Protein AF-A0AAN6E855-F1 (afdb_monomer)

Foldseek 3Di:
DVLVVLVPDDLPPDLVVVLVCCLPPPPVPDDPVCVVSQLVSLQVSLLCCCVPVVCLVSSLSSLVSVVDDDPDDPDDDPVVVVPDPPDDPDDDDRPPVSVVSNVLSVLQVCCCPQQVDRDGSVRSVVDDLLRVLLVLQVPDPDLVCSLVSCVRPNVVSCVVVVHLSLVSLLVSLVVLLVPDDDCPSPSNLLSSLVNLLVVLVPDADDPSSLVSLLSSLNSLLVSLVSADAVHDVSSVVSLVSSLVSLVNHVVDPSSVVSNVSSVVSVLVSVLLVLCVVVVNNVDDLPPLVCLVVVLLVLLLDDDDCSLVSSVSSQVSHVVRDNLVSLLSNLVNCVVVVPVVVNVVSLVVLCVPQDDPDPVSVVSSVSSVVSNVVVVVVVVVVVVVDPPPVVVVVVVPD

Solvent-accessible surface area (backbone atoms only — not comparable to full-atom values): 22776 Å² total; per-residue (Å²): 116,71,63,67,62,63,68,70,63,63,86,85,55,62,52,68,63,51,40,52,47,40,61,68,65,44,64,79,69,58,51,82,88,50,46,65,58,47,49,54,47,42,52,53,48,25,52,47,34,28,76,74,67,70,35,32,59,51,19,30,55,45,48,57,65,68,74,60,80,76,74,86,73,79,85,78,54,83,73,67,68,72,75,58,65,99,80,64,95,72,93,85,77,78,62,67,62,56,55,50,53,39,51,51,28,51,49,42,32,42,34,37,73,72,58,67,44,8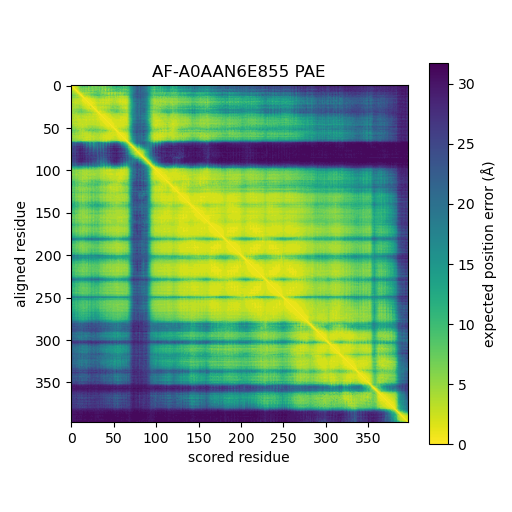6,63,52,71,69,57,52,73,72,46,51,76,65,56,54,44,49,50,58,57,67,68,52,82,54,40,85,51,41,52,56,44,37,66,68,39,33,50,53,50,28,57,74,69,73,46,64,61,43,58,52,50,32,56,47,44,53,51,44,52,70,75,39,67,94,66,70,31,48,62,49,44,52,33,52,49,51,50,54,48,59,74,51,64,90,62,70,91,41,75,71,50,48,52,37,42,42,27,44,36,52,47,36,44,50,53,58,72,73,41,62,87,74,60,56,72,68,58,50,54,48,41,52,57,32,42,63,48,22,66,76,47,43,89,38,70,68,32,38,50,46,41,52,52,44,51,48,53,52,52,53,44,52,49,51,47,53,35,36,76,74,70,42,63,84,62,60,84,84,46,68,81,52,49,62,59,52,46,59,53,47,36,56,49,89,66,87,63,38,63,60,56,44,48,54,50,31,75,72,34,90,89,48,51,67,54,58,51,54,33,48,29,49,52,39,33,59,75,72,65,42,63,66,62,45,53,51,48,52,54,48,47,50,66,75,41,59,54,98,49,77,74,38,59,48,50,62,55,50,30,52,52,55,45,50,52,50,53,49,56,52,50,54,62,58,72,77,33,84,76,65,45,64,61,52,56,69,72,74,114

Structure (mmCIF, N/CA/C/O backbone):
data_AF-A0AAN6E855-F1
#
_entry.id   AF-A0AAN6E855-F1
#
loop_
_atom_site.group_PDB
_atom_site.id
_atom_site.type_symbol
_atom_site.label_atom_id
_atom_site.label_alt_id
_atom_site.label_comp_id
_atom_site.label_asym_id
_atom_site.label_entity_id
_atom_site.label_seq_id
_atom_site.pdbx_PDB_ins_code
_atom_site.Cartn_x
_atom_site.Cartn_y
_atom_site.Cartn_z
_atom_site.occupancy
_atom_site.B_iso_or_equiv
_atom_site.auth_seq_id
_atom_site.auth_comp_id
_atom_site.auth_asym_id
_atom_site.auth_atom_id
_atom_site.pdbx_PDB_model_num
ATOM 1 N N . ASP A 1 1 ? 36.523 5.929 -49.891 1.00 66.19 1 ASP A N 1
ATOM 2 C CA . ASP A 1 1 ? 35.949 6.738 -48.806 1.00 66.19 1 ASP A CA 1
ATOM 3 C C . ASP A 1 1 ? 34.901 5.895 -48.088 1.00 66.19 1 ASP A C 1
ATOM 5 O O . ASP A 1 1 ? 33.840 5.640 -48.643 1.00 66.19 1 ASP A O 1
ATOM 9 N N . VAL A 1 2 ? 35.259 5.348 -46.925 1.00 67.69 2 VAL A N 1
ATOM 10 C CA . VAL A 1 2 ? 34.425 4.387 -46.180 1.00 67.69 2 VAL A CA 1
ATOM 11 C C . VAL A 1 2 ? 33.219 5.086 -45.543 1.00 67.69 2 VAL A C 1
ATOM 13 O O . VAL A 1 2 ? 32.134 4.517 -45.505 1.00 67.69 2 VAL A O 1
ATOM 16 N N . ALA A 1 3 ? 33.373 6.347 -45.126 1.00 64.06 3 ALA A N 1
ATOM 17 C CA . ALA A 1 3 ? 32.294 7.123 -44.522 1.00 64.06 3 ALA A CA 1
ATOM 18 C C . ALA A 1 3 ? 31.154 7.386 -45.523 1.00 64.06 3 ALA A C 1
ATOM 20 O O . ALA A 1 3 ? 29.986 7.214 -45.183 1.00 64.06 3 ALA A O 1
ATOM 21 N N . GLY A 1 4 ? 31.485 7.717 -46.777 1.00 69.44 4 GLY A N 1
ATOM 22 C CA . GLY A 1 4 ? 30.492 7.895 -47.844 1.00 69.44 4 GLY A CA 1
ATOM 23 C C . GLY A 1 4 ? 29.769 6.601 -48.241 1.00 69.44 4 GLY A C 1
ATOM 24 O O . GLY A 1 4 ? 28.567 6.620 -48.491 1.00 69.44 4 GLY A O 1
ATOM 25 N N . ALA A 1 5 ? 30.467 5.459 -48.240 1.00 72.69 5 ALA A N 1
ATOM 26 C CA . ALA A 1 5 ? 29.865 4.159 -48.562 1.00 72.69 5 ALA A CA 1
ATOM 27 C C . ALA A 1 5 ? 28.826 3.718 -47.516 1.00 72.69 5 ALA A C 1
ATOM 29 O O . ALA A 1 5 ? 27.801 3.129 -47.850 1.00 72.69 5 ALA A O 1
ATOM 30 N N . VAL A 1 6 ? 29.076 4.042 -46.248 1.00 76.94 6 VAL A N 1
ATOM 31 C CA . VAL A 1 6 ? 28.229 3.653 -45.120 1.00 76.94 6 VAL A CA 1
ATOM 32 C C . VAL A 1 6 ? 26.942 4.509 -45.039 1.00 76.94 6 VAL A C 1
ATOM 34 O O . VAL A 1 6 ? 25.899 4.027 -44.600 1.00 76.94 6 VAL A O 1
ATOM 37 N N . GLN A 1 7 ? 26.941 5.738 -45.569 1.00 74.38 7 GLN A N 1
ATOM 38 C CA . GLN A 1 7 ? 25.738 6.589 -45.641 1.00 74.38 7 GLN A CA 1
ATOM 39 C C . GLN A 1 7 ? 24.654 6.078 -46.609 1.00 74.38 7 GLN A C 1
ATOM 41 O O . GLN A 1 7 ? 23.493 6.452 -46.465 1.00 74.38 7 GLN A O 1
ATOM 46 N N . GLY A 1 8 ? 25.005 5.217 -47.570 1.00 74.88 8 GLY A N 1
ATOM 47 C CA . GLY A 1 8 ? 24.087 4.734 -48.608 1.00 74.88 8 GLY A CA 1
ATOM 48 C C . GLY A 1 8 ? 23.126 3.618 -48.182 1.00 74.88 8 GLY A C 1
ATOM 49 O O . GLY A 1 8 ? 22.253 3.254 -48.966 1.00 74.88 8 GLY A O 1
ATOM 50 N N . PHE A 1 9 ? 23.264 3.057 -46.975 1.00 81.12 9 PHE A N 1
ATOM 51 C CA . PHE A 1 9 ? 22.443 1.922 -46.539 1.00 81.12 9 PHE A CA 1
ATOM 52 C C . PHE A 1 9 ? 21.013 2.343 -46.146 1.00 81.12 9 PHE A C 1
ATOM 54 O O . PHE A 1 9 ? 20.855 3.110 -45.188 1.00 81.12 9 PHE A O 1
ATOM 61 N N . PRO A 1 10 ? 19.963 1.777 -46.776 1.00 82.94 10 PRO A N 1
ATOM 62 C CA . PRO A 1 10 ? 18.569 1.978 -46.372 1.00 82.94 10 PRO A CA 1
ATOM 63 C C . PRO A 1 10 ? 18.315 1.578 -44.912 1.00 82.94 10 PRO A C 1
ATOM 65 O O . PRO A 1 10 ? 18.963 0.665 -44.398 1.00 82.94 10 PRO A O 1
ATOM 68 N N . LEU A 1 11 ? 17.389 2.250 -44.224 1.00 79.88 11 LEU A N 1
ATOM 69 C CA . LEU A 1 11 ? 17.088 2.009 -42.799 1.00 79.88 11 LEU A CA 1
ATOM 70 C C . LEU A 1 11 ? 16.460 0.633 -42.520 1.00 79.88 11 LEU A C 1
ATOM 72 O O . LEU A 1 11 ? 16.587 0.131 -41.413 1.00 79.88 11 LEU A O 1
ATOM 76 N N . ASP A 1 12 ? 15.817 0.027 -43.512 1.00 79.06 12 ASP A N 1
ATOM 77 C CA . ASP A 1 12 ? 15.179 -1.296 -43.487 1.00 79.06 12 ASP A CA 1
ATOM 78 C C . ASP A 1 12 ? 16.154 -2.465 -43.707 1.00 79.06 12 ASP A C 1
ATOM 80 O O . ASP A 1 12 ? 15.758 -3.627 -43.620 1.00 79.06 12 ASP A O 1
ATOM 84 N N . THR A 1 13 ? 17.432 -2.170 -43.964 1.00 84.06 13 THR A N 1
ATOM 85 C CA . THR A 1 13 ? 18.485 -3.191 -44.067 1.00 84.06 13 THR A CA 1
ATOM 86 C C . THR A 1 13 ? 18.561 -4.007 -42.775 1.00 84.06 13 THR A C 1
ATOM 88 O O . THR A 1 13 ? 18.538 -3.428 -41.690 1.00 84.06 13 THR A O 1
ATOM 91 N N . ASP A 1 14 ? 18.719 -5.330 -42.887 1.00 85.44 14 ASP A N 1
ATOM 92 C CA . ASP A 1 14 ? 18.877 -6.217 -41.730 1.00 85.44 14 ASP A CA 1
ATOM 93 C C . ASP A 1 14 ? 20.054 -5.781 -40.840 1.00 85.44 14 ASP A C 1
ATOM 95 O O . ASP A 1 14 ? 21.228 -5.878 -41.218 1.00 85.44 14 ASP A O 1
ATOM 99 N N . SER A 1 15 ? 19.722 -5.298 -39.641 1.00 84.38 15 SER A N 1
ATOM 100 C CA . SER A 1 15 ? 20.677 -4.773 -38.668 1.00 84.38 15 SER A CA 1
ATOM 101 C C . SER A 1 15 ? 21.682 -5.831 -38.219 1.00 84.38 15 SER A C 1
ATOM 103 O O . SER A 1 15 ? 22.828 -5.484 -37.939 1.00 84.38 15 SER A O 1
ATOM 105 N N . ALA A 1 16 ? 21.301 -7.114 -38.199 1.00 84.50 16 ALA A N 1
ATOM 106 C CA . ALA A 1 16 ? 22.189 -8.194 -37.781 1.00 84.50 16 ALA A CA 1
ATOM 107 C C . ALA A 1 16 ? 23.270 -8.483 -38.831 1.00 84.50 16 ALA A C 1
ATOM 109 O O . ALA A 1 16 ? 24.459 -8.531 -38.495 1.00 84.50 16 ALA A O 1
ATOM 110 N N . ALA A 1 17 ? 22.877 -8.613 -40.102 1.00 85.94 17 ALA A N 1
ATOM 111 C CA . ALA A 1 17 ? 23.811 -8.761 -41.215 1.00 85.94 17 ALA A CA 1
ATOM 112 C C . ALA A 1 17 ? 24.726 -7.534 -41.357 1.00 85.94 17 ALA A C 1
ATOM 114 O O . ALA A 1 17 ? 25.942 -7.675 -41.516 1.00 85.94 17 ALA A O 1
ATOM 115 N N . LEU A 1 18 ? 24.162 -6.328 -41.222 1.00 86.12 18 LEU A N 1
ATOM 116 C CA . LEU A 1 18 ? 24.920 -5.079 -41.267 1.00 86.12 18 LEU A CA 1
ATOM 117 C C . LEU A 1 18 ? 25.935 -4.989 -40.119 1.00 86.12 18 LEU A C 1
ATOM 119 O O . LEU A 1 18 ? 27.093 -4.645 -40.351 1.00 86.12 18 LEU A O 1
ATOM 123 N N . ALA A 1 19 ? 25.536 -5.342 -38.893 1.00 85.50 19 ALA A N 1
ATOM 124 C CA . ALA A 1 19 ? 26.429 -5.343 -37.741 1.00 85.50 19 ALA A CA 1
ATOM 125 C C . ALA A 1 19 ? 27.569 -6.363 -37.886 1.00 85.50 19 ALA A C 1
ATOM 127 O O . ALA A 1 19 ? 28.708 -6.072 -37.519 1.00 85.50 19 ALA A O 1
ATOM 128 N N . ALA A 1 20 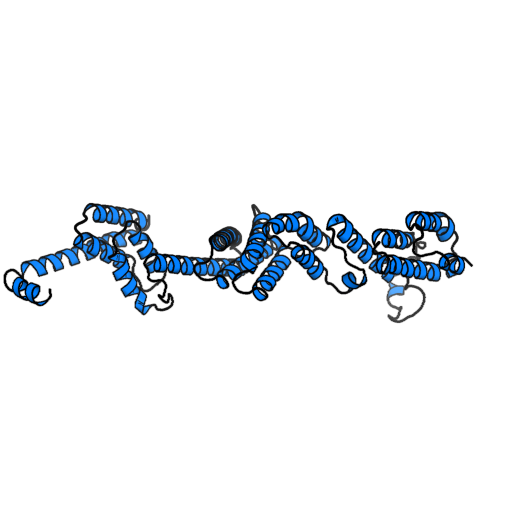? 27.285 -7.547 -38.439 1.00 84.88 20 ALA A N 1
ATOM 129 C CA . ALA A 1 20 ? 28.297 -8.567 -38.704 1.00 84.88 20 ALA A CA 1
ATOM 130 C C . ALA A 1 20 ? 29.325 -8.097 -39.746 1.00 84.88 20 ALA A C 1
ATOM 132 O O . ALA A 1 20 ? 30.528 -8.217 -39.512 1.00 84.88 20 ALA A O 1
ATOM 133 N N . TRP A 1 21 ? 28.861 -7.504 -40.851 1.00 87.94 21 TRP A N 1
ATOM 134 C CA . TRP A 1 21 ? 29.732 -6.946 -41.887 1.00 87.94 21 TRP A CA 1
ATOM 135 C C . TRP A 1 21 ? 30.582 -5.784 -41.363 1.00 87.94 21 TRP A C 1
ATOM 137 O O . TRP A 1 21 ? 31.797 -5.777 -41.558 1.00 87.94 21 TRP A O 1
ATOM 147 N N . LEU A 1 22 ? 29.979 -4.841 -40.627 1.00 84.69 22 LEU A N 1
ATOM 148 C CA . LEU A 1 22 ? 30.709 -3.727 -40.017 1.00 84.69 22 LEU A CA 1
ATOM 149 C C . LEU A 1 22 ? 31.817 -4.232 -39.085 1.00 84.69 22 LEU A C 1
ATOM 151 O O . LEU A 1 22 ? 32.941 -3.740 -39.153 1.00 84.69 22 LEU A O 1
ATOM 155 N N . ARG A 1 23 ? 31.522 -5.240 -38.255 1.00 83.62 23 ARG A N 1
ATOM 156 C CA . ARG A 1 23 ? 32.494 -5.836 -37.329 1.00 83.62 23 ARG A CA 1
ATOM 157 C C . ARG A 1 23 ? 33.656 -6.529 -38.041 1.00 83.62 23 ARG A C 1
ATOM 159 O O . ARG A 1 23 ? 34.783 -6.425 -37.567 1.00 83.62 23 ARG A O 1
ATOM 166 N N . ALA A 1 24 ? 33.383 -7.254 -39.123 1.00 82.19 24 ALA A N 1
ATOM 167 C CA . ALA A 1 24 ? 34.381 -8.076 -39.804 1.00 82.19 24 ALA A CA 1
ATOM 168 C C . ALA A 1 24 ? 35.237 -7.284 -40.804 1.00 82.19 24 ALA A C 1
ATOM 170 O O . ALA A 1 24 ? 36.450 -7.457 -40.839 1.00 82.19 24 ALA A O 1
ATOM 171 N N . GLU A 1 25 ? 34.616 -6.407 -41.593 1.00 81.56 25 GLU A N 1
ATOM 172 C CA . GLU A 1 25 ? 35.247 -5.814 -42.781 1.00 81.56 25 GLU A CA 1
ATOM 173 C C . GLU A 1 25 ? 35.599 -4.332 -42.593 1.00 81.56 25 GLU A C 1
ATOM 175 O O . GLU A 1 25 ? 36.617 -3.848 -43.094 1.00 81.56 25 GLU A O 1
ATOM 180 N N . VAL A 1 26 ? 34.767 -3.588 -41.859 1.00 80.69 26 VAL A N 1
ATOM 181 C CA . VAL A 1 26 ? 34.893 -2.126 -41.758 1.00 80.69 26 VAL A CA 1
ATOM 182 C C . VAL A 1 26 ? 35.706 -1.720 -40.540 1.00 80.69 26 VAL A C 1
ATOM 184 O O . VAL A 1 26 ? 36.764 -1.120 -40.692 1.00 80.69 26 VAL A O 1
ATOM 187 N N . LEU A 1 27 ? 35.259 -2.063 -39.331 1.00 81.19 27 LEU A N 1
ATOM 188 C CA . LEU A 1 27 ? 35.894 -1.609 -38.088 1.00 81.19 27 LEU A CA 1
ATOM 189 C C . LEU A 1 27 ? 37.396 -1.945 -37.989 1.00 81.19 27 LEU A C 1
ATOM 191 O O . LEU A 1 27 ? 38.143 -1.069 -37.548 1.00 81.19 27 LEU A O 1
ATOM 195 N N . PRO A 1 28 ? 37.883 -3.125 -38.432 1.00 81.31 28 PRO A N 1
ATOM 196 C CA . PRO A 1 28 ? 39.312 -3.448 -38.380 1.00 81.31 28 PRO A CA 1
ATOM 197 C C . PRO A 1 28 ? 40.179 -2.652 -39.366 1.00 81.31 28 PRO A C 1
ATOM 199 O O . PRO A 1 28 ? 41.389 -2.555 -39.169 1.00 81.31 28 PRO A O 1
ATOM 202 N N . THR A 1 29 ? 39.590 -2.105 -40.434 1.00 80.06 29 THR A N 1
ATOM 203 C CA . THR A 1 29 ? 40.312 -1.437 -41.531 1.00 80.06 29 THR A CA 1
ATOM 204 C C . THR A 1 29 ? 40.261 0.092 -41.446 1.00 80.06 29 THR A C 1
ATOM 206 O O . THR A 1 29 ? 40.913 0.779 -42.237 1.00 80.06 29 THR A O 1
ATOM 209 N N . LEU A 1 30 ? 39.523 0.644 -40.473 1.00 78.12 30 LEU A N 1
ATOM 210 C CA . LEU A 1 30 ? 39.363 2.086 -40.295 1.00 78.12 30 LEU A CA 1
ATOM 211 C C . LEU A 1 30 ? 40.648 2.767 -39.828 1.00 78.12 30 LEU A C 1
ATOM 213 O O . LEU A 1 30 ? 41.268 2.388 -38.833 1.00 78.12 30 LEU A O 1
ATOM 217 N N . GLN A 1 31 ? 40.986 3.872 -40.491 1.00 76.69 31 GLN A N 1
ATOM 218 C CA . GLN A 1 31 ? 42.019 4.775 -39.998 1.00 76.69 31 GLN A CA 1
ATOM 219 C C . GLN A 1 31 ? 41.486 5.628 -38.831 1.00 76.69 31 GLN A C 1
ATOM 221 O O . GLN A 1 31 ? 40.300 5.973 -38.817 1.00 76.69 31 GLN A O 1
ATOM 226 N N . PRO A 1 32 ? 42.343 6.074 -37.890 1.00 74.81 32 PRO A N 1
ATOM 227 C CA . PRO A 1 32 ? 41.919 6.901 -36.754 1.00 74.81 32 PRO A CA 1
ATOM 228 C C . PRO A 1 32 ? 41.157 8.179 -37.145 1.00 74.81 32 PRO A C 1
ATOM 230 O O . PRO A 1 32 ? 40.257 8.607 -36.431 1.00 74.81 32 PRO A O 1
ATOM 233 N N . ALA A 1 33 ? 41.468 8.769 -38.304 1.00 75.62 33 ALA A N 1
ATOM 234 C CA . ALA A 1 33 ? 40.779 9.956 -38.818 1.00 75.62 33 ALA A CA 1
ATOM 235 C C . ALA A 1 33 ? 39.337 9.684 -39.297 1.00 75.62 33 ALA A C 1
ATOM 237 O O . ALA A 1 33 ? 38.534 10.608 -39.377 1.00 75.62 33 ALA A O 1
ATOM 238 N N . GLN A 1 34 ? 39.005 8.431 -39.619 1.00 78.06 34 GLN A N 1
ATOM 239 C CA . GLN A 1 34 ? 37.691 8.023 -40.135 1.00 78.06 34 GLN A CA 1
ATOM 240 C C . GLN A 1 34 ? 36.741 7.566 -39.022 1.00 78.06 34 GLN A C 1
ATOM 242 O O . GLN A 1 34 ? 35.525 7.597 -39.203 1.00 78.06 34 GLN A O 1
ATOM 247 N N . TRP A 1 35 ? 37.288 7.185 -37.864 1.00 78.88 35 TRP A N 1
ATOM 248 C CA . TRP A 1 35 ? 36.536 6.727 -36.695 1.00 78.88 35 TRP A CA 1
ATOM 249 C C . TRP A 1 35 ? 35.417 7.696 -36.269 1.00 78.88 35 TRP A C 1
ATOM 251 O O . TRP A 1 35 ? 34.275 7.253 -36.185 1.00 78.88 35 TRP A O 1
ATOM 261 N N . PRO A 1 36 ? 35.666 9.012 -36.094 1.00 79.69 36 PRO A N 1
ATOM 262 C CA . PRO A 1 36 ? 34.630 9.964 -35.677 1.00 79.69 36 PRO A CA 1
ATOM 263 C C . PRO A 1 36 ? 33.394 9.991 -36.587 1.00 79.69 36 PRO A C 1
ATOM 265 O O . PRO A 1 36 ? 32.265 10.055 -36.106 1.00 79.69 36 PRO A O 1
ATOM 268 N N . ALA A 1 37 ? 33.599 9.909 -37.905 1.00 80.00 37 ALA A N 1
ATOM 269 C CA . ALA A 1 37 ? 32.510 9.925 -38.879 1.00 80.00 37 ALA A CA 1
ATOM 270 C C . ALA A 1 37 ? 31.685 8.629 -38.841 1.00 80.00 37 ALA A C 1
ATOM 272 O O . ALA A 1 37 ? 30.463 8.671 -38.971 1.00 80.00 37 ALA A O 1
ATOM 273 N N . VAL A 1 38 ? 32.343 7.484 -38.634 1.00 80.69 38 VAL A N 1
ATOM 274 C CA . VAL A 1 38 ? 31.667 6.184 -38.518 1.00 80.69 38 VAL A CA 1
ATOM 275 C C . VAL A 1 38 ? 30.892 6.080 -37.206 1.00 80.69 38 VAL A C 1
ATOM 277 O O . VAL A 1 38 ? 29.761 5.604 -37.225 1.00 80.69 38 VAL A O 1
ATOM 280 N N . VAL A 1 39 ? 31.436 6.579 -36.089 1.00 81.06 39 VAL A N 1
ATOM 281 C CA . VAL A 1 39 ? 30.717 6.625 -34.802 1.00 81.06 39 VAL A CA 1
ATOM 282 C C . VAL A 1 39 ? 29.461 7.473 -34.906 1.00 81.06 39 VAL A C 1
ATOM 284 O O . VAL A 1 39 ? 28.378 6.979 -34.607 1.00 81.06 39 VAL A O 1
ATOM 287 N N . ALA A 1 40 ? 29.588 8.707 -35.404 1.00 82.56 40 ALA A N 1
ATOM 288 C CA . ALA A 1 40 ? 28.447 9.605 -35.568 1.00 82.56 40 ALA A CA 1
ATOM 289 C C . ALA A 1 40 ? 27.360 8.982 -36.460 1.00 82.56 40 ALA A C 1
ATOM 291 O O . ALA A 1 40 ? 26.167 9.114 -36.186 1.00 82.56 40 ALA A O 1
ATOM 292 N N . TRP A 1 41 ? 27.761 8.250 -37.505 1.00 87.12 41 TRP A N 1
ATOM 293 C CA . TRP A 1 41 ? 26.815 7.516 -38.338 1.00 87.12 41 TRP A CA 1
ATOM 294 C C . TRP A 1 41 ? 26.149 6.345 -37.597 1.00 87.12 41 TRP A C 1
ATOM 296 O O . TRP A 1 41 ? 24.932 6.196 -37.705 1.00 87.12 41 TRP A O 1
ATOM 306 N N . ILE A 1 42 ? 26.897 5.534 -36.834 1.00 85.88 42 ILE A N 1
ATOM 307 C CA . ILE A 1 42 ? 26.340 4.418 -36.044 1.00 85.88 42 ILE A CA 1
ATOM 308 C C . ILE A 1 42 ? 25.313 4.952 -35.039 1.00 85.88 42 ILE A C 1
ATOM 310 O O . ILE A 1 42 ? 24.210 4.413 -34.945 1.00 85.88 42 ILE A O 1
ATOM 314 N N . GLU A 1 43 ? 25.636 6.040 -34.341 1.00 85.19 43 GLU A N 1
ATOM 315 C CA . GLU A 1 43 ? 24.728 6.692 -33.396 1.00 85.19 43 GLU A CA 1
ATOM 316 C C . GLU A 1 43 ? 23.473 7.236 -34.084 1.00 85.19 43 GLU A C 1
ATOM 318 O O . GLU A 1 43 ? 22.352 6.947 -33.655 1.00 85.19 43 GLU A O 1
ATOM 323 N N . GLN A 1 44 ? 23.635 7.998 -35.171 1.00 86.31 44 GLN A N 1
ATOM 324 C CA . GLN A 1 44 ? 22.511 8.564 -35.917 1.00 86.31 44 GLN A CA 1
ATOM 325 C C . GLN A 1 44 ? 21.603 7.462 -36.469 1.00 86.31 44 GLN A C 1
ATOM 327 O O . GLN A 1 44 ? 20.376 7.580 -36.420 1.00 86.31 44 GLN A O 1
ATOM 332 N N . ARG A 1 45 ? 22.192 6.368 -36.961 1.00 86.69 45 ARG A N 1
ATOM 333 C CA . ARG A 1 45 ? 21.450 5.215 -37.463 1.00 86.69 45 ARG A CA 1
ATOM 334 C C . ARG A 1 45 ? 20.710 4.490 -36.347 1.00 86.69 45 ARG A C 1
ATOM 336 O O . ARG A 1 45 ? 19.539 4.181 -36.534 1.00 86.69 45 ARG A O 1
ATOM 343 N N . ALA A 1 46 ? 21.338 4.258 -35.197 1.00 86.62 46 ALA A N 1
ATOM 344 C CA . ALA A 1 46 ? 20.685 3.635 -34.048 1.00 86.62 46 ALA A CA 1
ATOM 345 C C . ALA A 1 46 ? 19.481 4.461 -33.563 1.00 86.62 46 ALA A C 1
ATOM 347 O O . ALA A 1 46 ? 18.393 3.915 -33.382 1.00 86.62 46 ALA A O 1
ATOM 348 N N . ARG A 1 47 ? 19.635 5.789 -33.458 1.00 86.25 47 ARG A N 1
ATOM 349 C CA . ARG A 1 47 ? 18.523 6.701 -33.138 1.00 86.25 47 ARG A CA 1
ATOM 350 C C . ARG A 1 47 ? 17.418 6.655 -34.195 1.00 86.25 47 ARG A C 1
ATOM 352 O O . ARG A 1 47 ? 16.245 6.651 -33.847 1.00 86.25 47 ARG A O 1
ATOM 359 N N . ALA A 1 48 ? 17.768 6.591 -35.480 1.00 85.88 48 ALA A N 1
ATOM 360 C CA . ALA A 1 48 ? 16.786 6.517 -36.561 1.00 85.88 48 ALA A CA 1
ATOM 361 C C . ALA A 1 48 ? 16.036 5.173 -36.606 1.00 85.88 48 ALA A C 1
ATOM 363 O O . ALA A 1 48 ? 14.842 5.162 -36.906 1.00 85.88 48 ALA A O 1
ATOM 364 N N . LEU A 1 49 ? 16.708 4.056 -36.302 1.00 86.31 49 LEU A N 1
ATOM 365 C CA . LEU A 1 49 ? 16.087 2.731 -36.197 1.00 86.31 49 LEU A CA 1
ATOM 366 C C . LEU A 1 49 ? 15.068 2.681 -35.062 1.00 86.31 49 LEU A C 1
ATOM 368 O O . LEU A 1 49 ? 13.962 2.176 -35.244 1.00 86.31 49 LEU A O 1
ATOM 372 N N . GLU A 1 50 ? 15.419 3.231 -33.906 1.00 88.31 50 GLU A N 1
ATOM 373 C CA . GLU A 1 50 ? 14.502 3.315 -32.778 1.00 88.31 50 GLU A CA 1
ATOM 374 C C . GLU A 1 50 ? 13.331 4.259 -33.105 1.00 88.31 50 GLU A C 1
ATOM 376 O O . GLU A 1 50 ? 12.181 3.823 -33.097 1.00 88.31 50 GLU A O 1
ATOM 381 N N . ALA A 1 51 ? 13.608 5.494 -33.532 1.00 86.12 51 ALA A N 1
ATOM 382 C CA . ALA A 1 51 ? 12.575 6.509 -33.732 1.00 86.12 51 ALA A CA 1
ATOM 383 C C . ALA A 1 51 ? 11.578 6.171 -34.854 1.00 86.12 51 ALA A C 1
ATOM 385 O O . ALA A 1 51 ? 10.417 6.572 -34.789 1.00 86.12 51 ALA A O 1
ATOM 386 N N . ARG A 1 52 ? 12.017 5.473 -35.913 1.00 84.25 52 ARG A N 1
ATOM 387 C CA . ARG A 1 52 ? 11.173 5.187 -37.089 1.00 84.25 52 ARG A CA 1
ATOM 388 C C . ARG A 1 52 ? 10.624 3.771 -37.127 1.00 84.25 52 ARG A C 1
ATOM 390 O O . ARG A 1 52 ? 9.563 3.576 -37.711 1.00 84.25 52 ARG A O 1
ATOM 397 N N . LEU A 1 53 ? 11.348 2.797 -36.576 1.00 83.38 53 LEU A N 1
ATOM 398 C CA . LEU A 1 53 ? 10.976 1.382 -36.654 1.00 83.38 53 LEU A CA 1
ATOM 399 C C . LEU A 1 53 ? 10.667 0.766 -35.284 1.00 83.38 53 LEU A C 1
ATOM 401 O O . LEU A 1 53 ? 10.230 -0.378 -35.252 1.00 83.38 53 LEU A O 1
ATOM 405 N N . GLN A 1 54 ? 10.879 1.485 -34.171 1.00 83.75 54 GLN A N 1
ATOM 406 C CA . GLN A 1 54 ? 10.681 0.989 -32.800 1.00 83.75 54 GLN A CA 1
ATOM 407 C C . GLN A 1 54 ? 11.418 -0.334 -32.533 1.00 83.75 54 GLN A C 1
ATOM 409 O O . GLN A 1 54 ? 10.922 -1.214 -31.832 1.00 83.75 54 GLN A O 1
ATOM 414 N N . ARG A 1 55 ? 12.624 -0.484 -33.101 1.00 85.81 55 ARG A N 1
ATOM 415 C CA . ARG A 1 55 ? 13.491 -1.664 -32.933 1.00 85.81 55 ARG A CA 1
ATOM 416 C C . ARG A 1 55 ? 14.698 -1.332 -32.043 1.00 85.81 55 ARG A C 1
ATOM 418 O O . ARG A 1 55 ? 15.812 -1.193 -32.552 1.00 85.81 55 ARG A O 1
ATOM 425 N N . PRO A 1 56 ? 14.522 -1.203 -30.715 1.00 86.81 56 PRO A N 1
ATOM 426 C CA . PRO A 1 56 ? 15.613 -0.843 -29.808 1.00 86.81 56 PRO A CA 1
ATOM 427 C C . PRO A 1 56 ? 16.694 -1.931 -29.717 1.00 86.81 56 PRO A C 1
ATOM 429 O O . PRO A 1 56 ? 17.860 -1.606 -29.523 1.00 86.81 56 PRO A O 1
ATOM 432 N N . ALA A 1 57 ? 16.344 -3.211 -29.907 1.00 86.69 57 ALA A N 1
ATOM 433 C CA . ALA A 1 57 ? 17.306 -4.318 -29.908 1.00 86.69 57 ALA A CA 1
ATOM 434 C C . ALA A 1 57 ? 18.285 -4.242 -31.095 1.00 86.69 57 ALA A C 1
ATOM 436 O O . ALA A 1 57 ? 19.494 -4.388 -30.921 1.00 86.69 57 ALA A O 1
ATOM 437 N N . ASP A 1 58 ? 17.771 -3.939 -32.287 1.00 86.50 58 ASP A N 1
ATOM 438 C CA . ASP A 1 58 ? 18.570 -3.679 -33.486 1.00 86.50 58 ASP A CA 1
ATOM 439 C C . ASP A 1 58 ? 19.476 -2.452 -33.316 1.00 86.50 58 ASP A C 1
ATOM 441 O O . ASP A 1 58 ? 20.664 -2.491 -33.640 1.00 86.50 58 ASP A O 1
ATOM 445 N N . ALA A 1 59 ? 18.919 -1.361 -32.779 1.00 87.31 59 ALA A N 1
ATOM 446 C CA . ALA A 1 59 ? 19.668 -0.145 -32.489 1.00 87.31 59 ALA A CA 1
ATOM 447 C C . ALA A 1 59 ? 20.799 -0.412 -31.478 1.00 87.31 59 ALA A C 1
ATOM 449 O O . ALA A 1 59 ? 21.930 0.032 -31.682 1.00 87.31 59 ALA A O 1
ATOM 450 N N . LEU A 1 60 ? 20.527 -1.198 -30.430 1.00 87.88 60 LEU A N 1
ATOM 451 C CA . LEU A 1 60 ? 21.517 -1.612 -29.437 1.00 87.88 60 LEU A CA 1
ATOM 452 C C . LEU A 1 60 ? 22.633 -2.460 -30.059 1.00 87.88 60 LEU A C 1
ATOM 454 O O . LEU A 1 60 ? 23.799 -2.258 -29.727 1.00 87.88 60 LEU A O 1
ATOM 458 N N . GLN A 1 61 ? 22.301 -3.375 -30.975 1.00 87.31 61 GLN A N 1
ATOM 459 C CA . GLN A 1 61 ? 23.287 -4.214 -31.658 1.00 87.31 61 GLN A CA 1
ATOM 460 C C . GLN A 1 61 ? 24.293 -3.381 -32.463 1.00 87.31 61 GLN A C 1
ATOM 462 O O . GLN A 1 61 ? 25.476 -3.724 -32.484 1.00 87.31 61 GLN A O 1
ATOM 467 N N . LEU A 1 62 ? 23.844 -2.289 -33.092 1.00 85.50 62 LEU A N 1
ATOM 468 C CA . LEU A 1 62 ? 24.723 -1.363 -33.807 1.00 85.50 62 LEU A CA 1
ATOM 469 C C . LEU A 1 62 ? 25.608 -0.556 -32.856 1.00 85.50 62 LEU A C 1
ATOM 471 O O . LEU A 1 62 ? 26.809 -0.455 -33.093 1.00 85.50 62 LEU A O 1
ATOM 475 N N . VAL A 1 63 ? 25.054 -0.018 -31.767 1.00 85.88 63 VAL A N 1
ATOM 476 C CA . VAL A 1 63 ? 25.843 0.758 -30.792 1.00 85.88 63 VAL A CA 1
ATOM 477 C C . VAL A 1 63 ? 26.855 -0.131 -30.058 1.00 85.88 63 VAL A C 1
ATOM 479 O O . VAL A 1 63 ? 27.972 0.305 -29.803 1.00 85.88 63 VAL A O 1
ATOM 482 N N . ALA A 1 64 ? 26.533 -1.403 -29.805 1.00 85.06 64 ALA A N 1
ATOM 483 C CA . ALA A 1 64 ? 27.450 -2.371 -29.194 1.00 85.06 64 ALA A CA 1
ATOM 484 C C . ALA A 1 64 ? 28.697 -2.674 -30.051 1.00 85.06 64 ALA A C 1
ATOM 486 O O . ALA A 1 64 ? 29.681 -3.211 -29.550 1.00 85.06 64 ALA A O 1
ATOM 487 N N . LEU A 1 65 ? 28.700 -2.323 -31.343 1.00 81.75 65 LEU A N 1
ATOM 488 C CA . LEU A 1 65 ? 29.898 -2.419 -32.186 1.00 81.75 65 LEU A CA 1
ATOM 489 C C . LEU A 1 65 ? 31.013 -1.465 -31.743 1.00 81.75 65 LEU A C 1
ATOM 491 O O . LEU A 1 65 ? 32.183 -1.706 -32.037 1.00 81.75 65 LEU A O 1
ATOM 495 N N . LEU A 1 66 ? 30.643 -0.402 -31.030 1.00 75.81 66 LEU A N 1
ATOM 496 C CA . LEU A 1 66 ? 31.549 0.615 -30.512 1.00 75.81 66 LEU A CA 1
ATOM 497 C C . LEU A 1 66 ? 32.256 0.175 -29.217 1.00 75.81 66 LEU A C 1
ATOM 499 O O . LEU A 1 66 ? 33.185 0.850 -28.787 1.00 75.81 66 LEU A O 1
ATOM 503 N N . ASP A 1 67 ? 31.868 -0.965 -28.625 1.00 69.00 67 ASP A N 1
ATOM 504 C CA . ASP A 1 67 ? 32.460 -1.512 -27.391 1.00 69.00 67 ASP A CA 1
ATOM 505 C C . ASP A 1 67 ? 33.827 -2.204 -27.620 1.00 69.00 67 ASP A C 1
ATOM 507 O O . ASP A 1 67 ? 34.443 -2.709 -26.677 1.00 69.00 67 ASP A O 1
ATOM 511 N N . HIS A 1 68 ? 34.343 -2.229 -28.856 1.00 52.97 68 HIS A N 1
ATOM 512 C CA . HIS A 1 68 ? 35.695 -2.717 -29.134 1.00 52.97 68 HIS A CA 1
ATOM 513 C C . HIS A 1 68 ? 36.761 -1.651 -28.821 1.00 52.97 68 HIS A C 1
ATOM 515 O O . HIS A 1 68 ? 36.596 -0.483 -29.173 1.00 52.97 68 HIS A O 1
ATOM 521 N N . PRO A 1 69 ? 37.875 -2.036 -28.167 1.00 44.56 69 PRO A N 1
ATOM 522 C CA . PRO A 1 69 ? 38.790 -1.092 -27.547 1.00 44.56 69 PRO A CA 1
ATOM 523 C C . PRO A 1 69 ? 39.509 -0.249 -28.600 1.00 44.56 69 PRO A C 1
ATOM 525 O O . PRO A 1 69 ? 40.279 -0.764 -29.414 1.00 44.56 69 PRO A O 1
ATOM 528 N N . ALA A 1 70 ? 39.359 1.071 -28.498 1.00 41.03 70 ALA A N 1
ATOM 529 C CA . ALA A 1 70 ? 40.483 1.942 -28.794 1.00 41.03 70 ALA A CA 1
ATOM 530 C C . ALA A 1 70 ? 41.685 1.438 -27.971 1.00 41.03 70 ALA A C 1
ATOM 532 O O . ALA A 1 70 ? 41.541 1.103 -26.794 1.00 41.03 70 ALA A O 1
ATOM 533 N N . GLN A 1 71 ? 42.840 1.321 -28.622 1.00 35.91 71 GLN A N 1
ATOM 534 C CA . GLN A 1 71 ? 44.129 0.935 -28.038 1.00 35.91 71 GLN A CA 1
ATOM 535 C C . GLN A 1 71 ? 44.344 1.509 -26.621 1.00 35.91 71 GLN A C 1
ATOM 537 O O . GLN A 1 71 ? 43.880 2.618 -26.345 1.00 35.91 71 GLN A O 1
ATOM 542 N N . PRO A 1 72 ? 45.077 0.810 -25.729 1.00 33.81 72 PRO A N 1
ATOM 543 C CA . PRO A 1 72 ? 45.328 1.304 -24.379 1.00 33.81 72 PRO A CA 1
ATOM 544 C C . PRO A 1 72 ? 45.969 2.695 -24.445 1.00 33.81 72 PRO A C 1
ATOM 546 O O . PRO A 1 72 ? 47.055 2.863 -25.001 1.00 33.81 72 PRO A O 1
ATOM 549 N N . ALA A 1 73 ? 45.283 3.698 -23.892 1.00 42.62 73 ALA A N 1
ATOM 550 C CA . ALA A 1 73 ? 45.854 5.024 -23.710 1.00 42.62 73 ALA A CA 1
ATOM 551 C C . ALA A 1 73 ? 47.087 4.916 -22.789 1.00 42.62 73 ALA A C 1
ATOM 553 O O . ALA A 1 73 ? 47.048 4.151 -21.818 1.00 42.62 73 ALA A O 1
ATOM 554 N N . PRO A 1 74 ? 48.186 5.646 -23.056 1.00 39.88 74 PRO A N 1
ATOM 555 C CA . PRO A 1 74 ? 49.327 5.648 -22.152 1.00 39.88 74 PRO A CA 1
ATOM 556 C C . PRO A 1 74 ? 48.887 6.195 -20.788 1.00 39.88 74 PRO A C 1
ATOM 558 O O . PRO A 1 74 ? 48.150 7.178 -20.711 1.00 39.88 74 PRO A O 1
ATOM 561 N N . ALA A 1 75 ? 49.319 5.540 -19.710 1.00 43.47 75 ALA A N 1
ATOM 562 C CA . ALA A 1 75 ? 48.997 5.945 -18.348 1.00 43.47 75 ALA A CA 1
ATOM 563 C C . ALA A 1 75 ? 49.496 7.377 -18.085 1.00 43.47 75 ALA A C 1
ATOM 565 O O . ALA A 1 75 ? 50.701 7.631 -18.074 1.00 43.47 75 ALA A O 1
ATOM 566 N N . LEU A 1 76 ? 48.564 8.310 -17.879 1.00 50.00 76 LEU A N 1
ATOM 567 C CA . LEU A 1 76 ? 48.874 9.676 -17.464 1.00 50.00 76 LEU A CA 1
ATOM 568 C C . LEU A 1 76 ? 49.262 9.670 -15.983 1.00 50.00 76 LEU A C 1
ATOM 570 O O . LEU A 1 76 ? 48.586 9.065 -15.149 1.00 50.00 76 LEU A O 1
ATOM 574 N N . THR A 1 77 ? 50.363 10.337 -15.647 1.00 51.19 77 THR A N 1
ATOM 575 C CA . THR A 1 77 ? 50.812 10.472 -14.259 1.00 51.19 77 THR A CA 1
ATOM 576 C C . THR A 1 77 ? 49.955 11.501 -13.507 1.00 51.19 77 THR A C 1
ATOM 578 O O . THR A 1 77 ? 49.420 12.424 -14.126 1.00 51.19 77 THR A O 1
ATOM 581 N N . PRO A 1 78 ? 49.847 11.411 -12.165 1.00 46.91 78 PRO A N 1
ATOM 582 C CA . PRO A 1 78 ? 48.997 12.298 -11.359 1.00 46.91 78 PRO A CA 1
ATOM 583 C C . PRO A 1 78 ? 49.256 13.800 -11.557 1.00 46.91 78 PRO A C 1
ATOM 585 O O . PRO A 1 78 ? 48.354 14.609 -11.372 1.00 46.91 78 PRO A O 1
ATOM 588 N N . GLN A 1 79 ? 50.471 14.180 -11.965 1.00 45.41 79 GLN A N 1
ATOM 589 C CA . GLN A 1 79 ? 50.840 15.573 -12.237 1.00 45.41 79 GLN A CA 1
ATOM 590 C C . GLN A 1 79 ? 50.240 16.111 -13.545 1.00 45.41 79 GLN A C 1
ATOM 592 O O . GLN A 1 79 ? 49.938 17.294 -13.628 1.00 45.41 79 GLN A O 1
ATOM 597 N N . GLN A 1 80 ? 49.978 15.256 -14.538 1.00 48.16 80 GLN A N 1
ATOM 598 C CA . GLN A 1 80 ? 49.380 15.673 -15.814 1.00 48.16 80 GLN A CA 1
ATOM 599 C C . GLN A 1 80 ? 47.863 15.907 -15.734 1.00 48.16 80 GLN A C 1
ATOM 601 O O . GLN A 1 80 ? 47.287 16.468 -16.660 1.00 48.16 80 GLN A O 1
ATOM 606 N N . LEU A 1 81 ? 47.226 15.515 -14.624 1.00 50.41 81 LEU A N 1
ATOM 607 C CA . LEU A 1 81 ? 45.797 15.723 -14.362 1.00 50.41 81 LEU A CA 1
ATOM 608 C C . LEU A 1 81 ? 45.489 17.109 -13.764 1.00 50.41 81 LEU A C 1
ATOM 610 O O . LEU A 1 81 ? 44.344 17.556 -13.793 1.00 50.41 81 LEU A O 1
ATOM 614 N N . VAL A 1 82 ? 46.500 17.770 -13.187 1.00 49.72 82 VAL A N 1
ATOM 615 C CA . VAL A 1 82 ? 46.352 19.046 -12.464 1.00 49.72 82 VAL A CA 1
ATOM 616 C C . VAL A 1 82 ? 46.425 20.246 -13.415 1.00 49.72 82 VAL A C 1
ATOM 618 O O . VAL A 1 82 ? 45.729 21.234 -13.197 1.00 49.72 82 VAL A O 1
ATOM 621 N N . ASP A 1 83 ? 47.187 20.132 -14.507 1.00 35.88 83 ASP A N 1
ATOM 622 C CA . ASP A 1 83 ? 47.450 21.242 -15.436 1.00 35.88 83 ASP A CA 1
ATOM 623 C C . ASP A 1 83 ? 46.506 21.286 -16.653 1.00 35.88 83 ASP A C 1
ATOM 625 O O . ASP A 1 83 ? 46.630 22.157 -17.515 1.00 35.88 83 ASP A O 1
ATOM 629 N N . THR A 1 84 ? 45.535 20.374 -16.750 1.00 42.22 84 THR A N 1
ATOM 630 C CA . THR A 1 84 ? 44.534 20.403 -17.825 1.00 42.22 84 THR A CA 1
ATOM 631 C C . THR A 1 84 ? 43.385 21.358 -17.479 1.00 42.22 84 THR A C 1
ATOM 633 O O . THR A 1 84 ? 42.615 21.071 -16.557 1.00 42.22 84 THR A O 1
ATOM 636 N N . PRO A 1 85 ? 43.202 22.480 -18.203 1.00 37.12 85 PRO A N 1
ATOM 637 C CA . PRO A 1 85 ? 42.048 23.347 -17.995 1.00 37.12 85 PRO A CA 1
ATOM 638 C C . PRO A 1 85 ? 40.754 22.598 -18.345 1.00 37.12 85 PRO A C 1
ATOM 640 O O . PRO A 1 85 ? 40.681 21.924 -19.370 1.00 37.12 85 PRO A O 1
ATOM 643 N N . ARG A 1 86 ? 39.699 22.775 -17.531 1.00 49.03 86 ARG A N 1
ATOM 644 C CA . ARG A 1 86 ? 38.358 22.165 -17.721 1.00 49.03 86 ARG A CA 1
ATOM 645 C C . ARG A 1 86 ? 37.691 22.493 -19.069 1.00 49.03 86 ARG A C 1
ATOM 647 O O . ARG A 1 86 ? 36.668 21.906 -19.397 1.00 49.03 86 ARG A O 1
ATOM 654 N N . SER A 1 87 ? 38.265 23.408 -19.845 1.00 45.34 87 SER A N 1
ATOM 655 C CA . SER A 1 87 ? 37.859 23.728 -21.210 1.00 45.34 87 SER A CA 1
ATOM 656 C C . SER A 1 87 ? 39.079 23.761 -22.137 1.00 45.34 87 SER A C 1
ATOM 658 O O . SER A 1 87 ? 39.534 24.825 -22.559 1.00 45.34 87 SER A O 1
ATOM 660 N N . SER A 1 88 ? 39.629 22.600 -22.476 1.00 33.81 88 SER A N 1
ATOM 661 C CA . SER A 1 88 ? 40.422 22.458 -23.696 1.00 33.81 88 SER A CA 1
ATOM 662 C C . SER A 1 88 ? 39.744 21.457 -24.621 1.00 33.81 88 SER A C 1
ATOM 664 O O . SER A 1 88 ? 39.848 20.241 -24.499 1.00 33.81 88 SER A O 1
ATOM 666 N N . ALA A 1 89 ? 39.040 22.018 -25.601 1.00 42.44 89 ALA A N 1
ATOM 667 C CA . ALA A 1 89 ? 38.690 21.339 -26.830 1.00 42.44 89 ALA A CA 1
ATOM 668 C C . ALA A 1 89 ? 39.982 20.856 -27.503 1.00 42.44 89 ALA A C 1
ATOM 670 O O . ALA A 1 89 ? 40.665 21.641 -28.159 1.00 42.44 89 ALA A O 1
ATOM 671 N N . ARG A 1 90 ? 40.345 19.589 -27.281 1.00 34.91 90 ARG A N 1
ATOM 672 C CA . ARG A 1 90 ? 41.282 18.793 -28.087 1.00 34.91 90 ARG A CA 1
ATOM 673 C C . ARG A 1 90 ? 41.180 17.322 -27.657 1.00 34.91 90 ARG A C 1
ATOM 675 O O . ARG A 1 90 ? 41.747 16.913 -26.657 1.00 34.91 90 ARG A O 1
ATOM 682 N N . LEU A 1 91 ? 40.475 16.545 -28.484 1.00 38.75 91 LEU A N 1
ATOM 683 C CA . LEU A 1 91 ? 40.639 15.093 -28.654 1.00 38.75 91 LEU A CA 1
ATOM 684 C C . LEU A 1 91 ? 40.381 14.214 -27.412 1.00 38.75 91 LEU A C 1
ATOM 686 O O . LEU A 1 91 ? 41.274 13.514 -26.952 1.00 38.75 91 LEU A O 1
ATOM 690 N N . SER A 1 92 ? 39.147 14.210 -26.896 1.00 36.25 92 SER A N 1
ATOM 691 C CA . SER A 1 92 ? 38.578 13.102 -26.091 1.00 36.25 92 SER A CA 1
ATOM 692 C C . SER A 1 92 ? 37.111 13.383 -25.714 1.00 36.25 92 SER A C 1
ATOM 694 O O . SER A 1 92 ? 36.783 13.622 -24.561 1.00 36.25 92 SER A O 1
ATOM 696 N N . HIS A 1 93 ? 36.202 13.369 -26.697 1.00 39.62 93 HIS A N 1
ATOM 697 C CA . HIS A 1 93 ? 34.755 13.550 -26.455 1.00 39.62 93 HIS A CA 1
ATOM 698 C C . HIS A 1 93 ? 33.852 12.459 -27.057 1.00 39.62 93 HIS A C 1
ATOM 700 O O . HIS A 1 93 ? 32.640 12.567 -26.962 1.00 39.62 93 HIS A O 1
ATOM 706 N N . PHE A 1 94 ? 34.396 11.377 -27.620 1.00 46.44 94 PHE A N 1
ATOM 707 C CA . PHE A 1 94 ? 33.582 10.401 -28.368 1.00 46.44 94 PHE A CA 1
ATOM 708 C C . PHE A 1 94 ? 33.025 9.221 -27.556 1.00 46.44 94 PHE A C 1
ATOM 710 O O . PHE A 1 94 ? 32.230 8.452 -28.074 1.00 46.44 94 PHE A O 1
ATOM 717 N N . VAL A 1 95 ? 33.423 9.051 -26.295 1.00 49.72 95 VAL A N 1
ATOM 718 C CA . VAL A 1 95 ? 33.051 7.869 -25.491 1.00 49.72 95 VAL A CA 1
ATOM 719 C C . VAL A 1 95 ? 31.830 8.089 -24.570 1.00 49.72 95 VAL A C 1
ATOM 721 O O . VAL A 1 95 ? 31.054 7.149 -24.415 1.00 49.72 95 VAL A O 1
ATOM 724 N N . PRO A 1 96 ? 31.576 9.279 -23.978 1.00 54.25 96 PRO A N 1
ATOM 725 C CA . PRO A 1 96 ? 30.471 9.439 -23.020 1.00 54.25 96 PRO A CA 1
ATOM 726 C C . PRO A 1 96 ? 29.063 9.312 -23.629 1.00 54.25 96 PRO A C 1
ATOM 728 O O . PRO A 1 96 ? 28.189 8.697 -23.020 1.00 54.25 96 PRO A O 1
ATOM 731 N N . GLU A 1 97 ? 28.835 9.861 -24.827 1.00 59.22 97 GLU A N 1
ATOM 732 C CA . GLU A 1 97 ? 27.500 9.901 -25.450 1.00 59.22 97 GLU A CA 1
ATOM 733 C C . GLU A 1 97 ? 27.062 8.528 -25.988 1.00 59.22 97 GLU A C 1
ATOM 735 O O . GLU A 1 97 ? 25.918 8.122 -25.764 1.00 59.22 97 GLU A O 1
ATOM 740 N N . CYS A 1 98 ? 27.987 7.751 -26.567 1.00 67.44 98 CYS A N 1
ATOM 741 C CA . CYS A 1 98 ? 27.743 6.366 -26.985 1.00 67.44 98 CYS A CA 1
ATOM 742 C C . CYS A 1 98 ? 27.362 5.467 -25.801 1.00 67.44 98 CYS A C 1
ATOM 744 O O . CYS A 1 98 ? 26.451 4.646 -25.903 1.00 67.44 98 CYS A O 1
ATOM 746 N N . VAL A 1 99 ? 28.054 5.620 -24.664 1.00 71.62 99 VAL A N 1
ATOM 747 C CA . VAL A 1 99 ? 27.812 4.814 -23.457 1.00 71.62 99 VAL A CA 1
ATOM 748 C C . VAL A 1 99 ? 26.427 5.102 -22.882 1.00 71.62 99 VAL A C 1
ATOM 750 O O . VAL A 1 99 ? 25.721 4.160 -22.515 1.00 71.62 99 VAL A O 1
ATOM 753 N N . PHE A 1 100 ? 26.018 6.374 -22.860 1.00 79.56 100 PHE A N 1
ATOM 754 C CA . PHE A 1 100 ? 24.691 6.780 -22.404 1.00 79.56 100 PHE A CA 1
ATOM 755 C C . PHE A 1 100 ? 23.584 6.274 -23.340 1.00 79.56 100 PHE A C 1
ATOM 757 O O . PHE A 1 100 ? 22.662 5.601 -22.879 1.00 79.56 100 PHE A O 1
ATOM 764 N N . LEU A 1 101 ? 23.716 6.492 -24.655 1.00 83.50 101 LEU A N 1
ATOM 765 C CA . LEU A 1 101 ? 22.755 6.002 -25.652 1.00 83.50 101 LEU A CA 1
ATOM 766 C C . LEU A 1 101 ? 22.606 4.477 -25.592 1.00 83.50 101 LEU A C 1
ATOM 768 O O . LEU A 1 101 ? 21.495 3.952 -25.642 1.00 83.50 101 LEU A O 1
ATOM 772 N N . ARG A 1 102 ? 23.717 3.752 -25.440 1.00 84.31 102 ARG A N 1
ATOM 773 C CA . ARG A 1 102 ? 23.712 2.295 -25.271 1.00 84.31 102 ARG A CA 1
ATOM 774 C C . ARG A 1 102 ? 22.925 1.878 -24.035 1.00 84.31 102 ARG A C 1
ATOM 776 O O . ARG A 1 102 ? 22.142 0.936 -24.110 1.00 84.31 102 ARG A O 1
ATOM 783 N N . GLN A 1 103 ? 23.127 2.556 -22.906 1.00 85.50 103 GLN A N 1
ATOM 784 C CA . GLN A 1 103 ? 22.426 2.239 -21.664 1.00 85.50 103 GLN A CA 1
ATOM 785 C C . GLN A 1 103 ? 20.919 2.492 -21.794 1.00 85.50 103 GLN A C 1
ATOM 787 O O . GLN A 1 103 ? 20.136 1.637 -21.386 1.00 85.50 103 GLN A O 1
ATOM 792 N N . GLN A 1 104 ? 20.520 3.593 -22.438 1.00 86.56 104 GLN A N 1
ATOM 793 C CA . GLN A 1 104 ? 19.116 3.877 -22.742 1.00 86.56 104 GLN A CA 1
ATOM 794 C C . GLN A 1 104 ? 18.508 2.812 -23.663 1.00 86.56 104 GLN A C 1
ATOM 796 O O . GLN A 1 104 ? 17.477 2.235 -23.337 1.00 86.56 104 GLN A O 1
ATOM 801 N N . LEU A 1 105 ? 19.167 2.474 -24.776 1.00 88.62 105 LEU A N 1
ATOM 802 C CA . LEU A 1 105 ? 18.678 1.450 -25.709 1.00 88.62 105 LEU A CA 1
ATOM 803 C C . LEU A 1 105 ? 18.612 0.056 -25.072 1.00 88.62 105 LEU A C 1
ATOM 805 O O . LEU A 1 105 ? 17.677 -0.694 -25.345 1.00 88.62 105 LEU A O 1
ATOM 809 N N . ALA A 1 106 ? 19.568 -0.288 -24.206 1.00 87.75 106 ALA A N 1
ATOM 810 C CA . ALA A 1 106 ? 19.560 -1.545 -23.463 1.00 87.75 106 ALA A CA 1
ATOM 811 C C . ALA A 1 106 ? 18.395 -1.619 -22.472 1.00 87.75 106 ALA A C 1
ATOM 813 O O . ALA A 1 106 ? 17.784 -2.678 -22.323 1.00 87.75 106 ALA A O 1
ATOM 814 N N . ASP A 1 107 ? 18.082 -0.509 -21.807 1.00 88.75 107 ASP A N 1
ATOM 815 C CA . ASP A 1 107 ? 16.949 -0.424 -20.892 1.00 88.75 107 ASP A CA 1
ATOM 816 C C . ASP A 1 107 ? 15.612 -0.477 -21.644 1.00 88.75 107 ASP A C 1
ATOM 818 O O . ASP A 1 107 ? 14.750 -1.280 -21.303 1.00 88.75 107 ASP A O 1
ATOM 822 N N . ILE A 1 108 ? 15.473 0.263 -22.748 1.00 89.25 108 ILE A N 1
ATOM 823 C CA . ILE A 1 108 ? 14.276 0.234 -23.602 1.00 89.25 108 ILE A CA 1
ATOM 824 C C . ILE A 1 108 ? 14.059 -1.162 -24.198 1.00 89.25 108 ILE A C 1
ATOM 826 O O . ILE A 1 108 ? 12.953 -1.695 -24.135 1.00 89.25 108 ILE A O 1
ATOM 830 N N . ALA A 1 109 ? 15.105 -1.803 -24.728 1.00 88.69 109 ALA A N 1
ATOM 831 C CA . ALA A 1 109 ? 15.007 -3.166 -25.249 1.00 88.69 109 ALA A CA 1
ATOM 832 C C . ALA A 1 109 ? 14.592 -4.167 -24.157 1.00 88.69 109 ALA A C 1
ATOM 834 O O . ALA A 1 109 ? 13.820 -5.095 -24.418 1.00 88.69 109 ALA A O 1
ATOM 835 N N . HIS A 1 110 ? 15.064 -3.972 -22.924 1.00 89.25 110 HIS A N 1
ATOM 836 C CA . HIS A 1 110 ? 14.643 -4.776 -21.783 1.00 89.25 110 HIS A CA 1
ATOM 837 C C . HIS A 1 110 ? 13.176 -4.523 -21.409 1.00 89.25 110 HIS A C 1
ATOM 839 O O . HIS A 1 110 ? 12.426 -5.479 -21.246 1.00 89.25 110 HIS A O 1
ATOM 845 N N . LEU A 1 111 ? 12.737 -3.265 -21.350 1.00 90.62 111 LEU A N 1
ATOM 846 C CA . LEU A 1 111 ? 11.344 -2.884 -21.095 1.00 90.62 111 LEU A CA 1
ATOM 847 C C . LEU A 1 111 ? 10.384 -3.472 -22.138 1.00 90.62 111 LEU A C 1
ATOM 849 O O . LEU A 1 111 ? 9.332 -4.004 -21.777 1.00 90.62 111 LEU A O 1
ATOM 853 N N . HIS A 1 112 ? 10.770 -3.456 -23.415 1.00 90.19 112 HIS A N 1
ATOM 854 C CA . HIS A 1 112 ? 9.989 -4.049 -24.504 1.00 90.19 112 HIS A CA 1
ATOM 855 C C . HIS A 1 112 ? 9.894 -5.572 -24.369 1.00 90.19 112 HIS A C 1
ATOM 857 O O . HIS A 1 112 ? 8.807 -6.130 -24.478 1.00 90.19 112 HIS A O 1
ATOM 863 N N . SER A 1 113 ? 11.019 -6.247 -24.122 1.00 88.00 113 SER A N 1
ATOM 864 C CA . SER A 1 113 ? 11.085 -7.716 -24.128 1.00 88.00 113 SER A CA 1
ATOM 865 C C . SER A 1 113 ? 10.589 -8.373 -22.839 1.00 88.00 113 SER A C 1
ATOM 867 O O . SER A 1 113 ? 9.906 -9.390 -22.904 1.00 88.00 113 SER A O 1
ATOM 869 N N . ALA A 1 114 ? 10.919 -7.812 -21.674 1.00 86.81 114 ALA A N 1
ATOM 870 C CA . ALA A 1 114 ? 10.618 -8.407 -20.372 1.00 86.81 114 ALA A CA 1
ATOM 871 C C . ALA A 1 114 ? 9.294 -7.916 -19.771 1.00 86.81 114 ALA A C 1
ATOM 873 O O . ALA A 1 114 ? 8.658 -8.644 -19.014 1.00 86.81 114 ALA A O 1
ATOM 874 N N . HIS A 1 115 ? 8.874 -6.692 -20.104 1.00 88.06 115 HIS A N 1
ATOM 875 C CA . HIS A 1 115 ? 7.696 -6.050 -19.508 1.00 88.06 115 HIS A CA 1
ATOM 876 C C . HIS A 1 115 ? 6.630 -5.666 -20.544 1.00 88.06 115 HIS A C 1
ATOM 878 O O . HIS A 1 115 ? 5.587 -5.106 -20.197 1.00 88.06 115 HIS A O 1
ATOM 884 N N . GLY A 1 116 ? 6.889 -5.905 -21.835 1.00 84.94 116 GLY A N 1
ATOM 885 C CA . GLY A 1 116 ? 6.001 -5.505 -22.926 1.00 84.94 116 GLY A CA 1
ATOM 886 C C . GLY A 1 116 ? 5.735 -3.997 -22.976 1.00 84.94 116 GLY A C 1
ATOM 887 O O . GLY A 1 116 ? 4.696 -3.596 -23.499 1.00 84.94 116 GLY A O 1
ATOM 888 N N . LEU A 1 117 ? 6.578 -3.169 -22.344 1.00 88.44 117 LEU A N 1
ATOM 889 C CA . LEU A 1 117 ? 6.396 -1.720 -22.243 1.00 88.44 117 LEU A CA 1
ATOM 890 C C . LEU A 1 117 ? 7.080 -1.050 -23.430 1.00 88.44 117 LEU A C 1
ATOM 892 O O . LEU A 1 117 ? 8.298 -0.893 -23.436 1.00 88.44 117 LEU A O 1
ATOM 896 N N . VAL A 1 118 ? 6.287 -0.656 -24.426 1.00 87.94 118 VAL A N 1
ATOM 897 C CA . VAL A 1 118 ? 6.789 0.000 -25.638 1.00 87.94 118 VAL A CA 1
ATOM 898 C C . VAL A 1 118 ? 7.004 1.490 -25.364 1.00 87.94 118 VAL A C 1
ATOM 900 O O . VAL A 1 118 ? 6.076 2.289 -25.460 1.00 87.94 118 VAL A O 1
ATOM 903 N N . LEU A 1 119 ? 8.233 1.856 -25.002 1.00 86.94 119 LEU A N 1
ATOM 904 C CA . LEU A 1 119 ? 8.690 3.247 -24.904 1.00 86.94 119 LEU A CA 1
ATOM 905 C C . LEU A 1 119 ? 9.603 3.607 -26.070 1.00 86.94 119 LEU A C 1
ATOM 907 O O . LEU A 1 119 ? 10.390 2.767 -26.510 1.00 86.94 119 LEU A O 1
ATOM 911 N N . THR A 1 120 ? 9.511 4.856 -26.528 1.00 88.44 120 THR A N 1
ATOM 912 C CA . THR A 1 120 ? 10.476 5.416 -27.477 1.00 88.44 120 THR A CA 1
ATOM 913 C C . THR A 1 120 ? 11.706 5.968 -26.756 1.00 88.44 120 THR A C 1
ATOM 915 O O . THR A 1 120 ? 11.643 6.249 -25.557 1.00 88.44 120 THR A O 1
ATOM 918 N N . LEU A 1 121 ? 12.818 6.177 -27.466 1.00 86.12 121 LEU A N 1
ATOM 919 C CA . LEU A 1 121 ? 14.033 6.772 -26.893 1.00 86.12 121 LEU A CA 1
ATOM 920 C C . LEU A 1 121 ? 13.784 8.187 -26.364 1.00 86.12 121 LEU A C 1
ATOM 922 O O . LEU A 1 121 ? 14.294 8.540 -25.306 1.00 86.12 121 LEU A O 1
ATOM 926 N N . ASP A 1 122 ? 12.973 8.976 -27.071 1.00 83.50 122 ASP A N 1
ATOM 927 C CA . ASP A 1 122 ? 12.604 10.328 -26.637 1.00 83.50 122 ASP A CA 1
ATOM 928 C C . ASP A 1 122 ? 11.742 10.299 -25.364 1.00 83.50 122 ASP A C 1
ATOM 930 O O . ASP A 1 122 ? 12.033 11.004 -24.400 1.00 83.50 122 ASP A O 1
ATOM 934 N N . ALA A 1 123 ? 10.745 9.408 -25.303 1.00 85.38 123 ALA A N 1
ATOM 935 C CA . ALA A 1 123 ? 9.932 9.233 -24.101 1.00 85.38 123 ALA A CA 1
ATOM 936 C C . ALA A 1 123 ? 10.771 8.731 -22.914 1.00 85.38 123 ALA A C 1
ATOM 938 O O . ALA A 1 123 ? 10.630 9.232 -21.802 1.00 85.38 123 ALA A O 1
ATOM 939 N N . HIS A 1 124 ? 11.683 7.780 -23.142 1.00 88.50 124 HIS A N 1
ATOM 940 C CA . HIS A 1 124 ? 12.603 7.282 -22.114 1.00 88.50 124 HIS A CA 1
ATOM 941 C C . HIS A 1 124 ? 13.532 8.382 -21.591 1.00 88.50 124 HIS A C 1
ATOM 943 O O . HIS A 1 124 ? 13.746 8.470 -20.389 1.00 88.50 124 HIS A O 1
ATOM 949 N N . ALA A 1 125 ? 14.032 9.260 -22.465 1.00 83.62 125 ALA A N 1
ATOM 950 C CA . ALA A 1 125 ? 14.896 10.371 -22.072 1.00 83.62 125 ALA A CA 1
ATOM 951 C C . ALA A 1 125 ? 14.173 11.446 -21.238 1.00 83.62 125 ALA A C 1
ATOM 953 O O . ALA A 1 125 ? 14.816 12.138 -20.448 1.00 83.62 125 ALA A O 1
ATOM 954 N N . GLN A 1 126 ? 12.859 11.602 -21.417 1.00 87.69 126 GLN A N 1
ATOM 955 C CA . GLN A 1 126 ? 12.046 12.587 -20.694 1.00 87.69 126 GLN A CA 1
ATOM 956 C C . GLN A 1 126 ? 11.513 12.062 -19.354 1.00 87.69 126 GLN A C 1
ATOM 958 O O . GLN A 1 126 ? 11.227 12.852 -18.453 1.00 87.69 126 GLN A O 1
ATOM 963 N N . LEU A 1 127 ? 11.363 10.744 -19.213 1.00 87.69 127 LEU A N 1
ATOM 964 C CA . LEU A 1 127 ? 10.817 10.118 -18.014 1.00 87.69 127 LEU A CA 1
ATOM 965 C C . LEU A 1 127 ? 11.921 9.766 -17.013 1.00 87.69 127 LEU A C 1
ATOM 967 O O . LEU A 1 127 ? 12.992 9.278 -17.365 1.00 87.69 127 LEU A O 1
ATOM 971 N N . SER A 1 128 ? 11.639 9.956 -15.726 1.00 91.00 128 SER A N 1
ATOM 972 C CA . SER A 1 128 ? 12.484 9.401 -14.670 1.00 91.00 128 SER A CA 1
ATOM 973 C C . SER A 1 128 ? 12.286 7.885 -14.558 1.00 91.00 128 SER A C 1
ATOM 975 O O . SER A 1 128 ? 11.219 7.355 -14.876 1.00 91.00 128 SER A O 1
ATOM 977 N N . TYR A 1 129 ? 13.272 7.173 -14.000 1.00 91.06 129 TYR A N 1
ATOM 978 C CA . TYR A 1 129 ? 13.118 5.744 -13.702 1.00 91.06 129 TYR A CA 1
ATOM 979 C C . TYR A 1 129 ? 11.915 5.464 -12.786 1.00 91.06 129 TYR A C 1
ATOM 981 O O . TYR A 1 129 ? 11.232 4.461 -12.972 1.00 91.06 129 TYR A O 1
ATOM 989 N N . SER A 1 130 ? 11.607 6.370 -11.850 1.00 91.81 130 SER A N 1
ATOM 990 C CA . SER A 1 130 ? 10.402 6.286 -11.018 1.00 91.81 130 SER A CA 1
ATOM 991 C C . SER A 1 130 ? 9.113 6.394 -11.836 1.00 91.81 130 SER A C 1
ATOM 993 O O . SER A 1 130 ? 8.218 5.581 -11.636 1.00 91.81 130 SER A O 1
ATOM 995 N N . ALA A 1 131 ? 9.036 7.321 -12.797 1.00 91.75 131 ALA A N 1
ATOM 996 C CA . ALA A 1 131 ? 7.868 7.489 -13.663 1.00 91.75 131 ALA A CA 1
ATOM 997 C C . ALA A 1 131 ? 7.661 6.290 -14.606 1.00 91.75 131 ALA A C 1
ATOM 999 O O . ALA A 1 131 ? 6.533 5.894 -14.890 1.00 91.75 131 ALA A O 1
ATOM 1000 N N . ILE A 1 132 ? 8.748 5.665 -15.066 1.00 92.06 132 ILE A N 1
ATOM 1001 C CA . ILE A 1 132 ? 8.666 4.418 -15.841 1.00 92.06 132 ILE A CA 1
ATOM 1002 C C . ILE A 1 132 ? 8.158 3.272 -14.953 1.00 92.06 132 ILE A C 1
ATOM 1004 O O . ILE A 1 132 ? 7.314 2.489 -15.387 1.00 92.06 132 ILE A O 1
ATOM 1008 N N . ALA A 1 133 ? 8.621 3.186 -13.701 1.00 93.25 133 ALA A N 1
ATOM 1009 C CA . ALA A 1 133 ? 8.141 2.181 -12.756 1.00 93.25 133 ALA A CA 1
ATOM 1010 C C . ALA A 1 133 ? 6.641 2.351 -12.455 1.00 93.25 133 ALA A C 1
ATOM 1012 O O . ALA A 1 133 ? 5.906 1.366 -12.468 1.00 93.25 133 ALA A O 1
ATOM 1013 N N . THR A 1 134 ? 6.155 3.580 -12.253 1.00 92.94 134 THR A N 1
ATOM 1014 C CA . THR A 1 134 ? 4.715 3.832 -12.062 1.00 92.94 134 THR A CA 1
ATOM 1015 C C . THR A 1 134 ? 3.911 3.502 -13.317 1.00 92.94 134 THR A C 1
ATOM 1017 O O . THR A 1 134 ? 2.865 2.868 -13.211 1.00 92.94 134 THR A O 1
ATOM 1020 N N . ALA A 1 135 ? 4.440 3.792 -14.512 1.00 92.75 135 ALA A N 1
ATOM 1021 C CA . ALA A 1 135 ? 3.793 3.422 -15.771 1.00 92.75 135 ALA A CA 1
ATOM 1022 C C . ALA A 1 135 ? 3.614 1.898 -15.933 1.00 92.75 135 ALA A C 1
ATOM 1024 O O . ALA A 1 135 ? 2.672 1.454 -16.590 1.00 92.75 135 ALA A O 1
ATOM 1025 N N . LEU A 1 136 ? 4.480 1.073 -15.326 1.00 94.06 136 LEU A N 1
ATOM 1026 C CA . LEU A 1 136 ? 4.288 -0.384 -15.291 1.00 94.06 136 LEU A CA 1
ATOM 1027 C C . LEU A 1 136 ? 3.054 -0.784 -14.466 1.00 94.06 136 LEU A C 1
ATOM 1029 O O . LEU A 1 136 ? 2.357 -1.719 -14.857 1.00 94.06 136 LEU A O 1
ATOM 1033 N N . LEU A 1 137 ? 2.764 -0.076 -13.370 1.00 94.44 137 LEU A N 1
ATOM 1034 C CA . LEU A 1 137 ? 1.561 -0.297 -12.559 1.00 94.44 137 LEU A CA 1
ATOM 1035 C C . LEU A 1 137 ? 0.305 0.260 -13.245 1.00 94.44 137 LEU A C 1
ATOM 1037 O O . LEU A 1 137 ? -0.735 -0.397 -13.248 1.00 94.44 137 LEU A O 1
ATOM 1041 N N . ASP A 1 138 ? 0.404 1.421 -13.897 1.00 93.25 138 ASP A N 1
ATOM 1042 C CA . ASP A 1 138 ? -0.729 2.073 -14.573 1.00 93.25 138 ASP A CA 1
ATOM 1043 C C . ASP A 1 138 ? -1.313 1.250 -15.724 1.00 93.25 138 ASP A C 1
ATOM 1045 O O . ASP A 1 138 ? -2.504 1.338 -16.018 1.00 93.25 138 ASP A O 1
ATOM 1049 N N . ARG A 1 139 ? -0.503 0.390 -16.349 1.00 92.81 139 ARG A N 1
ATOM 1050 C CA . ARG A 1 139 ? -0.962 -0.522 -17.409 1.00 92.81 139 ARG A CA 1
ATOM 1051 C C . ARG A 1 139 ? -1.935 -1.587 -16.929 1.00 92.81 139 ARG A C 1
ATOM 1053 O O . ARG A 1 139 ? -2.642 -2.181 -17.743 1.00 92.81 139 ARG A O 1
ATOM 1060 N N . VAL A 1 140 ? -1.953 -1.862 -15.633 1.00 93.69 140 VAL A N 1
ATOM 1061 C CA . VAL A 1 140 ? -2.841 -2.859 -15.058 1.00 93.69 140 VAL A CA 1
ATOM 1062 C C . VAL A 1 140 ? -4.213 -2.228 -14.883 1.00 93.69 140 VAL A C 1
ATOM 1064 O O . VAL A 1 140 ? -4.414 -1.404 -14.001 1.00 93.69 140 VAL A O 1
ATOM 1067 N N . VAL A 1 141 ? -5.173 -2.600 -15.730 1.00 89.19 141 VAL A N 1
ATOM 1068 C CA . VAL A 1 141 ? -6.552 -2.085 -15.632 1.00 89.19 141 VAL A CA 1
ATOM 1069 C C . VAL A 1 141 ? -7.310 -2.759 -14.484 1.00 89.19 141 VAL A C 1
ATOM 1071 O O . VAL A 1 141 ? -8.030 -2.092 -13.747 1.00 89.19 141 VAL A O 1
ATOM 1074 N N . ALA A 1 142 ? -7.123 -4.071 -14.321 1.00 92.25 142 ALA A N 1
ATOM 1075 C CA . ALA A 1 142 ? -7.822 -4.899 -13.343 1.00 92.25 142 ALA A CA 1
ATOM 1076 C C . ALA A 1 142 ? -7.012 -5.013 -12.030 1.00 92.25 142 ALA A C 1
ATOM 1078 O O . ALA A 1 142 ? -5.919 -5.587 -12.057 1.00 92.25 142 ALA A O 1
ATOM 1079 N N . PRO A 1 143 ? -7.501 -4.485 -10.891 1.00 91.69 143 PRO A N 1
ATOM 1080 C CA . PRO A 1 143 ? -6.757 -4.443 -9.627 1.00 91.69 143 PRO A CA 1
ATOM 1081 C C . PRO A 1 143 ? -6.252 -5.804 -9.126 1.00 91.69 143 PRO A C 1
ATOM 1083 O O . PRO A 1 143 ? -5.178 -5.895 -8.542 1.00 91.69 143 PRO A O 1
ATOM 1086 N N . GLU A 1 144 ? -6.981 -6.883 -9.394 1.00 90.56 144 GLU A N 1
ATOM 1087 C CA . GLU A 1 144 ? -6.612 -8.253 -9.032 1.00 90.56 144 GLU A CA 1
ATOM 1088 C C . GLU A 1 144 ? -5.313 -8.734 -9.704 1.00 90.56 144 GLU A C 1
ATOM 1090 O O . GLU A 1 144 ? -4.603 -9.577 -9.151 1.00 90.56 144 GLU A O 1
ATOM 1095 N N . LEU A 1 145 ? -4.952 -8.156 -10.855 1.00 94.31 145 LEU A N 1
ATOM 1096 C CA . LEU A 1 145 ? -3.716 -8.464 -11.579 1.00 94.31 145 LEU A CA 1
ATOM 1097 C C . LEU A 1 145 ? -2.513 -7.644 -11.087 1.00 94.31 145 LEU A C 1
ATOM 1099 O O . LEU A 1 145 ? -1.386 -7.912 -11.509 1.00 94.31 145 LEU A O 1
ATOM 1103 N N . LEU A 1 146 ? -2.712 -6.672 -10.186 1.00 95.00 146 LEU A N 1
ATOM 1104 C CA . LEU A 1 146 ? -1.620 -5.833 -9.678 1.00 95.00 146 LEU A CA 1
ATOM 1105 C C . LEU A 1 146 ? -0.579 -6.642 -8.918 1.00 95.00 146 LEU A C 1
ATOM 1107 O O . LEU A 1 146 ? 0.596 -6.323 -9.012 1.00 95.00 146 LEU A O 1
ATOM 1111 N N . SER A 1 147 ? -0.982 -7.696 -8.209 1.00 94.19 147 SER A N 1
ATOM 1112 C CA . SER A 1 147 ? -0.043 -8.565 -7.489 1.00 94.19 147 SER A CA 1
ATOM 1113 C C . SER A 1 147 ? 0.957 -9.248 -8.429 1.00 94.19 147 SER A C 1
ATOM 1115 O O . SER A 1 147 ? 2.159 -9.270 -8.162 1.00 94.19 147 SER A O 1
ATOM 1117 N N . VAL A 1 148 ? 0.472 -9.734 -9.575 1.00 94.62 148 VAL A N 1
ATOM 1118 C CA . VAL A 1 148 ? 1.297 -10.359 -10.615 1.00 94.62 148 VAL A CA 1
ATOM 1119 C C . VAL A 1 148 ? 2.193 -9.315 -11.274 1.00 94.62 148 VAL A C 1
ATOM 1121 O O . VAL A 1 148 ? 3.407 -9.491 -11.327 1.00 94.62 148 VAL A O 1
ATOM 1124 N N . ALA A 1 149 ? 1.628 -8.182 -11.697 1.00 94.62 149 ALA A N 1
ATOM 1125 C CA . ALA A 1 149 ? 2.404 -7.103 -12.307 1.00 94.62 149 ALA A CA 1
ATOM 1126 C C . ALA A 1 149 ? 3.452 -6.511 -11.348 1.00 94.62 149 ALA A C 1
ATOM 1128 O O . ALA A 1 149 ? 4.549 -6.139 -11.772 1.00 94.62 149 ALA A O 1
ATOM 1129 N N . TYR A 1 150 ? 3.145 -6.462 -10.051 1.00 96.25 150 TYR A N 1
ATOM 1130 C CA . TYR A 1 150 ? 4.075 -6.039 -9.016 1.00 96.25 150 TYR A CA 1
ATOM 1131 C C . TYR A 1 150 ? 5.295 -6.965 -8.967 1.00 96.25 150 TYR A C 1
ATOM 1133 O O . TYR A 1 150 ? 6.433 -6.504 -9.077 1.00 96.25 150 TYR A O 1
ATOM 1141 N N . ALA A 1 151 ? 5.056 -8.274 -8.860 1.00 94.62 151 ALA A N 1
ATOM 1142 C CA . ALA A 1 151 ? 6.103 -9.279 -8.716 1.00 94.62 151 ALA A CA 1
ATOM 1143 C C . ALA A 1 151 ? 6.920 -9.497 -10.001 1.00 94.62 151 ALA A C 1
ATOM 1145 O O . ALA A 1 151 ? 8.143 -9.650 -9.936 1.00 94.62 151 ALA A O 1
ATOM 1146 N N . GLU A 1 152 ? 6.266 -9.505 -11.164 1.00 94.12 152 GLU A N 1
ATOM 1147 C CA . GLU A 1 152 ? 6.891 -9.840 -12.450 1.00 94.12 152 GLU A CA 1
ATOM 1148 C C . GLU A 1 152 ? 7.450 -8.627 -13.197 1.00 94.12 152 GLU A C 1
ATOM 1150 O O . GLU A 1 152 ? 8.349 -8.779 -14.029 1.00 94.12 152 GLU A O 1
ATOM 1155 N N . HIS A 1 153 ? 6.941 -7.419 -12.934 1.00 93.81 153 HIS A N 1
ATOM 1156 C CA . HIS A 1 153 ? 7.324 -6.236 -13.704 1.00 93.81 153 HIS A CA 1
ATOM 1157 C C . HIS A 1 153 ? 7.876 -5.101 -12.852 1.00 93.81 153 HIS A C 1
ATOM 1159 O O . HIS A 1 153 ? 9.029 -4.709 -13.036 1.00 93.81 153 HIS A O 1
ATOM 1165 N N . PHE A 1 154 ? 7.101 -4.608 -11.891 1.00 95.38 154 PHE A N 1
ATOM 1166 C CA . PHE A 1 154 ? 7.489 -3.449 -11.089 1.00 95.38 154 PHE A CA 1
ATOM 1167 C C . PHE A 1 154 ? 8.719 -3.723 -10.210 1.00 95.38 154 PHE A C 1
ATOM 1169 O O . PHE A 1 154 ? 9.730 -3.029 -10.322 1.00 95.38 154 PHE A O 1
ATOM 1176 N N . ALA A 1 155 ? 8.673 -4.754 -9.360 1.00 94.00 155 ALA A N 1
ATOM 1177 C CA . ALA A 1 155 ? 9.739 -5.043 -8.403 1.00 94.00 155 ALA A CA 1
ATOM 1178 C C . ALA A 1 155 ? 11.066 -5.464 -9.071 1.00 94.00 155 ALA A C 1
ATOM 1180 O O . ALA A 1 155 ? 12.131 -5.060 -8.593 1.00 94.00 155 ALA A O 1
ATOM 1181 N N . PRO A 1 156 ? 11.083 -6.260 -10.163 1.00 93.62 156 PRO A N 1
ATOM 1182 C CA . PRO A 1 156 ? 12.310 -6.526 -10.914 1.00 93.62 156 PRO A CA 1
ATOM 1183 C C . PRO A 1 156 ? 12.919 -5.260 -11.528 1.00 93.62 156 PRO A C 1
ATOM 1185 O O . PRO A 1 156 ? 14.129 -5.057 -11.410 1.00 93.62 156 PRO A O 1
ATOM 1188 N N . TYR A 1 157 ? 12.095 -4.391 -12.121 1.00 93.19 157 TYR A N 1
ATOM 1189 C CA . TYR A 1 157 ? 12.556 -3.139 -12.719 1.00 93.19 157 TYR A CA 1
ATOM 1190 C C . TYR A 1 157 ? 13.118 -2.172 -11.667 1.00 93.19 157 TYR A C 1
ATOM 1192 O O . TYR A 1 157 ? 14.225 -1.654 -11.822 1.00 93.19 157 TYR A O 1
ATOM 1200 N N . ALA A 1 158 ? 12.411 -1.990 -10.550 1.00 93.00 158 ALA A N 1
ATOM 1201 C CA . ALA A 1 158 ? 12.865 -1.144 -9.451 1.00 93.00 158 ALA A CA 1
ATOM 1202 C C . ALA A 1 158 ? 14.203 -1.631 -8.865 1.00 93.00 158 ALA A C 1
ATOM 1204 O O . ALA A 1 158 ? 15.117 -0.831 -8.674 1.00 93.00 158 ALA A O 1
ATOM 1205 N N . ARG A 1 159 ? 14.379 -2.948 -8.678 1.00 91.81 159 ARG A N 1
ATOM 1206 C CA . ARG A 1 159 ? 15.656 -3.528 -8.223 1.00 91.81 159 ARG A CA 1
ATOM 1207 C C . ARG A 1 159 ? 16.796 -3.308 -9.214 1.00 91.81 159 ARG A C 1
ATOM 1209 O O . ARG A 1 159 ? 17.905 -2.996 -8.788 1.00 91.81 159 ARG A O 1
ATOM 1216 N N . ARG A 1 160 ? 16.538 -3.452 -10.518 1.00 91.44 160 ARG A N 1
ATOM 1217 C CA . ARG A 1 160 ? 17.540 -3.222 -11.574 1.00 91.44 160 ARG A CA 1
ATOM 1218 C C . ARG A 1 160 ? 18.103 -1.799 -11.529 1.00 91.44 160 ARG A C 1
ATOM 1220 O O . ARG A 1 160 ? 19.294 -1.617 -11.760 1.00 91.44 160 ARG A O 1
ATOM 1227 N N . HIS A 1 161 ? 17.259 -0.826 -11.196 1.00 89.25 161 HIS A N 1
ATOM 1228 C CA . HIS A 1 161 ? 17.610 0.595 -11.124 1.00 89.25 161 HIS A CA 1
ATOM 1229 C C . HIS A 1 161 ? 17.876 1.101 -9.699 1.00 89.25 161 HIS A C 1
ATOM 1231 O O . HIS A 1 161 ? 17.945 2.307 -9.483 1.00 89.25 161 HIS A O 1
ATOM 1237 N N . ALA A 1 162 ? 18.044 0.189 -8.731 1.00 91.50 162 ALA A N 1
ATOM 1238 C CA . ALA A 1 162 ? 18.300 0.496 -7.321 1.00 91.50 162 ALA A CA 1
ATOM 1239 C C . ALA A 1 162 ? 17.288 1.482 -6.696 1.00 91.50 162 ALA A C 1
ATOM 1241 O O . ALA A 1 162 ? 17.648 2.319 -5.869 1.00 91.50 162 ALA A O 1
ATOM 1242 N N . LEU A 1 163 ? 16.019 1.382 -7.099 1.00 92.88 163 LEU A N 1
ATOM 1243 C CA . LEU A 1 163 ? 14.926 2.192 -6.570 1.00 92.88 163 LEU A CA 1
ATOM 1244 C C . LEU A 1 163 ? 14.340 1.558 -5.303 1.00 92.88 163 LEU A C 1
ATOM 1246 O O . LEU A 1 163 ? 14.232 0.332 -5.198 1.00 92.88 163 LEU A O 1
ATOM 1250 N N . ASP A 1 164 ? 13.897 2.400 -4.370 1.00 93.75 164 ASP A N 1
ATOM 1251 C CA . ASP A 1 164 ? 13.146 1.948 -3.201 1.00 93.75 164 ASP A CA 1
ATOM 1252 C C . ASP A 1 164 ? 11.719 1.566 -3.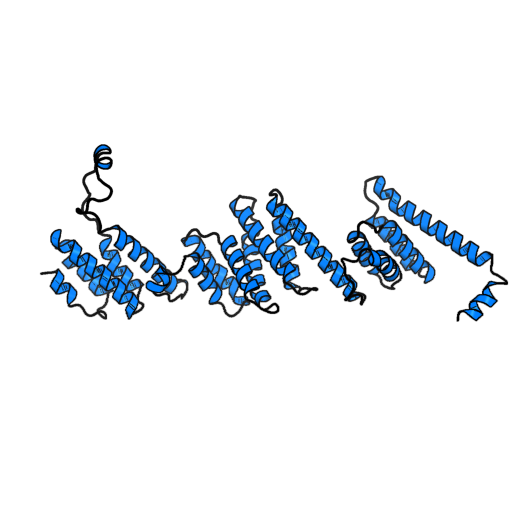620 1.00 93.75 164 ASP A C 1
ATOM 1254 O O . ASP A 1 164 ? 10.879 2.416 -3.922 1.00 93.75 164 ASP A O 1
ATOM 1258 N N . CYS A 1 165 ? 11.460 0.258 -3.670 1.00 93.94 165 CYS A N 1
ATOM 1259 C CA . CYS A 1 165 ? 10.165 -0.284 -4.067 1.00 93.94 165 CYS A CA 1
ATOM 1260 C C . CYS A 1 165 ? 9.047 0.161 -3.119 1.00 93.94 165 CYS A C 1
ATOM 1262 O O . CYS A 1 165 ? 7.941 0.435 -3.579 1.00 93.94 165 CYS A O 1
ATOM 1264 N N . ALA A 1 166 ? 9.321 0.224 -1.814 1.00 95.25 166 ALA A N 1
ATOM 1265 C CA . ALA A 1 166 ? 8.309 0.543 -0.819 1.00 95.25 166 ALA A CA 1
ATOM 1266 C C . ALA A 1 166 ? 7.925 2.021 -0.892 1.00 95.25 166 ALA A C 1
ATOM 1268 O O . ALA A 1 166 ? 6.738 2.345 -0.900 1.00 95.25 166 ALA A O 1
ATOM 1269 N N . GLU A 1 167 ? 8.918 2.900 -1.037 1.00 95.25 167 GLU A N 1
ATOM 1270 C CA . GLU A 1 167 ? 8.682 4.339 -1.174 1.00 95.25 167 GLU A CA 1
ATOM 1271 C C . GLU A 1 167 ? 7.965 4.682 -2.486 1.00 95.25 167 GLU A C 1
ATOM 1273 O O . GLU A 1 167 ? 7.052 5.506 -2.502 1.00 95.25 167 GLU A O 1
ATOM 1278 N N . LEU A 1 168 ? 8.310 4.011 -3.591 1.00 96.12 168 LEU A N 1
ATOM 1279 C CA . LEU A 1 168 ? 7.612 4.202 -4.865 1.00 96.12 168 LEU A CA 1
ATOM 1280 C C . LEU A 1 168 ? 6.146 3.772 -4.799 1.00 96.12 168 LEU A C 1
ATOM 1282 O O . LEU A 1 168 ? 5.286 4.483 -5.316 1.00 96.12 168 LEU A O 1
ATOM 1286 N N . VAL A 1 169 ? 5.847 2.633 -4.166 1.00 97.38 169 VAL A N 1
ATOM 1287 C CA . VAL A 1 169 ? 4.456 2.198 -3.967 1.00 97.38 169 VAL A CA 1
ATOM 1288 C C . VAL A 1 169 ? 3.721 3.158 -3.043 1.00 97.38 169 VAL A C 1
ATOM 1290 O O . VAL A 1 169 ? 2.570 3.480 -3.315 1.00 97.38 169 VAL A O 1
ATOM 1293 N N . HIS A 1 170 ? 4.372 3.642 -1.981 1.00 97.25 170 HIS A N 1
ATOM 1294 C CA . HIS A 1 170 ? 3.795 4.656 -1.107 1.00 97.25 170 HIS A CA 1
ATOM 1295 C C . HIS A 1 170 ? 3.401 5.903 -1.903 1.00 97.25 170 HIS A C 1
ATOM 1297 O O . HIS A 1 170 ? 2.219 6.239 -1.942 1.00 97.25 170 HIS A O 1
ATOM 1303 N N . ALA A 1 171 ? 4.345 6.516 -2.622 1.00 96.75 171 ALA A N 1
ATOM 1304 C CA . ALA A 1 171 ? 4.082 7.693 -3.446 1.00 96.75 171 ALA A CA 1
ATOM 1305 C C . ALA A 1 171 ? 2.981 7.446 -4.495 1.00 96.75 171 ALA A C 1
ATOM 1307 O O . ALA A 1 171 ? 2.107 8.292 -4.682 1.00 96.75 171 ALA A O 1
ATOM 1308 N N . TYR A 1 172 ? 2.990 6.273 -5.138 1.00 96.88 172 TYR A N 1
ATOM 1309 C CA . TYR A 1 172 ? 1.970 5.879 -6.108 1.00 96.88 172 TYR A CA 1
ATOM 1310 C C . TYR A 1 172 ? 0.574 5.791 -5.482 1.00 96.88 172 TYR A C 1
ATOM 1312 O O . TYR A 1 172 ? -0.369 6.379 -6.002 1.00 96.88 172 TYR A O 1
ATOM 1320 N N . CYS A 1 173 ? 0.435 5.103 -4.346 1.00 97.25 173 CYS A N 1
ATOM 1321 C CA . CYS A 1 173 ? -0.844 4.963 -3.655 1.00 97.25 173 CYS A CA 1
ATOM 1322 C C . CYS A 1 173 ? -1.396 6.316 -3.193 1.00 97.25 173 CYS A C 1
ATOM 1324 O O . CYS A 1 173 ? -2.594 6.546 -3.322 1.00 97.25 173 CYS A O 1
ATOM 1326 N N . ILE A 1 174 ? -0.551 7.220 -2.679 1.00 96.56 174 ILE A N 1
ATOM 1327 C CA . ILE A 1 174 ? -0.994 8.572 -2.301 1.00 96.56 174 ILE A CA 1
ATOM 1328 C C . ILE A 1 174 ? -1.532 9.322 -3.526 1.00 96.56 174 ILE A C 1
ATOM 1330 O O . ILE A 1 174 ? -2.641 9.851 -3.474 1.00 96.56 174 ILE A O 1
ATOM 1334 N N . ALA A 1 175 ? -0.796 9.306 -4.642 1.00 95.62 175 ALA A N 1
ATOM 1335 C CA . ALA A 1 175 ? -1.223 9.951 -5.882 1.00 95.62 175 ALA A CA 1
ATOM 1336 C C . ALA A 1 175 ? -2.533 9.360 -6.441 1.00 95.62 175 ALA A C 1
ATOM 1338 O O . ALA A 1 175 ? -3.417 10.112 -6.852 1.00 95.62 175 ALA A O 1
ATOM 1339 N N . ASP A 1 176 ? -2.692 8.033 -6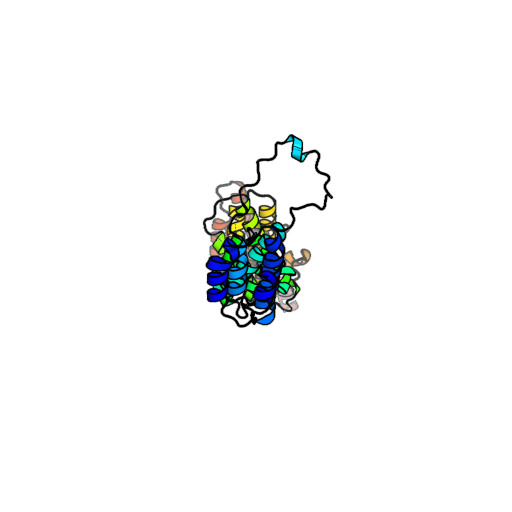.416 1.00 94.56 176 ASP A N 1
ATOM 1340 C CA . ASP A 1 176 ? -3.917 7.351 -6.859 1.00 94.56 176 ASP A CA 1
ATOM 1341 C C . ASP A 1 176 ? -5.121 7.714 -5.972 1.00 94.56 176 ASP A C 1
ATOM 1343 O O . ASP A 1 176 ? -6.215 7.994 -6.471 1.00 94.56 176 ASP A O 1
ATOM 1347 N N . MET A 1 177 ? -4.910 7.804 -4.654 1.00 95.19 177 MET A N 1
ATOM 1348 C CA . MET A 1 177 ? -5.929 8.266 -3.709 1.00 95.19 177 MET A CA 1
ATOM 1349 C C . MET A 1 177 ? -6.271 9.753 -3.874 1.00 95.19 177 MET A C 1
ATOM 1351 O O . MET A 1 177 ? -7.411 10.124 -3.598 1.00 95.19 177 MET A O 1
ATOM 1355 N N . ASP A 1 178 ? -5.317 10.610 -4.256 1.00 94.12 178 ASP A N 1
ATOM 1356 C CA . ASP A 1 178 ? -5.536 12.048 -4.497 1.00 94.12 178 ASP A CA 1
ATOM 1357 C C . ASP A 1 178 ? -6.310 12.296 -5.797 1.00 94.12 178 ASP A C 1
ATOM 1359 O O . ASP A 1 178 ? -7.176 13.171 -5.854 1.00 94.12 178 ASP A O 1
ATOM 1363 N N . ALA A 1 179 ? -6.010 11.526 -6.845 1.00 92.19 179 ALA A N 1
ATOM 1364 C CA . ALA A 1 179 ? -6.659 11.649 -8.147 1.00 92.19 179 ALA A CA 1
ATOM 1365 C C . ALA A 1 179 ? -8.068 11.027 -8.179 1.00 92.19 179 ALA A C 1
ATOM 1367 O O . ALA A 1 179 ? -8.910 11.424 -8.989 1.00 92.19 179 ALA A O 1
ATOM 1368 N N . SER A 1 180 ? -8.333 10.047 -7.312 1.00 89.56 180 SER A N 1
ATOM 1369 C CA . SER A 1 180 ? -9.584 9.289 -7.297 1.00 89.56 180 SER A CA 1
ATOM 1370 C C . SER A 1 180 ? -10.710 9.982 -6.529 1.00 89.56 180 SER A C 1
ATOM 1372 O O . SER A 1 180 ? -10.530 10.497 -5.429 1.00 89.56 180 SER A O 1
ATOM 1374 N N . VAL A 1 181 ? -11.934 9.888 -7.056 1.00 84.19 181 VAL A N 1
ATOM 1375 C CA . VAL A 1 181 ? -13.156 10.354 -6.379 1.00 84.19 181 VAL A CA 1
ATOM 1376 C C . VAL A 1 181 ? -13.931 9.161 -5.817 1.00 84.19 181 VAL A C 1
ATOM 1378 O O . VAL A 1 181 ? -14.072 8.135 -6.478 1.00 84.19 181 VAL A O 1
ATOM 1381 N N . GLY A 1 182 ? -14.473 9.295 -4.603 1.00 76.44 182 GLY A N 1
ATOM 1382 C CA . GLY A 1 182 ? -15.498 8.379 -4.086 1.00 76.44 182 GLY A CA 1
ATOM 1383 C C . GLY A 1 182 ? -15.046 6.933 -3.847 1.00 76.44 182 GLY A C 1
ATOM 1384 O O . GLY A 1 182 ? -15.858 6.026 -3.997 1.00 76.44 182 GLY A O 1
ATOM 1385 N N . GLY A 1 183 ? -13.777 6.709 -3.486 1.00 84.12 183 GLY A N 1
ATOM 1386 C CA . GLY A 1 183 ? -13.262 5.379 -3.124 1.00 84.12 183 GLY A CA 1
ATOM 1387 C C . GLY A 1 183 ? -12.817 4.500 -4.298 1.00 84.12 183 GLY A C 1
ATOM 1388 O O . GLY A 1 183 ? -12.464 3.347 -4.081 1.00 84.12 183 GLY A O 1
ATOM 1389 N N . ALA A 1 184 ? -12.778 5.021 -5.533 1.00 90.81 184 ALA A N 1
ATOM 1390 C CA . ALA A 1 184 ? -12.319 4.265 -6.709 1.00 90.81 184 ALA A CA 1
ATOM 1391 C C . ALA A 1 184 ? -10.873 3.728 -6.587 1.00 90.81 184 ALA A C 1
ATOM 1393 O O . ALA A 1 184 ? -10.539 2.719 -7.204 1.00 90.81 184 ALA A O 1
ATOM 1394 N N . TRP A 1 185 ? -10.052 4.371 -5.752 1.00 94.00 185 TRP A N 1
ATOM 1395 C CA . TRP A 1 185 ? -8.686 3.959 -5.415 1.00 94.00 185 TRP A CA 1
ATOM 1396 C C . TRP A 1 185 ? -8.625 2.642 -4.621 1.00 94.00 185 TRP A C 1
ATOM 1398 O O . TRP A 1 185 ? -7.611 1.944 -4.644 1.00 94.00 185 TRP A O 1
ATOM 1408 N N . GLU A 1 186 ? -9.695 2.283 -3.901 1.00 95.44 186 GLU A N 1
ATOM 1409 C CA . GLU A 1 186 ? -9.660 1.253 -2.856 1.00 95.44 186 GLU A CA 1
ATOM 1410 C C . GLU A 1 186 ? -9.143 -0.109 -3.352 1.00 95.44 186 GLU A C 1
ATOM 1412 O O . GLU A 1 186 ? -8.163 -0.601 -2.789 1.00 95.44 186 GLU A O 1
ATOM 1417 N N . PRO A 1 187 ? -9.677 -0.716 -4.429 1.00 95.31 187 PRO A N 1
ATOM 1418 C CA . PRO A 1 187 ? -9.220 -2.038 -4.862 1.00 95.31 187 PRO A CA 1
ATOM 1419 C C . PRO A 1 187 ? -7.734 -2.059 -5.255 1.00 95.31 187 PRO A C 1
ATOM 1421 O O . PRO A 1 187 ? -7.027 -3.031 -4.985 1.00 95.31 187 PRO A O 1
ATOM 1424 N N . ARG A 1 188 ? -7.255 -0.975 -5.880 1.00 95.81 188 ARG A N 1
ATOM 1425 C CA . ARG A 1 188 ? -5.878 -0.827 -6.369 1.00 95.81 188 ARG A CA 1
ATOM 1426 C C . ARG A 1 188 ? -4.899 -0.671 -5.212 1.00 95.81 188 ARG A C 1
ATOM 1428 O O . ARG A 1 188 ? -3.924 -1.418 -5.124 1.00 95.81 188 ARG A O 1
ATOM 1435 N N . VAL A 1 189 ? -5.190 0.239 -4.288 1.00 97.06 189 VAL A N 1
ATOM 1436 C CA . VAL A 1 189 ? -4.345 0.475 -3.110 1.00 97.06 189 VAL A CA 1
ATOM 1437 C C . VAL A 1 189 ? -4.330 -0.740 -2.188 1.00 97.06 189 VAL A C 1
ATOM 1439 O O . VAL A 1 189 ? -3.265 -1.106 -1.697 1.00 97.06 189 VAL A O 1
ATOM 1442 N N . LEU A 1 190 ? -5.464 -1.421 -1.986 1.00 97.06 190 LEU A N 1
ATOM 1443 C CA . LEU A 1 190 ? -5.509 -2.639 -1.171 1.00 97.06 190 LEU A CA 1
ATOM 1444 C C . LEU A 1 190 ? -4.667 -3.773 -1.774 1.00 97.06 190 LEU A C 1
ATOM 1446 O O . LEU A 1 190 ? -3.957 -4.466 -1.039 1.00 97.06 190 LEU A O 1
ATOM 1450 N N . ALA A 1 191 ? -4.682 -3.938 -3.101 1.00 97.12 191 ALA A N 1
ATOM 1451 C CA . ALA A 1 191 ? -3.821 -4.905 -3.775 1.00 97.12 191 ALA A CA 1
ATOM 1452 C C . ALA A 1 191 ? -2.332 -4.582 -3.554 1.00 97.12 191 ALA A C 1
ATOM 1454 O O . ALA A 1 191 ? -1.552 -5.467 -3.196 1.00 97.12 191 ALA A O 1
ATOM 1455 N N . LEU A 1 192 ? -1.934 -3.314 -3.674 1.00 97.44 192 LEU A N 1
ATOM 1456 C CA . LEU A 1 192 ? -0.548 -2.891 -3.448 1.00 97.44 192 LEU A CA 1
ATOM 1457 C C . LEU A 1 192 ? -0.123 -2.980 -1.974 1.00 97.44 192 LEU A C 1
ATOM 1459 O O . LEU A 1 192 ? 0.989 -3.420 -1.685 1.00 97.44 192 LEU A O 1
ATOM 1463 N N . LEU A 1 193 ? -1.011 -2.661 -1.029 1.00 97.12 193 LEU A N 1
ATOM 1464 C CA . LEU A 1 193 ? -0.794 -2.881 0.406 1.00 97.12 193 LEU A CA 1
ATOM 1465 C C . LEU A 1 193 ? -0.543 -4.359 0.717 1.00 97.12 193 LEU A C 1
ATOM 1467 O O . LEU A 1 193 ? 0.328 -4.682 1.526 1.00 97.12 193 LEU A O 1
ATOM 1471 N N . SER A 1 194 ? -1.267 -5.265 0.054 1.00 96.31 194 SER A N 1
ATOM 1472 C CA . SER A 1 194 ? -1.037 -6.702 0.210 1.00 96.31 194 SER A CA 1
ATOM 1473 C C . SER A 1 194 ? 0.353 -7.125 -0.285 1.00 96.31 194 SER A C 1
ATOM 1475 O O . SER A 1 194 ? 1.011 -7.918 0.389 1.00 96.31 194 SER A O 1
ATOM 1477 N N . CYS A 1 195 ? 0.838 -6.524 -1.379 1.00 96.25 195 CYS A N 1
ATOM 1478 C CA . CYS A 1 195 ? 2.185 -6.751 -1.911 1.00 96.25 195 CYS A CA 1
ATOM 1479 C C . CYS A 1 195 ? 3.265 -6.227 -0.949 1.00 96.25 195 CYS A C 1
ATOM 1481 O O . CYS A 1 195 ? 4.212 -6.938 -0.608 1.00 96.25 195 CYS A O 1
ATOM 1483 N N . LEU A 1 196 ? 3.086 -5.010 -0.423 1.00 95.94 196 LEU A N 1
ATOM 1484 C CA . LEU A 1 196 ? 3.990 -4.449 0.583 1.00 95.94 196 LEU A CA 1
ATOM 1485 C C . LEU A 1 196 ? 4.037 -5.314 1.848 1.00 95.94 196 LEU A C 1
ATOM 1487 O O . LEU A 1 196 ? 5.103 -5.508 2.429 1.00 95.94 196 LEU A O 1
ATOM 1491 N N . HIS A 1 197 ? 2.902 -5.854 2.284 1.00 96.00 197 HIS A N 1
ATOM 1492 C CA . HIS A 1 197 ? 2.870 -6.749 3.433 1.00 96.00 197 HIS A CA 1
ATOM 1493 C C . HIS A 1 197 ? 3.557 -8.095 3.143 1.00 96.00 197 HIS A C 1
ATOM 1495 O O . HIS A 1 197 ? 4.309 -8.588 3.992 1.00 96.00 197 HIS A O 1
ATOM 1501 N N . SER A 1 198 ? 3.353 -8.687 1.957 1.00 94.44 198 SER A N 1
ATOM 1502 C CA . SER A 1 198 ? 4.005 -9.952 1.594 1.00 94.44 198 SER A CA 1
ATOM 1503 C C . SER A 1 198 ? 5.526 -9.836 1.607 1.00 94.44 198 SER A C 1
ATOM 1505 O O . SER A 1 198 ? 6.196 -10.721 2.136 1.00 94.44 198 SER A O 1
ATOM 1507 N N . ASP A 1 199 ? 6.070 -8.703 1.161 1.00 91.94 199 ASP A N 1
ATOM 1508 C CA . ASP A 1 199 ? 7.514 -8.456 1.180 1.00 91.94 199 ASP A CA 1
ATOM 1509 C C . ASP A 1 199 ? 8.097 -8.412 2.600 1.00 91.94 199 ASP A C 1
ATOM 1511 O O . ASP A 1 199 ? 9.281 -8.692 2.797 1.00 91.94 199 ASP A O 1
ATOM 1515 N N . MET A 1 200 ? 7.273 -8.096 3.604 1.00 92.00 200 MET A N 1
ATOM 1516 C CA . MET A 1 200 ? 7.653 -7.972 5.018 1.00 92.00 200 MET A CA 1
ATOM 1517 C C . MET A 1 200 ? 7.368 -9.221 5.857 1.00 92.00 200 MET A C 1
ATOM 1519 O O . MET A 1 200 ? 7.693 -9.274 7.054 1.00 92.00 200 MET A O 1
ATOM 1523 N N . SER A 1 201 ? 6.767 -10.244 5.254 1.00 85.00 201 SER A N 1
ATOM 1524 C CA . SER A 1 201 ? 6.452 -11.496 5.934 1.00 85.00 201 SER A CA 1
ATOM 1525 C C . SER A 1 201 ? 7.744 -12.207 6.354 1.00 85.00 201 SER A C 1
ATOM 1527 O O . SER A 1 201 ? 8.575 -12.564 5.527 1.00 85.00 201 SER A O 1
ATOM 1529 N N . GLY A 1 202 ? 7.952 -12.363 7.667 1.00 81.56 202 GLY A N 1
ATOM 1530 C CA . GLY A 1 202 ? 9.158 -12.988 8.232 1.00 81.56 202 GLY A CA 1
ATOM 1531 C C . GLY A 1 202 ? 10.440 -12.138 8.213 1.00 81.56 202 GLY A C 1
ATOM 1532 O O . GLY A 1 202 ? 11.494 -12.633 8.611 1.00 81.56 202 GLY A O 1
ATOM 1533 N N . ALA A 1 203 ? 10.382 -10.871 7.789 1.00 84.81 203 ALA A N 1
ATOM 1534 C CA . ALA A 1 203 ? 11.551 -9.992 7.767 1.00 84.81 203 ALA A CA 1
ATOM 1535 C C . ALA A 1 203 ? 12.014 -9.593 9.182 1.00 84.81 203 ALA A C 1
ATOM 1537 O O . ALA A 1 203 ? 11.196 -9.332 10.066 1.00 84.81 203 ALA A O 1
ATOM 1538 N N . GLN A 1 204 ? 13.335 -9.512 9.371 1.00 83.88 204 GLN A N 1
ATOM 1539 C CA . GLN A 1 204 ? 13.964 -9.014 10.598 1.00 83.88 204 GLN A CA 1
ATOM 1540 C C . GLN A 1 204 ? 14.181 -7.488 10.539 1.00 83.88 204 GLN A C 1
ATOM 1542 O O . GLN A 1 204 ? 14.362 -6.944 9.440 1.00 83.88 204 GLN A O 1
ATOM 1547 N N . PRO A 1 205 ? 14.215 -6.792 11.693 1.00 84.62 205 PRO A N 1
ATOM 1548 C CA . PRO A 1 205 ? 14.472 -5.356 11.752 1.00 84.62 205 PRO A CA 1
ATOM 1549 C C . PRO A 1 205 ? 15.849 -4.989 11.185 1.00 84.62 205 PRO A C 1
ATOM 1551 O O . PRO A 1 205 ? 16.888 -5.388 11.703 1.00 84.62 205 PRO A O 1
ATOM 1554 N N . THR A 1 206 ? 15.856 -4.214 10.103 1.00 88.69 206 THR A N 1
ATOM 1555 C CA . THR A 1 206 ? 17.042 -3.586 9.494 1.00 88.69 206 THR A CA 1
ATOM 1556 C C . THR A 1 206 ? 16.624 -2.216 8.968 1.00 88.69 206 THR A C 1
ATOM 1558 O O . THR A 1 206 ? 15.443 -2.024 8.696 1.00 88.69 206 THR A O 1
ATOM 1561 N N . ALA A 1 207 ? 17.554 -1.275 8.771 1.00 86.31 207 ALA A N 1
ATOM 1562 C CA . ALA A 1 207 ? 17.210 0.093 8.356 1.00 86.31 207 ALA A CA 1
ATOM 1563 C C . ALA A 1 207 ? 16.312 0.148 7.099 1.00 86.31 207 ALA A C 1
ATOM 1565 O O . ALA A 1 207 ? 15.297 0.840 7.097 1.00 86.31 207 ALA A O 1
ATOM 1566 N N . ALA A 1 208 ? 16.623 -0.651 6.070 1.00 87.25 208 ALA A N 1
ATOM 1567 C CA . ALA A 1 208 ? 15.807 -0.744 4.856 1.00 87.25 208 ALA A CA 1
ATOM 1568 C C . ALA A 1 208 ? 14.411 -1.341 5.123 1.00 87.25 208 ALA A C 1
ATOM 1570 O O . ALA A 1 208 ? 13.410 -0.869 4.594 1.00 87.25 208 ALA A O 1
ATOM 1571 N N . ARG A 1 209 ? 14.321 -2.358 5.989 1.00 93.06 209 ARG A N 1
ATOM 1572 C CA . ARG A 1 209 ? 13.044 -2.987 6.360 1.00 93.06 209 AR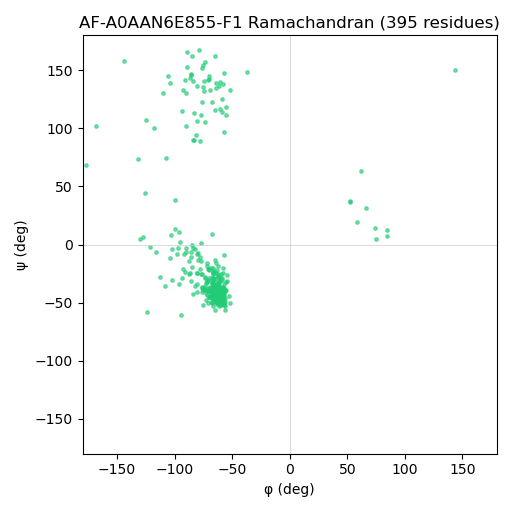G A CA 1
ATOM 1573 C C . ARG A 1 209 ? 12.190 -2.083 7.249 1.00 93.06 209 ARG A C 1
ATOM 1575 O O . ARG A 1 209 ? 10.972 -2.114 7.135 1.00 93.06 209 ARG A O 1
ATOM 1582 N N . THR A 1 210 ? 12.807 -1.251 8.084 1.00 92.25 210 THR A N 1
ATOM 1583 C CA . THR A 1 210 ? 12.104 -0.210 8.841 1.00 92.25 210 THR A CA 1
ATOM 1584 C C . THR A 1 210 ? 11.504 0.828 7.894 1.00 92.25 210 THR A C 1
ATOM 1586 O O . THR A 1 210 ? 10.334 1.161 8.049 1.00 92.25 210 THR A O 1
ATOM 1589 N N . GLY A 1 211 ? 12.242 1.267 6.864 1.00 92.88 211 GLY A N 1
ATOM 1590 C CA . GLY A 1 211 ? 11.699 2.131 5.805 1.00 92.88 211 GLY A CA 1
ATOM 1591 C C . GLY A 1 211 ? 10.472 1.520 5.120 1.00 92.88 211 GLY A C 1
ATOM 1592 O O . GLY A 1 211 ? 9.424 2.156 5.036 1.00 92.88 211 GLY A O 1
ATOM 1593 N N . HIS A 1 212 ? 10.546 0.236 4.758 1.00 95.06 212 HIS A N 1
ATOM 1594 C CA . HIS A 1 212 ? 9.409 -0.501 4.192 1.00 95.06 212 HIS A CA 1
ATOM 1595 C C . HIS A 1 212 ? 8.212 -0.576 5.151 1.00 95.06 212 HIS A C 1
ATOM 1597 O O . HIS A 1 212 ? 7.072 -0.358 4.741 1.00 95.06 212 HIS A O 1
ATOM 1603 N N . ALA A 1 213 ? 8.450 -0.862 6.436 1.00 95.50 213 ALA A N 1
ATOM 1604 C CA . ALA A 1 213 ? 7.398 -0.883 7.452 1.00 95.50 213 ALA A CA 1
ATOM 1605 C C . ALA A 1 213 ? 6.695 0.480 7.573 1.00 95.50 213 ALA A C 1
ATOM 1607 O O . ALA A 1 213 ? 5.467 0.520 7.672 1.00 95.50 213 ALA A O 1
ATOM 1608 N N . ARG A 1 214 ? 7.453 1.587 7.512 1.00 95.75 214 ARG A N 1
ATOM 1609 C CA . ARG A 1 214 ? 6.891 2.947 7.513 1.00 95.75 214 ARG A CA 1
ATOM 1610 C C . ARG A 1 214 ? 6.028 3.198 6.282 1.00 95.75 214 ARG A C 1
ATOM 1612 O O . ARG A 1 214 ? 4.899 3.642 6.452 1.00 95.75 214 ARG A O 1
ATOM 1619 N N . ALA A 1 215 ? 6.501 2.850 5.085 1.00 96.56 215 ALA A N 1
ATOM 1620 C CA . ALA A 1 215 ? 5.728 2.988 3.849 1.00 96.56 215 ALA A CA 1
ATOM 1621 C C . ALA A 1 215 ? 4.399 2.210 3.911 1.00 96.56 215 ALA A C 1
ATOM 1623 O O . ALA A 1 215 ? 3.336 2.775 3.660 1.00 96.56 215 ALA A O 1
ATOM 1624 N N . LEU A 1 216 ? 4.433 0.939 4.334 1.00 97.19 216 LEU A N 1
ATOM 1625 C CA . LEU A 1 216 ? 3.227 0.125 4.534 1.00 97.19 216 LEU A CA 1
ATOM 1626 C C . LEU A 1 216 ? 2.256 0.779 5.532 1.00 97.19 216 LEU A C 1
ATOM 1628 O O . LEU A 1 216 ? 1.060 0.880 5.258 1.00 97.19 216 LEU A O 1
ATOM 1632 N N . GLY A 1 217 ? 2.768 1.221 6.685 1.00 96.94 217 GLY A N 1
ATOM 1633 C CA . GLY A 1 217 ? 1.969 1.868 7.723 1.00 96.94 217 GLY A CA 1
ATOM 1634 C C . GLY A 1 217 ? 1.356 3.193 7.273 1.00 96.94 217 GLY A C 1
ATOM 1635 O O . GLY A 1 217 ? 0.183 3.437 7.545 1.00 96.94 217 GLY A O 1
ATOM 1636 N N . ALA A 1 218 ? 2.119 4.018 6.556 1.00 97.75 218 ALA A N 1
ATOM 1637 C CA . ALA A 1 218 ? 1.674 5.306 6.037 1.00 97.75 218 ALA A CA 1
ATOM 1638 C C . ALA A 1 218 ? 0.546 5.143 5.008 1.00 97.75 218 ALA A C 1
ATOM 1640 O O . ALA A 1 218 ? -0.497 5.782 5.150 1.00 97.75 218 ALA A O 1
ATOM 1641 N N . VAL A 1 219 ? 0.698 4.234 4.034 1.00 98.00 219 VAL A N 1
ATOM 1642 C CA . VAL A 1 219 ? -0.364 3.953 3.051 1.00 98.00 219 VAL A CA 1
ATOM 1643 C C . VAL A 1 219 ? -1.617 3.414 3.742 1.00 98.00 219 VAL A C 1
ATOM 1645 O O . VAL A 1 219 ? -2.718 3.872 3.445 1.00 98.00 219 VAL A O 1
ATOM 1648 N N . ALA A 1 220 ? -1.473 2.465 4.674 1.00 97.62 220 ALA A N 1
ATOM 1649 C CA . ALA A 1 220 ? -2.617 1.886 5.377 1.00 97.62 220 ALA A CA 1
ATOM 1650 C C . ALA A 1 220 ? -3.367 2.942 6.200 1.00 97.62 220 ALA A C 1
ATOM 1652 O O . ALA A 1 220 ? -4.593 3.016 6.152 1.00 97.62 220 ALA A O 1
ATOM 1653 N N . LEU A 1 221 ? -2.635 3.798 6.915 1.00 97.00 221 LEU A N 1
ATOM 1654 C CA . LEU A 1 221 ? -3.215 4.878 7.701 1.00 97.00 221 LEU A CA 1
ATOM 1655 C C . LEU A 1 221 ? -3.939 5.905 6.826 1.00 97.00 221 LEU A C 1
ATOM 1657 O O . LEU A 1 221 ? -5.024 6.364 7.187 1.00 97.00 221 LEU A O 1
ATOM 1661 N N . GLU A 1 222 ? -3.374 6.250 5.672 1.00 96.50 222 GLU A N 1
ATOM 1662 C CA . GLU A 1 222 ? -4.014 7.180 4.748 1.00 96.50 222 GLU A CA 1
ATOM 1663 C C . GLU A 1 222 ? -5.268 6.573 4.104 1.00 96.50 222 GLU A C 1
ATOM 1665 O O . GLU A 1 222 ? -6.309 7.232 4.043 1.00 96.50 222 GLU A O 1
ATOM 1670 N N . ALA A 1 223 ? -5.225 5.287 3.745 1.00 96.12 223 ALA A N 1
ATOM 1671 C CA . ALA A 1 223 ? -6.401 4.551 3.293 1.00 96.12 223 ALA A CA 1
ATOM 1672 C C . ALA A 1 223 ? -7.522 4.591 4.347 1.00 96.12 223 ALA A C 1
ATOM 1674 O O . ALA A 1 223 ? -8.675 4.870 4.018 1.00 96.12 223 ALA A O 1
ATOM 1675 N N . MET A 1 224 ? -7.196 4.401 5.629 1.00 95.25 224 MET A N 1
ATOM 1676 C CA . MET A 1 224 ? -8.170 4.503 6.723 1.00 95.25 224 MET A CA 1
ATOM 1677 C C . MET A 1 224 ? -8.768 5.911 6.848 1.00 95.25 224 MET A C 1
ATOM 1679 O O . MET A 1 224 ? -9.981 6.044 6.996 1.00 95.25 224 MET A O 1
ATOM 1683 N N . ARG A 1 225 ? -7.944 6.964 6.756 1.00 92.50 225 ARG A N 1
ATOM 1684 C CA . ARG A 1 225 ? -8.389 8.368 6.860 1.00 92.50 225 ARG A CA 1
ATOM 1685 C C . ARG A 1 225 ? -9.315 8.789 5.721 1.00 92.50 225 ARG A C 1
ATOM 1687 O O . ARG A 1 225 ? -10.231 9.577 5.943 1.00 92.50 225 ARG A O 1
ATOM 1694 N N . ARG A 1 226 ? -9.067 8.285 4.511 1.00 91.56 226 ARG A N 1
ATOM 1695 C CA . ARG A 1 226 ? -9.829 8.634 3.300 1.00 91.56 226 ARG A CA 1
ATOM 1696 C C . ARG A 1 226 ? -11.062 7.771 3.081 1.00 91.56 226 ARG A C 1
ATOM 1698 O O . ARG A 1 226 ? -11.911 8.113 2.259 1.00 91.56 226 ARG A O 1
ATOM 1705 N N . SER A 1 227 ? -11.167 6.657 3.793 1.00 90.94 227 SER A N 1
ATOM 1706 C CA . SER A 1 227 ? -12.309 5.763 3.673 1.00 90.94 227 SER A CA 1
ATOM 1707 C C . SER A 1 227 ? -13.544 6.339 4.362 1.00 90.94 227 SER A C 1
ATOM 1709 O O . SER A 1 227 ? -13.477 6.895 5.459 1.00 90.94 227 SER A O 1
ATOM 1711 N N . ALA A 1 228 ? -14.710 6.160 3.740 1.00 85.00 228 ALA A N 1
ATOM 1712 C CA . ALA A 1 228 ? -15.979 6.501 4.372 1.00 85.00 228 ALA A CA 1
ATOM 1713 C C . ALA A 1 228 ? -16.200 5.618 5.609 1.00 85.00 228 ALA A C 1
ATOM 1715 O O . ALA A 1 228 ? -16.004 4.409 5.542 1.00 85.00 228 ALA A O 1
ATOM 1716 N N . ILE A 1 229 ? -16.628 6.196 6.737 1.00 82.19 229 ILE A N 1
ATOM 1717 C CA . ILE A 1 229 ? -16.878 5.431 7.965 1.00 82.19 229 ILE A CA 1
ATOM 1718 C C . ILE A 1 229 ? -18.338 4.947 7.991 1.00 82.19 229 ILE A C 1
ATOM 1720 O O . ILE A 1 229 ? -19.255 5.762 7.856 1.00 82.19 229 ILE A O 1
ATOM 1724 N N . PRO A 1 230 ? -18.599 3.656 8.260 1.00 82.12 230 PRO A N 1
ATOM 1725 C CA . PRO A 1 230 ? -17.637 2.576 8.463 1.00 82.12 230 PRO A CA 1
ATOM 1726 C C . PRO A 1 230 ? -17.011 2.117 7.143 1.00 82.12 230 PRO A C 1
ATOM 1728 O O . PRO A 1 230 ? -17.730 1.908 6.168 1.00 82.12 230 PRO A O 1
ATOM 1731 N N . TRP A 1 231 ? -15.690 1.928 7.147 1.00 90.25 231 TRP A N 1
ATOM 1732 C CA . TRP A 1 231 ? -14.958 1.490 5.960 1.00 90.25 231 TRP A CA 1
ATOM 1733 C C . TRP A 1 231 ? -15.106 -0.014 5.725 1.00 90.25 231 TRP A C 1
ATOM 1735 O O . TRP A 1 231 ? -15.584 -0.748 6.604 1.00 90.25 231 TRP A O 1
ATOM 1745 N N . SER A 1 232 ? -14.693 -0.454 4.536 1.00 91.19 232 SER A N 1
ATOM 1746 C CA . SER A 1 232 ? -14.819 -1.832 4.063 1.00 91.19 232 SER A CA 1
ATOM 1747 C C . SER A 1 232 ? -13.996 -2.835 4.882 1.00 91.19 232 SER A C 1
ATOM 1749 O O . SER A 1 232 ? -13.042 -2.482 5.578 1.00 91.19 232 SER A O 1
ATOM 1751 N N . SER A 1 233 ? -14.327 -4.123 4.764 1.00 92.00 233 SER A N 1
ATOM 1752 C CA . SER A 1 233 ? -13.520 -5.193 5.365 1.00 92.00 233 SER A CA 1
ATOM 1753 C C . SER A 1 233 ? -12.101 -5.253 4.788 1.00 92.00 233 SER A C 1
ATOM 1755 O O . SER A 1 233 ? -11.175 -5.636 5.494 1.00 92.00 233 SER A O 1
ATOM 1757 N N . GLY A 1 234 ? -11.903 -4.830 3.535 1.00 94.19 234 GLY A N 1
ATOM 1758 C CA . GLY A 1 234 ? -10.579 -4.779 2.917 1.00 94.19 234 GLY A CA 1
ATOM 1759 C C . GLY A 1 234 ? -9.649 -3.784 3.616 1.00 94.19 234 GLY A C 1
ATOM 1760 O O . GLY A 1 234 ? -8.504 -4.116 3.919 1.00 94.19 234 GLY A O 1
ATOM 1761 N N . VAL A 1 235 ? -10.162 -2.594 3.950 1.00 95.44 235 VAL A N 1
ATOM 1762 C CA . VAL A 1 235 ? -9.410 -1.579 4.708 1.00 95.44 235 VAL A CA 1
ATOM 1763 C C . VAL A 1 235 ? -9.125 -2.051 6.138 1.00 95.44 235 VAL A C 1
ATOM 1765 O O . VAL A 1 235 ? -8.022 -1.837 6.635 1.00 95.44 235 VAL A O 1
ATOM 1768 N N . ASP A 1 236 ? -10.061 -2.761 6.782 1.00 94.38 236 ASP A N 1
ATOM 1769 C CA . ASP A 1 236 ? -9.819 -3.393 8.091 1.00 94.38 236 ASP A CA 1
ATOM 1770 C C . ASP A 1 236 ? -8.672 -4.400 8.057 1.00 94.38 236 ASP A C 1
ATOM 1772 O O . ASP A 1 236 ? -7.772 -4.353 8.897 1.00 94.38 236 ASP A O 1
ATOM 1776 N N . GLU A 1 237 ? -8.721 -5.336 7.109 1.00 95.38 237 GLU A N 1
ATOM 1777 C CA . GLU A 1 237 ? -7.710 -6.380 6.978 1.00 95.38 237 GLU A CA 1
ATOM 1778 C C . GLU A 1 237 ? -6.336 -5.777 6.688 1.00 95.38 237 GLU A C 1
ATOM 1780 O O . GLU A 1 237 ? -5.339 -6.200 7.275 1.00 95.38 237 GLU A O 1
ATOM 1785 N N . ALA A 1 238 ? -6.278 -4.766 5.817 1.00 96.38 238 ALA A N 1
ATOM 1786 C CA . ALA A 1 238 ? -5.044 -4.056 5.514 1.00 96.38 238 ALA A CA 1
ATOM 1787 C C . ALA A 1 238 ? -4.492 -3.311 6.739 1.00 96.38 238 ALA A C 1
ATOM 1789 O O . ALA A 1 238 ? -3.299 -3.414 7.026 1.00 96.38 238 ALA A O 1
ATOM 1790 N N . ALA A 1 239 ? -5.347 -2.624 7.502 1.00 96.31 239 ALA A N 1
ATOM 1791 C CA . ALA A 1 239 ? -4.955 -1.934 8.729 1.00 96.31 239 ALA A CA 1
ATOM 1792 C C . ALA A 1 239 ? -4.410 -2.904 9.790 1.00 96.31 239 ALA A C 1
ATOM 1794 O O . ALA A 1 239 ? -3.383 -2.635 10.414 1.00 96.31 239 ALA A O 1
ATOM 1795 N N . GLN A 1 240 ? -5.060 -4.058 9.969 1.00 95.44 240 GLN A N 1
ATOM 1796 C CA . GLN A 1 240 ? -4.625 -5.077 10.923 1.00 95.44 240 GLN A CA 1
ATOM 1797 C C . GLN A 1 240 ? -3.271 -5.686 10.522 1.00 95.44 240 GLN A C 1
ATOM 1799 O O . GLN A 1 240 ? -2.357 -5.750 11.344 1.00 95.44 240 GLN A O 1
ATOM 1804 N N . LYS A 1 241 ? -3.104 -6.048 9.244 1.00 95.38 241 LYS A N 1
ATOM 1805 C CA . LYS A 1 241 ? -1.834 -6.552 8.693 1.00 95.38 241 LYS A CA 1
ATOM 1806 C C . LYS A 1 241 ? -0.704 -5.526 8.789 1.00 95.38 241 LYS A C 1
ATOM 1808 O O . LYS A 1 241 ? 0.446 -5.895 9.033 1.00 95.38 241 LYS A O 1
ATOM 1813 N N . ALA A 1 242 ? -1.008 -4.243 8.592 1.00 96.19 242 ALA A N 1
ATOM 1814 C CA . ALA A 1 242 ? -0.039 -3.168 8.767 1.00 96.19 242 ALA A CA 1
ATOM 1815 C C . ALA A 1 242 ? 0.388 -3.047 10.237 1.00 96.19 242 ALA A C 1
ATOM 1817 O O . ALA A 1 242 ? 1.585 -3.014 10.511 1.00 96.19 242 ALA A O 1
ATOM 1818 N N . LEU A 1 243 ? -0.552 -3.075 11.188 1.00 96.19 243 LEU A N 1
ATOM 1819 C CA . LEU A 1 243 ? -0.238 -3.049 12.621 1.00 96.19 243 LEU A CA 1
ATOM 1820 C C . LEU A 1 243 ? 0.655 -4.214 13.063 1.00 96.19 243 LEU A C 1
ATOM 1822 O O . LEU A 1 243 ? 1.605 -3.995 13.804 1.00 96.19 243 LEU A O 1
ATOM 1826 N N . GLU A 1 244 ? 0.416 -5.431 12.573 1.00 94.62 244 GLU A N 1
ATOM 1827 C CA . GLU A 1 244 ? 1.272 -6.594 12.869 1.00 94.62 244 GLU A CA 1
ATOM 1828 C C . GLU A 1 244 ? 2.727 -6.407 12.406 1.00 94.62 244 GLU A C 1
ATOM 1830 O O . GLU A 1 244 ? 3.668 -6.955 12.992 1.00 94.62 244 GLU A O 1
ATOM 1835 N N . VAL A 1 245 ? 2.933 -5.657 11.321 1.00 95.12 245 VAL A N 1
ATOM 1836 C CA . VAL A 1 245 ? 4.270 -5.262 10.872 1.00 95.12 245 VAL A CA 1
ATOM 1837 C C . VAL A 1 245 ? 4.801 -4.149 11.769 1.00 95.12 245 VAL A C 1
ATOM 1839 O O . VAL A 1 245 ? 5.884 -4.301 12.319 1.00 95.12 245 VAL A O 1
ATOM 1842 N N . LEU A 1 246 ? 4.051 -3.068 11.979 1.00 94.94 246 LEU A N 1
ATOM 1843 C CA . LEU A 1 246 ? 4.509 -1.930 12.781 1.00 94.94 246 LEU A CA 1
ATOM 1844 C C . LEU A 1 246 ? 4.896 -2.342 14.213 1.00 94.94 246 LEU A C 1
ATOM 1846 O O . LEU A 1 246 ? 5.918 -1.893 14.721 1.00 94.94 246 LEU A O 1
ATOM 1850 N N . ASP A 1 247 ? 4.164 -3.272 14.824 1.00 92.94 247 ASP A N 1
ATOM 1851 C CA . ASP A 1 247 ? 4.428 -3.750 16.186 1.00 92.94 247 ASP A CA 1
ATOM 1852 C C . ASP A 1 247 ? 5.732 -4.541 16.298 1.00 92.94 247 ASP A C 1
ATOM 1854 O O . ASP A 1 247 ? 6.439 -4.438 17.300 1.00 92.94 247 ASP A O 1
ATOM 1858 N N . ARG A 1 248 ? 6.114 -5.271 15.243 1.00 91.00 248 ARG A N 1
ATOM 1859 C CA . ARG A 1 248 ? 7.425 -5.938 15.179 1.00 91.00 248 ARG A CA 1
ATOM 1860 C C . ARG A 1 248 ? 8.584 -4.954 15.033 1.00 91.00 248 ARG A C 1
ATOM 1862 O O . ARG A 1 248 ? 9.692 -5.266 15.457 1.00 91.00 248 ARG A O 1
ATOM 1869 N N . PHE A 1 249 ? 8.342 -3.798 14.421 1.00 90.44 249 PHE A N 1
ATOM 1870 C CA . PHE A 1 249 ? 9.355 -2.783 14.115 1.00 90.44 249 PHE A CA 1
ATOM 1871 C C . PHE A 1 249 ? 9.306 -1.580 15.077 1.00 90.44 249 PHE A C 1
ATOM 1873 O O . PHE A 1 249 ? 10.022 -0.601 14.875 1.00 90.44 249 PHE A O 1
ATOM 1880 N N . GLY A 1 250 ? 8.504 -1.655 16.145 1.00 79.31 250 GLY A N 1
ATOM 1881 C CA . GLY A 1 250 ? 8.189 -0.547 17.056 1.00 79.31 250 GLY A CA 1
ATOM 1882 C C . GLY A 1 250 ? 9.335 -0.022 17.929 1.00 79.31 250 GLY A C 1
ATOM 1883 O O . GLY A 1 250 ? 9.083 0.775 18.825 1.00 79.31 250 GLY A O 1
ATOM 1884 N N . SER A 1 251 ? 10.581 -0.451 17.698 1.00 83.44 251 SER A N 1
ATOM 1885 C CA . SER A 1 251 ? 11.768 0.174 18.299 1.00 83.44 251 SER A CA 1
ATOM 1886 C C . SER A 1 251 ? 12.085 1.547 17.701 1.00 83.44 251 SER A C 1
ATOM 1888 O O . SER A 1 251 ? 12.866 2.295 18.276 1.00 83.44 251 SER A O 1
ATOM 1890 N N . ASP A 1 252 ? 11.542 1.839 16.519 1.00 90.62 252 ASP A N 1
ATOM 1891 C CA . ASP A 1 252 ? 11.713 3.105 15.817 1.00 90.62 252 ASP A CA 1
ATOM 1892 C C . ASP A 1 252 ? 10.582 4.089 16.154 1.00 90.62 252 ASP A C 1
ATOM 1894 O O . ASP A 1 252 ? 9.405 3.723 16.104 1.00 90.62 252 ASP A O 1
ATOM 1898 N N . ASP A 1 253 ? 10.932 5.340 16.466 1.00 91.38 253 ASP A N 1
ATOM 1899 C CA . ASP A 1 253 ? 9.975 6.353 16.933 1.00 91.38 253 ASP A CA 1
ATOM 1900 C C . ASP A 1 253 ? 8.889 6.665 15.889 1.00 91.38 253 ASP A C 1
ATOM 1902 O O . ASP A 1 253 ? 7.709 6.764 16.231 1.00 91.38 253 ASP A O 1
ATOM 1906 N N . GLU A 1 254 ? 9.250 6.775 14.607 1.00 91.88 254 GLU A N 1
ATOM 1907 C CA . GLU A 1 254 ? 8.288 7.068 13.534 1.00 91.88 254 GLU A CA 1
ATOM 1908 C C . GLU A 1 254 ? 7.317 5.899 13.322 1.00 91.88 254 GLU A C 1
ATOM 1910 O O . GLU A 1 254 ? 6.106 6.101 13.199 1.00 91.88 254 GLU A O 1
ATOM 1915 N N . VAL A 1 255 ? 7.825 4.661 13.353 1.00 93.94 255 VAL A N 1
ATOM 1916 C CA . VAL A 1 255 ? 6.996 3.445 13.292 1.00 93.94 255 VAL A CA 1
ATOM 1917 C C . VAL A 1 255 ? 6.040 3.376 14.484 1.00 93.94 255 VAL A C 1
ATOM 1919 O O . VAL A 1 255 ? 4.861 3.057 14.311 1.00 93.94 255 VAL A O 1
ATOM 1922 N N . ALA A 1 256 ? 6.511 3.708 15.688 1.00 94.25 256 ALA A N 1
ATOM 1923 C CA . ALA A 1 256 ? 5.686 3.719 16.891 1.00 94.25 256 ALA A CA 1
ATOM 1924 C C . ALA A 1 256 ? 4.560 4.767 16.814 1.00 94.25 256 ALA A C 1
ATOM 1926 O O . ALA A 1 256 ? 3.428 4.493 17.232 1.00 94.25 256 ALA A O 1
ATOM 1927 N N . VAL A 1 257 ? 4.836 5.945 16.241 1.00 95.94 257 VAL A N 1
ATOM 1928 C CA . VAL A 1 257 ? 3.820 6.981 15.990 1.00 95.94 257 VAL A CA 1
ATOM 1929 C C . VAL A 1 257 ? 2.759 6.475 15.013 1.00 95.94 257 VAL A C 1
ATOM 1931 O O . VAL A 1 257 ? 1.573 6.533 15.346 1.00 95.94 257 VAL A O 1
ATOM 1934 N N . LEU A 1 258 ? 3.162 5.900 13.874 1.00 95.81 258 LEU A N 1
ATOM 1935 C CA . LEU A 1 258 ? 2.234 5.317 12.896 1.00 95.81 258 LEU A CA 1
ATOM 1936 C C . LEU A 1 258 ? 1.366 4.219 13.521 1.00 95.81 258 LEU A C 1
ATOM 1938 O O . LEU A 1 258 ? 0.149 4.205 13.341 1.00 95.81 258 LEU A O 1
ATOM 1942 N N . ALA A 1 259 ? 1.969 3.330 14.316 1.00 96.00 259 ALA A N 1
ATOM 1943 C CA . ALA A 1 259 ? 1.250 2.259 14.999 1.00 96.00 259 ALA A CA 1
ATOM 1944 C C . ALA A 1 259 ? 0.209 2.810 15.983 1.00 96.00 259 ALA A C 1
ATOM 1946 O O . ALA A 1 259 ? -0.893 2.273 16.109 1.00 96.00 259 ALA A O 1
ATOM 1947 N N . ARG A 1 260 ? 0.539 3.880 16.713 1.00 95.12 260 ARG A N 1
ATOM 1948 C CA . ARG A 1 260 ? -0.396 4.539 17.634 1.00 95.12 260 ARG A CA 1
ATOM 1949 C C . ARG A 1 260 ? -1.555 5.189 16.880 1.00 95.12 260 ARG A C 1
ATOM 1951 O O . ARG A 1 260 ? -2.702 5.027 17.290 1.00 95.12 260 ARG A O 1
ATOM 1958 N N . GLU A 1 261 ? -1.273 5.888 15.785 1.00 95.94 261 GLU A N 1
ATOM 1959 C CA . GLU A 1 261 ? -2.299 6.542 14.967 1.00 95.94 261 GLU A CA 1
ATOM 1960 C C . GLU A 1 261 ? -3.239 5.528 14.307 1.00 95.94 261 GLU A C 1
ATOM 1962 O O . GLU A 1 261 ? -4.457 5.692 14.370 1.00 95.94 261 GLU A O 1
ATOM 1967 N N . ALA A 1 262 ? -2.701 4.438 13.756 1.00 94.94 262 ALA A N 1
ATOM 1968 C CA . ALA A 1 262 ? -3.498 3.360 13.178 1.00 94.94 262 ALA A CA 1
ATOM 1969 C C . ALA A 1 262 ? -4.395 2.679 14.227 1.00 94.94 262 ALA A C 1
ATOM 1971 O O . ALA A 1 262 ? -5.580 2.444 13.973 1.00 94.94 262 ALA A O 1
ATOM 1972 N N . ARG A 1 263 ? -3.884 2.423 15.442 1.00 94.00 263 ARG A N 1
ATOM 1973 C CA . ARG A 1 263 ? -4.710 1.902 16.547 1.00 94.00 263 ARG A CA 1
ATOM 1974 C C . ARG A 1 263 ? -5.845 2.848 16.914 1.00 94.00 263 ARG A C 1
ATOM 1976 O O . ARG A 1 263 ? -6.961 2.382 17.139 1.00 94.00 263 ARG A O 1
ATOM 1983 N N . GLU A 1 264 ? -5.582 4.151 16.959 1.00 91.69 264 GLU A N 1
ATOM 1984 C CA . GLU A 1 264 ? -6.613 5.137 17.278 1.00 91.69 264 GLU A CA 1
ATOM 1985 C C . GLU A 1 264 ? -7.692 5.194 1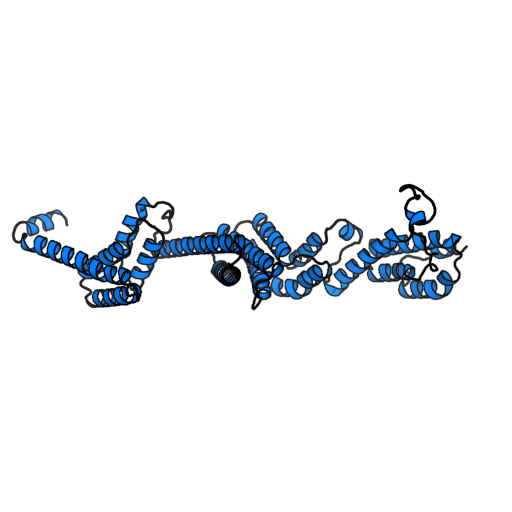6.192 1.00 91.69 264 GLU A C 1
ATOM 1987 O O . GLU A 1 264 ? -8.880 5.150 16.501 1.00 91.69 264 GLU A O 1
ATOM 1992 N N . GLN A 1 265 ? -7.308 5.188 14.914 1.00 92.19 265 GLN A N 1
ATOM 1993 C CA . GLN A 1 265 ? -8.276 5.145 13.818 1.00 92.19 265 GLN A CA 1
ATOM 1994 C C . GLN A 1 265 ? -9.135 3.867 13.862 1.00 92.19 265 GLN A C 1
ATOM 1996 O O . GLN A 1 265 ? -10.360 3.945 13.751 1.00 92.19 265 GLN A O 1
ATOM 2001 N N . LEU A 1 266 ? -8.535 2.693 14.108 1.00 91.12 266 LEU A N 1
ATOM 2002 C CA . LEU A 1 266 ? -9.283 1.441 14.297 1.00 91.12 266 LEU A CA 1
ATOM 2003 C C . LEU A 1 266 ? -10.230 1.511 15.499 1.00 91.12 266 LEU A C 1
ATOM 2005 O O . LEU A 1 266 ? -11.369 1.052 15.409 1.00 91.12 266 LEU A O 1
ATOM 2009 N N . ARG A 1 267 ? -9.792 2.093 16.619 1.00 89.25 267 ARG A N 1
ATOM 2010 C CA . ARG A 1 267 ? -10.621 2.290 17.817 1.00 89.25 267 ARG A CA 1
ATOM 2011 C C . ARG A 1 267 ? -11.837 3.167 17.513 1.00 89.25 267 ARG A C 1
ATOM 2013 O O . ARG A 1 267 ? -12.958 2.765 17.833 1.00 89.25 267 ARG A O 1
ATOM 2020 N N . LEU A 1 268 ? -11.639 4.310 16.854 1.00 87.62 268 LEU A N 1
ATOM 2021 C CA . LEU A 1 268 ? -12.713 5.231 16.459 1.00 87.62 268 LEU A CA 1
ATOM 2022 C C . LEU A 1 268 ? -13.698 4.578 15.487 1.00 87.62 268 LEU A C 1
ATOM 2024 O O . LEU A 1 268 ? -14.914 4.693 15.655 1.00 87.62 268 LEU A O 1
ATOM 2028 N N . MET A 1 269 ? -13.190 3.845 14.499 1.00 90.44 269 MET A N 1
ATOM 2029 C CA . MET A 1 269 ? -14.029 3.118 13.557 1.00 90.44 269 MET A CA 1
ATOM 2030 C C . MET A 1 269 ? -14.863 2.044 14.266 1.00 90.44 269 MET A C 1
ATOM 2032 O O . MET A 1 269 ? -16.077 1.975 14.045 1.00 90.44 269 MET A O 1
ATOM 2036 N N . ARG A 1 270 ? -14.252 1.228 15.141 1.00 88.75 270 ARG A N 1
ATOM 2037 C CA . ARG A 1 270 ? -14.970 0.173 15.876 1.00 88.75 270 ARG A CA 1
ATOM 2038 C C . ARG A 1 270 ? -16.072 0.786 16.729 1.00 88.75 270 ARG A C 1
ATOM 2040 O O . ARG A 1 270 ? -17.175 0.244 16.785 1.00 88.75 270 ARG A O 1
ATOM 2047 N N . LEU A 1 271 ? -15.796 1.931 17.357 1.00 87.06 271 LEU A N 1
ATOM 2048 C CA . LEU A 1 271 ? -16.792 2.679 18.115 1.00 87.06 271 LEU A CA 1
ATOM 2049 C C . LEU A 1 271 ? -17.940 3.155 17.213 1.00 87.06 271 LEU A C 1
ATOM 2051 O O . LEU A 1 271 ? -19.103 2.962 17.558 1.00 87.06 271 LEU A O 1
ATOM 2055 N N . LYS A 1 272 ? -17.645 3.714 16.031 1.00 86.94 272 LYS A N 1
ATOM 2056 C CA . LYS A 1 272 ? -18.685 4.150 15.087 1.00 86.94 272 LYS A CA 1
ATOM 2057 C C . LYS A 1 272 ? -19.553 2.989 14.598 1.00 86.94 272 LYS A C 1
ATOM 2059 O O . LYS A 1 272 ? -20.769 3.151 14.500 1.00 86.94 272 LYS A O 1
ATOM 2064 N N . ARG A 1 273 ? -18.960 1.823 14.307 1.00 87.88 273 ARG A N 1
ATOM 2065 C CA . ARG A 1 273 ? -19.710 0.611 13.928 1.00 87.88 273 ARG A CA 1
ATOM 2066 C C . ARG A 1 273 ? -20.635 0.149 15.042 1.00 87.88 273 ARG A C 1
ATOM 2068 O O . ARG A 1 273 ? -21.805 -0.093 14.764 1.00 87.88 273 ARG A O 1
ATOM 2075 N N . MET A 1 274 ? -20.130 0.090 16.274 1.00 88.19 274 MET A N 1
ATOM 2076 C CA . MET A 1 274 ? -20.932 -0.254 17.449 1.00 88.19 274 MET A CA 1
ATOM 2077 C C . MET A 1 274 ? -22.115 0.712 17.594 1.00 88.19 274 MET A C 1
ATOM 2079 O O . MET A 1 274 ? -23.266 0.281 17.602 1.00 88.19 274 MET A O 1
ATOM 2083 N N . LEU A 1 275 ? -21.870 2.027 17.576 1.00 86.69 275 LEU A N 1
ATOM 2084 C CA . LEU A 1 275 ? -22.939 3.026 17.681 1.00 86.69 275 LEU A CA 1
ATOM 2085 C C . LEU A 1 275 ? -23.975 2.876 16.558 1.00 86.69 275 LEU A C 1
ATOM 2087 O O . LEU A 1 275 ? -25.176 2.919 16.820 1.00 86.69 275 LEU A O 1
ATOM 2091 N N . ARG A 1 276 ? -23.538 2.635 15.316 1.00 86.75 276 ARG A N 1
ATOM 2092 C CA . ARG A 1 276 ? -24.441 2.410 14.179 1.00 86.75 276 ARG A CA 1
ATOM 2093 C C . ARG A 1 276 ? -25.277 1.138 14.337 1.00 86.75 276 ARG A C 1
ATOM 2095 O O . ARG A 1 276 ? -26.461 1.182 14.015 1.00 86.75 276 ARG A O 1
ATOM 2102 N N . ALA A 1 277 ? -24.703 0.049 14.854 1.00 85.75 277 ALA A N 1
ATOM 2103 C CA . ALA A 1 277 ? -25.424 -1.199 15.123 1.00 85.75 277 ALA A CA 1
ATOM 2104 C C . ALA A 1 277 ? -26.555 -1.003 16.146 1.00 85.75 277 ALA A C 1
ATOM 2106 O O . ALA A 1 277 ? -27.618 -1.607 16.025 1.00 85.75 277 ALA A O 1
ATOM 2107 N N . HIS A 1 278 ? -26.367 -0.079 17.090 1.00 85.00 278 HIS A N 1
ATOM 2108 C CA . HIS A 1 278 ? -27.397 0.314 18.052 1.00 85.00 278 HIS A CA 1
ATOM 2109 C C . HIS A 1 278 ? -28.365 1.394 17.531 1.00 85.00 278 HIS A C 1
ATOM 2111 O O . HIS A 1 278 ? -29.297 1.774 18.236 1.00 85.00 278 HIS A O 1
ATOM 2117 N N . GLY A 1 279 ? -28.207 1.882 16.297 1.00 83.19 279 GLY A N 1
ATOM 2118 C CA . GLY A 1 279 ? -29.053 2.934 15.716 1.00 8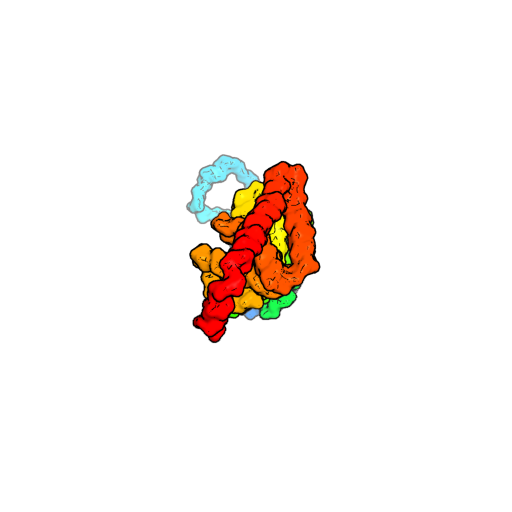3.19 279 GLY A CA 1
ATOM 2119 C C . GLY A 1 279 ? -28.627 4.365 16.069 1.00 83.19 279 GLY A C 1
ATOM 2120 O O . GLY A 1 279 ? -29.365 5.307 15.809 1.00 83.19 279 GLY A O 1
ATOM 2121 N N . LEU A 1 280 ? -27.427 4.548 16.624 1.00 82.69 280 LEU A N 1
ATOM 2122 C CA . LEU A 1 280 ? -26.813 5.841 16.957 1.00 82.69 280 LEU A CA 1
ATOM 2123 C C . LEU A 1 280 ? -25.803 6.284 15.881 1.00 82.69 280 LEU A C 1
ATOM 2125 O O . LEU A 1 280 ? -24.743 6.831 16.183 1.00 82.69 280 LEU A O 1
ATOM 2129 N N . GLY A 1 281 ? -26.112 6.032 14.606 1.00 74.69 281 GLY A N 1
ATOM 2130 C CA . GLY A 1 281 ? -25.209 6.308 13.481 1.00 74.69 281 GLY A CA 1
ATOM 2131 C C . GLY A 1 281 ? -24.792 7.779 13.351 1.00 74.69 281 GLY A C 1
ATOM 2132 O O . GLY A 1 281 ? -23.658 8.050 12.960 1.00 74.69 281 GLY A O 1
ATOM 2133 N N . ASP A 1 282 ? -25.646 8.718 13.757 1.00 75.38 282 ASP A N 1
ATOM 2134 C CA . ASP A 1 282 ? -25.391 10.164 13.653 1.00 75.38 282 ASP A CA 1
ATOM 2135 C C . ASP A 1 282 ? -24.693 10.756 14.884 1.00 75.38 282 ASP A C 1
ATOM 2137 O O . ASP A 1 282 ? -24.324 11.932 14.899 1.00 75.38 282 ASP A O 1
ATOM 2141 N N . ALA A 1 283 ? -24.450 9.938 15.914 1.00 74.94 283 ALA A N 1
ATOM 2142 C CA . ALA A 1 283 ? -23.740 10.375 17.103 1.00 74.94 283 ALA A CA 1
ATOM 2143 C C . ALA A 1 283 ? -22.334 10.878 16.738 1.00 74.94 283 ALA A C 1
ATOM 2145 O O . ALA A 1 283 ? -21.537 10.171 16.101 1.00 74.94 283 ALA A O 1
ATOM 2146 N N . HIS A 1 284 ? -22.033 12.111 17.151 1.00 74.81 284 HIS A N 1
ATOM 2147 C CA . HIS A 1 284 ? -20.697 12.681 17.048 1.00 74.81 284 HIS A CA 1
ATOM 2148 C C . HIS A 1 284 ? -19.814 12.094 18.147 1.00 74.81 284 HIS A C 1
ATOM 2150 O O . HIS A 1 284 ? -19.984 12.403 19.321 1.00 74.81 284 HIS A O 1
ATOM 2156 N N . ILE A 1 285 ? -18.837 11.273 17.754 1.00 75.44 285 ILE A N 1
ATOM 2157 C CA . ILE A 1 285 ? -17.877 10.646 18.678 1.00 75.44 285 ILE A CA 1
ATOM 2158 C C . ILE A 1 285 ? -17.087 11.708 19.465 1.00 75.44 285 ILE A C 1
ATOM 2160 O O . ILE A 1 285 ? -16.707 11.493 20.611 1.00 75.44 285 ILE A O 1
ATOM 2164 N N . SER A 1 286 ? -16.884 12.892 18.895 1.00 75.69 286 SER A N 1
ATOM 2165 C CA . SER A 1 286 ? -16.191 13.993 19.568 1.00 75.69 286 SER A CA 1
ATOM 2166 C C . SER A 1 286 ? -17.003 14.644 20.698 1.00 75.69 286 SER A C 1
ATOM 2168 O O . SER A 1 286 ? -16.422 15.362 21.510 1.00 75.69 286 SER A O 1
ATOM 2170 N N . ASP A 1 287 ? -18.319 14.415 20.779 1.00 79.75 287 ASP A N 1
ATOM 2171 C CA . ASP A 1 287 ? -19.155 14.993 21.833 1.00 79.75 287 ASP A CA 1
ATOM 2172 C C . ASP A 1 287 ? -19.083 14.162 23.121 1.00 79.75 287 ASP A C 1
ATOM 2174 O O . ASP A 1 287 ? -19.870 13.247 23.376 1.00 79.75 287 ASP A O 1
ATOM 2178 N N . THR A 1 288 ? -18.118 14.513 23.968 1.00 79.50 288 THR A N 1
ATOM 2179 C CA . THR A 1 288 ? -17.905 13.872 25.270 1.00 79.50 288 THR A CA 1
ATOM 2180 C C . THR A 1 288 ? -19.078 14.051 26.231 1.00 79.50 288 THR A C 1
ATOM 2182 O O . THR A 1 288 ? -19.235 13.237 27.136 1.00 79.50 288 THR A O 1
ATOM 2185 N N . ARG A 1 289 ? -19.938 15.062 26.045 1.00 81.50 289 ARG A N 1
ATOM 2186 C CA . ARG A 1 289 ? -21.084 15.307 26.940 1.00 81.50 289 ARG A CA 1
ATOM 2187 C C . ARG A 1 289 ? -22.170 14.255 26.760 1.00 81.50 289 ARG A C 1
ATOM 2189 O O . ARG A 1 289 ? -22.854 13.902 27.717 1.00 81.50 289 ARG A O 1
ATOM 2196 N N . MET A 1 290 ? -22.306 13.737 25.543 1.00 80.81 290 MET A N 1
ATOM 2197 C CA . MET A 1 290 ? -23.299 12.723 25.207 1.00 80.81 290 MET A CA 1
ATOM 2198 C C . MET A 1 290 ? -22.887 11.319 25.680 1.00 80.81 290 MET A C 1
ATOM 2200 O O . MET A 1 290 ? -23.748 10.462 25.882 1.00 80.81 290 MET A O 1
ATOM 2204 N N . ALA A 1 291 ? -21.594 11.086 25.923 1.00 84.50 291 ALA A N 1
ATOM 2205 C CA . ALA A 1 291 ? -21.049 9.771 26.257 1.00 84.50 291 ALA A CA 1
ATOM 2206 C C . ALA A 1 291 ? -21.705 9.136 27.499 1.00 84.50 291 ALA A C 1
ATOM 2208 O O . ALA A 1 291 ? -22.001 7.943 27.492 1.00 84.50 291 ALA A O 1
ATOM 2209 N N . GLY A 1 292 ? -22.017 9.928 28.533 1.00 85.12 292 GLY A N 1
ATOM 2210 C CA . GLY A 1 292 ? -22.720 9.440 29.727 1.00 85.12 292 GLY A CA 1
ATOM 2211 C C . GLY A 1 292 ? -24.165 8.999 29.454 1.00 85.12 292 GLY A C 1
ATOM 2212 O O . GLY A 1 292 ? -24.593 7.950 29.933 1.00 85.12 292 GLY A O 1
ATOM 2213 N N . ALA A 1 293 ? -24.901 9.756 28.635 1.00 85.19 293 ALA A N 1
ATOM 2214 C CA . ALA A 1 293 ? -26.266 9.403 28.240 1.00 85.19 293 ALA A CA 1
ATOM 2215 C C . ALA A 1 293 ? -26.287 8.150 27.350 1.00 85.19 293 ALA A C 1
ATOM 2217 O O . ALA A 1 293 ? -27.119 7.264 27.544 1.00 85.19 293 ALA A O 1
ATOM 2218 N N . VAL A 1 294 ? -25.329 8.039 26.424 1.00 86.75 294 VAL A N 1
ATOM 2219 C CA . VAL A 1 294 ? -25.150 6.854 25.570 1.00 86.75 294 VAL A CA 1
ATOM 2220 C C . VAL A 1 294 ? -24.796 5.635 26.413 1.00 86.75 294 VAL A C 1
ATOM 2222 O O . VAL A 1 294 ? -25.377 4.575 26.202 1.00 86.75 294 VAL A O 1
ATOM 2225 N N . LEU A 1 295 ? -23.911 5.783 27.405 1.00 89.69 295 LEU A N 1
ATOM 2226 C CA . LEU A 1 295 ? -23.567 4.717 28.346 1.00 89.69 295 LEU A CA 1
ATOM 2227 C C . LEU A 1 295 ? -24.803 4.211 29.099 1.00 89.69 295 LEU A C 1
ATOM 2229 O O . LEU A 1 295 ? -25.060 3.008 29.115 1.00 89.69 295 LEU A O 1
ATOM 2233 N N . GLN A 1 296 ? -25.580 5.116 29.701 1.00 89.31 296 GLN A N 1
ATOM 2234 C CA . GLN A 1 296 ? -26.789 4.753 30.445 1.00 89.31 296 GLN A CA 1
ATOM 2235 C C . GLN A 1 296 ? -27.815 4.048 29.555 1.00 89.31 296 GLN A C 1
ATOM 2237 O O . GLN A 1 296 ? -28.432 3.064 29.965 1.00 89.31 296 GLN A O 1
ATOM 2242 N N . TRP A 1 297 ? -27.988 4.546 28.335 1.00 88.25 297 TRP A N 1
ATOM 2243 C CA . TRP A 1 297 ? -28.918 3.980 27.376 1.00 88.25 297 TRP A CA 1
ATOM 2244 C C . TRP A 1 297 ? -28.465 2.605 26.859 1.00 88.25 297 TRP A C 1
ATOM 2246 O O . TRP A 1 297 ? -29.272 1.677 26.833 1.00 88.25 297 TRP A O 1
ATOM 2256 N N . LEU A 1 298 ? -27.179 2.434 26.519 1.00 88.69 298 LEU A N 1
ATOM 2257 C CA . LEU A 1 298 ? -26.620 1.155 26.061 1.00 88.69 298 LEU A CA 1
ATOM 2258 C C . LEU A 1 298 ? -26.691 0.104 27.167 1.00 88.69 298 LEU A C 1
ATOM 2260 O O . LEU A 1 298 ? -27.165 -1.000 26.925 1.00 88.69 298 LEU A O 1
ATOM 2264 N N . ALA A 1 299 ? -26.303 0.452 28.397 1.00 89.06 299 ALA A N 1
ATOM 2265 C CA . ALA A 1 299 ? -26.314 -0.476 29.529 1.00 89.06 299 ALA A CA 1
ATOM 2266 C C . ALA A 1 299 ? -27.715 -1.043 29.833 1.00 89.06 299 ALA A C 1
ATOM 2268 O O . ALA A 1 299 ? -27.830 -2.148 30.366 1.00 89.06 299 ALA A O 1
ATOM 2269 N N . ARG A 1 300 ? -28.777 -0.322 29.457 1.00 88.56 300 ARG A N 1
ATOM 2270 C CA . ARG A 1 300 ? -30.180 -0.721 29.642 1.00 88.56 300 ARG A CA 1
ATOM 2271 C C . ARG A 1 300 ? -30.767 -1.522 28.471 1.00 88.56 300 ARG A C 1
ATOM 2273 O O . ARG A 1 300 ? -31.880 -2.027 28.586 1.00 88.56 300 ARG A O 1
ATOM 2280 N N . ARG A 1 301 ? -30.047 -1.681 27.353 1.00 86.19 301 ARG A N 1
ATOM 2281 C CA . ARG A 1 301 ? -30.507 -2.464 26.190 1.00 86.19 301 ARG A CA 1
ATOM 2282 C C . ARG A 1 301 ? -30.506 -3.973 26.488 1.00 86.19 301 ARG A C 1
ATOM 2284 O O . ARG A 1 301 ? -29.567 -4.464 27.111 1.00 86.19 301 ARG A O 1
ATOM 2291 N N . PRO A 1 302 ? -31.489 -4.754 26.019 1.00 80.19 302 PRO A N 1
ATOM 2292 C CA . PRO A 1 302 ? -31.402 -6.213 26.072 1.00 80.19 302 PRO A CA 1
ATOM 2293 C C . PRO A 1 302 ? -30.337 -6.731 25.086 1.00 80.19 302 PRO A C 1
ATOM 2295 O O . PRO A 1 302 ? -30.169 -6.162 24.010 1.00 80.19 302 PRO A O 1
ATOM 2298 N N . GLY A 1 303 ? -29.627 -7.807 25.443 1.00 79.31 303 GLY A N 1
ATOM 2299 C CA . GLY A 1 303 ? -28.630 -8.452 24.574 1.00 79.31 303 GLY A CA 1
ATOM 2300 C C . GLY A 1 303 ? -27.405 -8.990 25.322 1.00 79.31 303 GLY A C 1
ATOM 2301 O O . GLY A 1 303 ? -27.011 -8.444 26.355 1.00 79.31 303 GLY A O 1
ATOM 2302 N N . ALA A 1 304 ? -26.803 -10.056 24.788 1.00 72.06 304 ALA A N 1
ATOM 2303 C CA . ALA A 1 304 ? -25.638 -10.717 25.381 1.00 72.06 304 ALA A CA 1
ATOM 2304 C C . ALA A 1 304 ? -24.339 -9.903 25.205 1.00 72.06 304 ALA A C 1
ATOM 2306 O O . ALA A 1 304 ? -23.542 -9.809 26.134 1.00 72.06 304 ALA A O 1
ATOM 2307 N N . ASP A 1 305 ? -24.165 -9.236 24.059 1.00 82.12 305 ASP A N 1
ATOM 2308 C CA . ASP A 1 305 ? -22.939 -8.486 23.735 1.00 82.12 305 ASP A CA 1
ATOM 2309 C C . ASP A 1 305 ? -22.904 -7.056 24.304 1.00 82.12 305 ASP A C 1
ATOM 2311 O O . ASP A 1 305 ? -21.891 -6.363 24.213 1.00 82.12 305 ASP A O 1
ATOM 2315 N N . VAL A 1 306 ? -23.985 -6.618 24.959 1.00 87.69 306 VAL A N 1
ATOM 2316 C CA . VAL A 1 306 ? -24.152 -5.238 25.447 1.00 87.69 306 VAL A CA 1
ATOM 2317 C C . VAL A 1 306 ? -23.017 -4.814 26.373 1.00 87.69 306 VAL A C 1
ATOM 2319 O O . VAL A 1 306 ? -22.551 -3.682 26.291 1.00 87.69 306 VAL A O 1
ATOM 2322 N N . MET A 1 307 ? -22.541 -5.707 27.246 1.00 90.38 307 MET A N 1
ATOM 2323 C CA . MET A 1 307 ? -21.469 -5.348 28.175 1.00 90.38 307 MET A CA 1
ATOM 2324 C C . MET A 1 307 ? -20.144 -5.097 27.444 1.00 90.38 307 MET A C 1
ATOM 2326 O O . MET A 1 307 ? -19.420 -4.173 27.804 1.00 90.38 307 MET A O 1
ATOM 2330 N N . ARG A 1 308 ? -19.851 -5.856 26.382 1.00 88.31 308 ARG A N 1
ATOM 2331 C CA . ARG A 1 308 ? -18.652 -5.656 25.559 1.00 88.31 308 ARG A CA 1
ATOM 2332 C C . ARG A 1 308 ? -18.705 -4.307 24.837 1.00 88.31 308 ARG A C 1
ATOM 2334 O O . ARG A 1 308 ? -17.731 -3.560 24.885 1.00 88.31 308 ARG A O 1
ATOM 2341 N N . ASP A 1 309 ? -19.853 -3.962 24.260 1.00 89.25 309 ASP A N 1
ATOM 2342 C CA . ASP A 1 309 ? -20.074 -2.672 23.591 1.00 89.25 309 ASP A CA 1
ATOM 2343 C C . ASP A 1 309 ? -19.983 -1.488 24.566 1.00 89.25 309 ASP A C 1
ATOM 2345 O O . ASP A 1 309 ? -19.399 -0.444 24.265 1.00 89.25 309 ASP A O 1
ATOM 2349 N N . VAL A 1 310 ? -20.529 -1.666 25.770 1.00 90.00 310 VAL A N 1
ATOM 2350 C CA . VAL A 1 310 ? -20.456 -0.687 26.854 1.00 90.00 310 VAL A CA 1
ATOM 2351 C C . VAL A 1 310 ? -19.011 -0.476 27.311 1.00 90.00 310 VAL A C 1
ATOM 2353 O O . VAL A 1 310 ? -18.589 0.669 27.466 1.00 90.00 310 VAL A O 1
ATOM 2356 N N . LEU A 1 311 ? -18.232 -1.543 27.504 1.00 90.00 311 LEU A N 1
ATOM 2357 C CA . LEU A 1 311 ? -16.819 -1.418 27.872 1.00 90.00 311 LEU A CA 1
ATOM 2358 C C . LEU A 1 311 ? -16.003 -0.768 26.759 1.00 90.00 311 LEU A C 1
ATOM 2360 O O . LEU A 1 311 ? -15.176 0.092 27.042 1.00 90.00 311 LEU A O 1
ATOM 2364 N N . GLN A 1 312 ? -16.295 -1.084 25.498 1.00 89.31 312 GLN A N 1
ATOM 2365 C CA . GLN A 1 312 ? -15.669 -0.418 24.362 1.00 89.31 312 GLN A CA 1
ATOM 2366 C C . GLN A 1 312 ? -15.945 1.098 24.356 1.00 89.31 312 GLN A C 1
ATOM 2368 O O . GLN A 1 312 ? -15.052 1.884 24.036 1.00 89.31 312 GLN A O 1
ATOM 2373 N N . LEU A 1 313 ? -17.156 1.525 24.732 1.00 89.50 313 LEU A N 1
ATOM 2374 C CA . LEU A 1 313 ? -17.485 2.941 24.908 1.00 89.50 313 LEU A CA 1
ATOM 2375 C C . LEU A 1 313 ? -16.713 3.563 26.080 1.00 89.50 313 LEU A C 1
ATOM 2377 O O . LEU A 1 313 ? -16.153 4.645 25.936 1.00 89.50 313 LEU A O 1
ATOM 2381 N N . VAL A 1 314 ? -16.671 2.897 27.234 1.00 89.75 314 VAL A N 1
ATOM 2382 C CA . VAL A 1 314 ? -15.926 3.385 28.406 1.00 89.75 314 VAL A CA 1
ATOM 2383 C C . VAL A 1 314 ? -14.448 3.553 28.071 1.00 89.75 314 VAL A C 1
ATOM 2385 O O . VAL A 1 314 ? -13.860 4.593 28.359 1.00 89.75 314 VAL A O 1
ATOM 2388 N N . ASP A 1 315 ? -13.871 2.577 27.380 1.00 86.12 315 ASP A N 1
ATOM 2389 C CA . ASP A 1 315 ? -12.481 2.611 26.951 1.00 86.12 315 ASP A CA 1
ATOM 2390 C C . ASP A 1 315 ? -12.228 3.712 25.920 1.00 86.12 315 ASP A C 1
ATOM 2392 O O . ASP A 1 315 ? -11.102 4.192 25.821 1.00 86.12 315 ASP A O 1
ATOM 2396 N N . ALA A 1 316 ? -13.250 4.158 25.178 1.00 84.69 316 ALA A N 1
ATOM 2397 C CA . ALA A 1 316 ? -13.181 5.300 24.267 1.00 84.69 316 ALA A CA 1
ATOM 2398 C C . ALA A 1 316 ? -13.145 6.667 24.986 1.00 84.69 316 ALA A C 1
ATOM 2400 O O . ALA A 1 316 ? -12.538 7.611 24.479 1.00 84.69 316 ALA A O 1
ATOM 2401 N N . TYR A 1 317 ? -13.740 6.780 26.176 1.00 84.88 317 TYR A N 1
ATOM 2402 C CA . TYR A 1 317 ? -13.912 8.050 26.884 1.00 84.88 317 TYR A CA 1
ATOM 2403 C C . TYR A 1 317 ? -13.335 8.005 28.302 1.00 84.88 317 TYR A C 1
ATOM 2405 O O . TYR A 1 317 ? -13.958 7.493 29.225 1.00 84.88 317 TYR A O 1
ATOM 2413 N N . HIS A 1 318 ? -12.198 8.672 28.517 1.00 82.06 318 HIS A N 1
ATOM 2414 C CA . HIS A 1 318 ? -11.464 8.658 29.796 1.00 82.06 318 HIS A CA 1
ATOM 2415 C C . HIS A 1 318 ? -12.247 9.127 31.037 1.00 82.06 318 HIS A C 1
ATOM 2417 O O . HIS A 1 318 ? -11.835 8.846 32.157 1.00 82.06 318 HIS A O 1
ATOM 2423 N N . HIS A 1 319 ? -13.341 9.872 30.861 1.00 85.50 319 HIS A N 1
ATOM 2424 C CA . HIS A 1 319 ? -14.178 10.349 31.967 1.00 85.50 319 HIS A CA 1
ATOM 2425 C C . HIS A 1 319 ? -15.247 9.328 32.394 1.00 85.50 319 HIS A C 1
ATOM 2427 O O . HIS A 1 319 ? -15.896 9.519 33.423 1.00 85.50 319 HIS A O 1
ATOM 2433 N N . LEU A 1 320 ? -15.451 8.259 31.618 1.00 88.56 320 LEU A N 1
ATOM 2434 C CA . LEU A 1 320 ? -16.351 7.170 31.970 1.00 88.56 320 LEU A CA 1
ATOM 2435 C C . LEU A 1 320 ? -15.623 6.147 32.845 1.00 88.56 320 LEU A C 1
ATOM 2437 O O . LEU A 1 320 ? -14.430 5.897 32.703 1.00 88.56 320 LEU A O 1
ATOM 2441 N N . SER A 1 321 ? -16.363 5.536 33.767 1.00 89.00 321 SER A N 1
ATOM 2442 C CA . SER A 1 321 ? -15.834 4.535 34.692 1.00 89.00 321 SER A CA 1
ATOM 2443 C C . SER A 1 321 ? -16.384 3.156 34.350 1.00 89.00 321 SER A C 1
ATOM 2445 O O . SER A 1 321 ? -17.602 2.984 34.262 1.00 89.00 321 SER A O 1
ATOM 2447 N N . ARG A 1 322 ? -15.497 2.156 34.248 1.00 89.81 322 ARG A N 1
ATOM 2448 C CA . ARG A 1 322 ? -15.888 0.744 34.081 1.00 89.81 322 ARG A CA 1
ATOM 2449 C C . ARG A 1 322 ? -16.789 0.278 35.226 1.00 89.81 322 ARG A C 1
ATOM 2451 O O . ARG A 1 322 ? -17.826 -0.328 34.992 1.00 89.81 322 ARG A O 1
ATOM 2458 N N . THR A 1 323 ? -16.479 0.679 36.460 1.00 87.81 323 THR A N 1
ATOM 2459 C CA . THR A 1 323 ? -17.322 0.423 37.639 1.00 87.81 323 THR A CA 1
ATOM 2460 C C . THR A 1 323 ? -18.732 0.991 37.480 1.00 87.81 323 THR A C 1
ATOM 2462 O O . THR A 1 323 ? -19.702 0.309 37.794 1.00 87.81 323 THR A O 1
ATOM 2465 N N . ALA A 1 324 ? -18.869 2.226 36.983 1.00 87.25 324 ALA A N 1
ATOM 2466 C CA . ALA A 1 324 ? -20.185 2.823 36.748 1.00 87.25 324 ALA A CA 1
ATOM 2467 C C . ALA A 1 324 ? -20.965 2.062 35.667 1.00 87.25 324 ALA A C 1
ATOM 2469 O O . ALA A 1 324 ? -22.161 1.832 35.823 1.00 87.25 324 ALA A O 1
ATOM 2470 N N . ALA A 1 325 ? -20.281 1.621 34.612 1.00 90.81 325 ALA A N 1
ATOM 2471 C CA . ALA A 1 325 ? -20.870 0.816 33.553 1.00 90.81 325 ALA A CA 1
ATOM 2472 C C . ALA A 1 325 ? -21.400 -0.539 34.055 1.00 90.81 325 ALA A C 1
ATOM 2474 O O . ALA A 1 325 ? -22.547 -0.884 33.771 1.00 90.81 325 ALA A O 1
ATOM 2475 N N . TYR A 1 326 ? -20.614 -1.266 34.857 1.00 90.75 326 TYR A N 1
ATOM 2476 C CA . TYR A 1 326 ? -21.049 -2.526 35.469 1.00 90.75 326 TYR A CA 1
ATOM 2477 C C . TYR A 1 326 ? -22.260 -2.337 36.388 1.00 90.75 326 TYR A C 1
ATOM 2479 O O . TYR A 1 326 ? -23.225 -3.092 36.290 1.00 90.75 326 TYR A O 1
ATOM 2487 N N . VAL A 1 327 ? -22.247 -1.306 37.242 1.00 88.94 327 VAL A N 1
ATOM 2488 C CA . VAL A 1 327 ? -23.376 -1.002 38.138 1.00 88.94 327 VAL A CA 1
ATOM 2489 C C . VAL A 1 327 ? -24.636 -0.675 37.336 1.00 88.94 327 VAL A C 1
ATOM 2491 O O . VAL A 1 327 ? -25.689 -1.231 37.627 1.00 88.94 327 VAL A O 1
ATOM 2494 N N . LEU A 1 328 ? -24.543 0.165 36.299 1.00 90.31 328 LEU A N 1
ATOM 2495 C CA . LEU A 1 328 ? -25.687 0.497 35.439 1.00 90.31 328 LEU A CA 1
ATOM 2496 C C . LEU A 1 328 ? -26.276 -0.742 34.757 1.00 90.31 328 LEU A C 1
ATOM 2498 O O . LEU A 1 328 ? -27.497 -0.865 34.650 1.00 90.31 328 LEU A O 1
ATOM 2502 N N . ARG A 1 329 ? -25.421 -1.670 34.313 1.00 91.44 329 ARG A N 1
ATOM 2503 C CA . ARG A 1 329 ? -25.868 -2.918 33.694 1.00 91.44 329 ARG A CA 1
ATOM 2504 C C . ARG A 1 329 ? -26.537 -3.847 34.706 1.00 91.44 329 ARG A C 1
ATOM 2506 O O . ARG A 1 329 ? -27.601 -4.377 34.409 1.00 91.44 329 ARG A O 1
ATOM 2513 N N . LEU A 1 330 ? -25.953 -4.015 35.893 1.00 89.06 330 LEU A N 1
ATOM 2514 C CA . LEU A 1 330 ? -26.549 -4.810 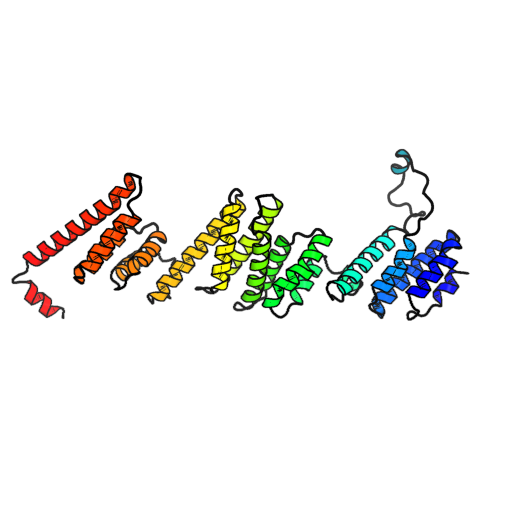36.972 1.00 89.06 330 LEU A CA 1
ATOM 2515 C C . LEU A 1 330 ? -27.905 -4.245 37.400 1.00 89.06 330 LEU A C 1
ATOM 2517 O O . LEU A 1 330 ? -28.857 -5.003 37.528 1.00 89.06 330 LEU A O 1
ATOM 2521 N N . GLN A 1 331 ? -28.018 -2.922 37.547 1.00 88.56 331 GLN A N 1
ATOM 2522 C CA . GLN A 1 331 ? -29.292 -2.251 37.826 1.00 88.56 331 GLN A CA 1
ATOM 2523 C C . GLN A 1 331 ? -30.340 -2.584 36.762 1.00 88.56 331 GLN A C 1
ATOM 2525 O O . GLN A 1 331 ? -31.439 -3.008 37.104 1.00 88.56 331 GLN A O 1
ATOM 2530 N N . ALA A 1 332 ? -29.984 -2.460 35.479 1.00 87.88 332 ALA A N 1
ATOM 2531 C CA . ALA A 1 332 ? -30.889 -2.775 34.377 1.00 87.88 332 ALA A CA 1
ATOM 2532 C C . ALA A 1 332 ? -31.339 -4.246 34.379 1.00 87.88 332 ALA A C 1
ATOM 2534 O O . ALA A 1 332 ? -32.518 -4.526 34.191 1.00 87.88 332 ALA A O 1
ATOM 2535 N N . LEU A 1 333 ? -30.421 -5.187 34.623 1.00 88.06 333 LEU A N 1
ATOM 2536 C CA . LEU A 1 333 ? -30.747 -6.615 34.674 1.00 88.06 333 LEU A CA 1
ATOM 2537 C C . LEU A 1 333 ? -31.635 -6.959 35.881 1.00 88.06 333 LEU A C 1
ATOM 2539 O O . LEU A 1 333 ? -32.613 -7.694 35.735 1.00 88.06 333 LEU A O 1
ATOM 2543 N N . CYS A 1 334 ? -31.359 -6.367 37.046 1.00 86.25 334 CYS A N 1
ATOM 2544 C CA . CYS A 1 334 ? -32.199 -6.496 38.236 1.00 86.25 334 CYS A CA 1
ATOM 2545 C C . CYS A 1 334 ? -33.610 -5.933 38.014 1.00 86.25 334 CYS A C 1
ATOM 2547 O O . CYS A 1 334 ? -34.579 -6.558 38.435 1.00 86.25 334 CYS A O 1
ATOM 2549 N N . GLU A 1 335 ? -33.745 -4.793 37.325 1.00 85.19 335 GLU A N 1
ATOM 2550 C CA . GLU A 1 335 ? -35.050 -4.227 36.945 1.00 85.19 335 GLU A CA 1
ATOM 2551 C C . GLU A 1 335 ? -35.839 -5.172 36.019 1.00 85.19 335 GLU A C 1
ATOM 2553 O O . GLU A 1 335 ? -37.060 -5.259 36.128 1.00 85.19 335 GLU A O 1
ATOM 2558 N N . THR A 1 336 ? -35.157 -5.913 35.136 1.00 85.00 336 THR A N 1
ATOM 2559 C CA . THR A 1 336 ? -35.795 -6.919 34.265 1.00 85.00 336 THR A CA 1
ATOM 2560 C C . THR A 1 336 ? -36.086 -8.258 34.950 1.00 85.00 336 THR A C 1
ATOM 2562 O O . THR A 1 336 ? -36.842 -9.058 34.405 1.00 85.00 336 THR A O 1
ATOM 2565 N N . GLY A 1 337 ? -35.518 -8.510 36.135 1.00 81.81 337 GLY A N 1
ATOM 2566 C CA . GLY A 1 337 ? -35.706 -9.753 36.892 1.00 81.81 337 GLY A CA 1
ATOM 2567 C C . GLY A 1 337 ? -34.965 -10.978 36.338 1.00 81.81 337 GLY A C 1
ATOM 2568 O O . GLY A 1 337 ? -35.262 -12.096 36.752 1.00 81.81 337 GLY A O 1
ATOM 2569 N N . ASP A 1 338 ? -34.011 -10.794 35.422 1.00 83.19 338 ASP A N 1
ATOM 2570 C CA . ASP A 1 338 ? -33.237 -11.884 34.817 1.00 83.19 338 ASP A CA 1
ATOM 2571 C C . ASP A 1 338 ? -32.046 -12.269 35.711 1.00 83.19 338 ASP A C 1
ATOM 2573 O O . ASP A 1 338 ? -30.951 -11.704 35.628 1.00 83.19 338 ASP A O 1
ATOM 2577 N N . THR A 1 339 ? -32.272 -13.220 36.619 1.00 83.12 339 THR A N 1
ATOM 2578 C CA . THR A 1 339 ? -31.261 -13.666 37.589 1.00 83.12 339 THR A CA 1
ATOM 2579 C C . THR A 1 339 ? -30.083 -14.385 36.938 1.00 83.12 339 THR A C 1
ATOM 2581 O O . THR A 1 339 ? -28.962 -14.296 37.444 1.00 83.12 339 THR A O 1
ATOM 2584 N N . ASP A 1 340 ? -30.316 -15.061 35.812 1.00 84.88 340 ASP A N 1
ATOM 2585 C CA . ASP A 1 340 ? -29.284 -15.812 35.096 1.00 84.88 340 ASP A CA 1
ATOM 2586 C C . ASP A 1 340 ? -28.319 -14.848 34.399 1.00 84.88 340 ASP A C 1
ATOM 2588 O O . ASP A 1 340 ? -27.098 -15.006 34.496 1.00 84.88 340 ASP A O 1
ATOM 2592 N N . ALA A 1 341 ? -28.841 -13.784 33.782 1.00 84.31 341 ALA A N 1
ATOM 2593 C CA . ALA A 1 341 ? -28.020 -12.727 33.199 1.00 84.31 341 ALA A CA 1
ATOM 2594 C C . ALA A 1 341 ? -27.215 -11.950 34.256 1.00 84.31 341 ALA A C 1
ATOM 2596 O O . ALA A 1 341 ? -26.068 -11.575 33.998 1.00 84.31 341 ALA A O 1
ATOM 2597 N N . VAL A 1 342 ? -27.775 -11.727 35.453 1.00 84.88 342 VAL A N 1
ATOM 2598 C CA . VAL A 1 342 ? -27.040 -11.117 36.578 1.00 84.88 342 VAL A CA 1
ATOM 2599 C C . VAL A 1 342 ? -25.874 -12.007 37.008 1.00 84.88 342 VAL A C 1
ATOM 2601 O O . VAL A 1 342 ? -24.749 -11.519 37.127 1.00 84.88 342 VAL A O 1
ATOM 2604 N N . ALA A 1 343 ? -26.108 -13.308 37.203 1.00 84.62 343 ALA A N 1
ATOM 2605 C CA . ALA A 1 343 ? -25.057 -14.253 37.578 1.00 84.62 343 ALA A CA 1
ATOM 2606 C C . ALA A 1 343 ? -23.965 -14.352 36.497 1.00 84.62 343 ALA A C 1
ATOM 2608 O O . ALA A 1 343 ? -22.774 -14.329 36.818 1.00 84.62 343 ALA A O 1
ATOM 2609 N N . ALA A 1 344 ? -24.358 -14.382 35.220 1.00 87.31 344 ALA A N 1
ATOM 2610 C CA . ALA A 1 344 ? -23.430 -14.380 34.093 1.00 87.31 344 ALA A CA 1
ATOM 2611 C C . ALA A 1 344 ? -22.568 -13.107 34.055 1.00 87.31 344 ALA A C 1
ATOM 2613 O O . ALA A 1 344 ? -21.361 -13.190 33.827 1.00 87.31 344 ALA A O 1
ATOM 2614 N N . LEU A 1 345 ? -23.155 -11.936 34.326 1.00 86.94 345 LEU A N 1
ATOM 2615 C CA . LEU A 1 345 ? -22.414 -10.677 34.380 1.00 86.94 345 LEU A CA 1
ATOM 2616 C C . LEU A 1 345 ? -21.436 -10.622 35.558 1.00 86.94 345 LEU A C 1
ATOM 2618 O O . LEU A 1 345 ? -20.329 -10.122 35.393 1.00 86.94 345 LEU A O 1
ATOM 2622 N N . ILE A 1 346 ? -21.810 -11.143 36.728 1.00 85.75 346 ILE A N 1
ATOM 2623 C CA . ILE A 1 346 ? -20.894 -11.236 37.874 1.00 85.75 346 ILE A CA 1
ATOM 2624 C C . ILE A 1 346 ? -19.702 -12.132 37.517 1.00 85.75 346 ILE A C 1
ATOM 2626 O O . ILE A 1 346 ? -18.561 -11.719 37.706 1.00 85.75 346 ILE A O 1
ATOM 2630 N N . GLY A 1 347 ? -19.952 -13.296 36.906 1.00 85.31 347 GLY A N 1
ATOM 2631 C CA . GLY A 1 347 ? -18.885 -14.170 36.412 1.00 85.31 347 GLY A CA 1
ATOM 2632 C C . GLY A 1 347 ? -17.993 -13.495 35.363 1.00 85.31 347 GLY A C 1
ATOM 2633 O O . GLY A 1 347 ? -16.774 -13.655 35.395 1.00 85.31 347 GLY A O 1
ATOM 2634 N N . PHE A 1 348 ? -18.579 -12.691 34.472 1.00 86.31 348 PHE A N 1
ATOM 2635 C CA . PHE A 1 348 ? -17.838 -11.900 33.491 1.00 86.31 348 PHE A CA 1
ATOM 2636 C C . PHE A 1 348 ? -16.938 -10.846 34.155 1.00 86.31 348 PHE A C 1
ATOM 2638 O O . PHE A 1 348 ? -15.748 -10.797 33.850 1.00 86.31 348 PHE A O 1
ATOM 2645 N N . ILE A 1 349 ? -17.471 -10.056 35.096 1.00 86.25 349 ILE A N 1
ATOM 2646 C CA . ILE A 1 349 ? -16.708 -9.053 35.862 1.00 86.25 349 ILE A CA 1
ATOM 2647 C C . ILE A 1 349 ? -15.556 -9.721 36.608 1.00 86.25 349 ILE A C 1
ATOM 2649 O O . ILE A 1 349 ? -14.435 -9.213 36.593 1.00 86.25 349 ILE A O 1
ATOM 2653 N N . ASP A 1 350 ? -15.821 -10.869 37.230 1.00 81.75 350 ASP A N 1
ATOM 2654 C CA . ASP A 1 350 ? -14.785 -11.619 37.920 1.00 81.75 350 ASP A CA 1
ATOM 2655 C C . ASP A 1 350 ? -13.694 -12.064 36.948 1.00 81.75 350 ASP A C 1
ATOM 2657 O O . ASP A 1 350 ? -12.525 -11.891 37.265 1.00 81.75 350 ASP A O 1
ATOM 2661 N N . SER A 1 351 ? -14.036 -12.555 35.755 1.00 83.19 351 SER A N 1
ATOM 2662 C CA . SER A 1 351 ? -13.041 -12.995 34.768 1.00 83.19 351 SER A CA 1
ATOM 2663 C C . SER A 1 351 ? -12.220 -11.862 34.138 1.00 83.19 351 SER A C 1
ATOM 2665 O O . SER A 1 351 ? -11.020 -12.032 33.932 1.00 83.19 351 SER A O 1
ATOM 2667 N N . GLU A 1 352 ? -12.838 -10.715 33.849 1.00 79.75 352 GLU A N 1
ATOM 2668 C CA . GLU A 1 352 ? -12.191 -9.591 33.157 1.00 79.75 352 GLU A CA 1
ATOM 2669 C C . GLU A 1 352 ? -11.370 -8.710 34.106 1.00 79.75 352 GLU A C 1
ATOM 2671 O O . GLU A 1 352 ? -10.311 -8.209 33.734 1.00 79.75 352 GLU A O 1
ATOM 2676 N N . GLU A 1 353 ? -11.835 -8.520 35.345 1.00 79.06 353 GLU A N 1
ATOM 2677 C CA . GLU A 1 353 ? -11.213 -7.594 36.299 1.00 79.06 353 GLU A CA 1
ATOM 2678 C C . GLU A 1 353 ? -10.378 -8.314 37.379 1.00 79.06 353 GLU A C 1
ATOM 2680 O O . GLU A 1 353 ? -9.594 -7.662 38.075 1.00 79.06 353 GLU A O 1
ATOM 2685 N N . HIS A 1 354 ? -10.4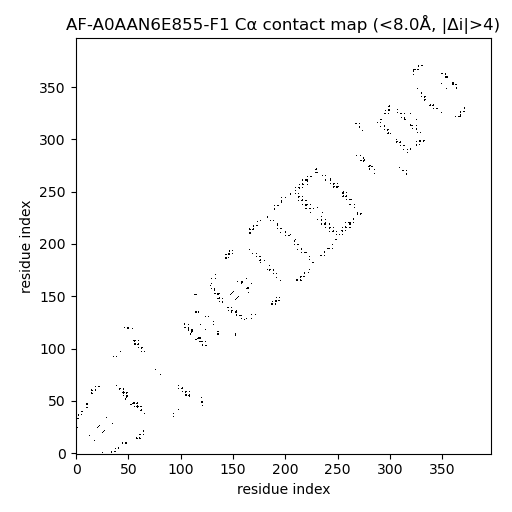50 -9.650 37.527 1.00 65.19 354 HIS A N 1
ATOM 2686 C CA . HIS A 1 354 ? -9.480 -10.378 38.365 1.00 65.19 354 HIS A CA 1
ATOM 2687 C C . HIS A 1 354 ? -8.135 -10.563 37.651 1.00 65.19 354 HIS A C 1
ATOM 2689 O O . HIS A 1 354 ? -7.840 -11.595 37.053 1.00 65.19 354 HIS A O 1
ATOM 2695 N N . GLY A 1 355 ? -7.250 -9.581 37.817 1.00 55.97 355 GLY A N 1
ATOM 2696 C CA . GLY A 1 355 ? -5.814 -9.731 37.573 1.00 55.97 355 GLY A CA 1
ATOM 2697 C C . GLY A 1 355 ? -5.030 -10.205 38.809 1.00 55.97 355 GLY A C 1
ATOM 2698 O O . GLY A 1 355 ? -5.488 -10.115 39.949 1.00 55.97 355 GLY A O 1
ATOM 2699 N N . VAL A 1 356 ? -3.780 -10.642 38.603 1.00 46.31 356 VAL A N 1
ATOM 2700 C CA . VAL A 1 356 ? -2.833 -11.036 39.677 1.00 46.31 356 VAL A CA 1
ATOM 2701 C C . VAL A 1 356 ? -2.493 -9.863 40.620 1.00 46.31 356 VAL A C 1
ATOM 2703 O O . VAL A 1 356 ? -2.048 -10.075 41.747 1.00 46.31 356 VAL A O 1
ATOM 2706 N N . GLN A 1 357 ? -2.733 -8.616 40.200 1.00 49.00 357 GLN A N 1
ATOM 2707 C CA . GLN A 1 357 ? -2.403 -7.419 40.975 1.00 49.00 357 GLN A CA 1
ATOM 2708 C C . GLN A 1 357 ? -3.508 -6.995 41.968 1.00 49.00 357 GLN A C 1
ATOM 2710 O O . GLN A 1 357 ? -4.695 -7.045 41.648 1.00 49.00 357 GLN A O 1
ATOM 2715 N N . PRO A 1 358 ? -3.141 -6.494 43.165 1.00 53.34 358 PRO A N 1
ATOM 2716 C CA . PRO A 1 358 ? -4.082 -6.184 44.248 1.00 53.34 358 PRO A CA 1
ATOM 2717 C C . PRO A 1 358 ? -5.055 -5.029 43.951 1.00 53.34 358 PRO A C 1
ATOM 2719 O O . PRO A 1 358 ? -6.137 -5.002 44.527 1.00 53.34 358 PRO A O 1
ATOM 2722 N N . VAL A 1 359 ? -4.714 -4.100 43.049 1.00 52.44 359 VAL A N 1
ATOM 2723 C CA . VAL A 1 359 ? -5.589 -2.965 42.681 1.00 52.44 359 VAL A CA 1
ATOM 2724 C C . VAL A 1 359 ? -6.788 -3.424 41.842 1.00 52.44 359 VAL A C 1
ATOM 2726 O O . VAL A 1 359 ? -7.881 -2.885 41.989 1.00 52.44 359 VAL A O 1
ATOM 2729 N N . ALA A 1 360 ? -6.615 -4.466 41.024 1.00 53.38 360 ALA A N 1
ATOM 2730 C CA . ALA A 1 360 ? -7.673 -5.012 40.172 1.00 53.38 360 ALA A CA 1
ATOM 2731 C C . ALA A 1 360 ? -8.795 -5.680 41.000 1.00 53.38 360 ALA A C 1
ATOM 2733 O O . ALA A 1 360 ? -9.976 -5.549 40.692 1.00 53.38 360 ALA A O 1
ATOM 2734 N N . ARG A 1 361 ? -8.446 -6.260 42.161 1.00 57.66 361 ARG A N 1
ATOM 2735 C CA . ARG A 1 361 ? -9.397 -6.878 43.111 1.00 57.66 361 ARG A CA 1
ATOM 2736 C C . ARG A 1 361 ? -10.385 -5.897 43.754 1.00 57.66 361 ARG A C 1
ATOM 2738 O O . ARG A 1 361 ? -11.354 -6.329 44.373 1.00 57.66 361 ARG A O 1
ATOM 2745 N N . LEU A 1 362 ? -10.153 -4.587 43.643 1.00 68.12 362 LEU A N 1
ATOM 2746 C CA . LEU A 1 362 ? -11.044 -3.569 44.204 1.00 68.12 362 LEU A CA 1
ATOM 2747 C C . LEU A 1 362 ? -12.267 -3.307 43.317 1.00 68.12 362 LEU A C 1
ATOM 2749 O O . LEU A 1 362 ? -13.296 -2.875 43.832 1.00 68.12 362 LEU A O 1
ATOM 2753 N N . VAL A 1 363 ? -12.183 -3.582 42.010 1.00 72.94 363 VAL A N 1
ATOM 2754 C CA . VAL A 1 363 ? -13.265 -3.276 41.063 1.00 72.94 363 VAL A CA 1
ATOM 2755 C C . VAL A 1 363 ? -14.502 -4.149 41.315 1.00 72.94 363 VAL A C 1
ATOM 2757 O O . VAL A 1 363 ? -15.569 -3.564 41.514 1.00 72.94 363 VAL A O 1
ATOM 2760 N N . PRO A 1 364 ? -14.410 -5.493 41.422 1.00 79.06 364 PRO A N 1
ATOM 2761 C CA . PRO A 1 364 ? -15.580 -6.331 41.707 1.00 79.06 364 PRO A CA 1
ATOM 2762 C C . PRO A 1 364 ? -16.224 -6.010 43.064 1.00 79.06 364 PRO A C 1
ATOM 2764 O O . PRO A 1 364 ? -17.446 -5.913 43.171 1.00 79.06 364 PRO A O 1
ATOM 2767 N N . LEU A 1 365 ? -15.406 -5.757 44.095 1.00 77.75 365 LEU A N 1
ATOM 2768 C CA . LEU A 1 365 ? -15.884 -5.396 45.435 1.00 77.75 365 LEU A CA 1
ATOM 2769 C C . LEU A 1 365 ? -16.615 -4.049 45.449 1.00 77.75 365 LEU A C 1
ATOM 2771 O O . LEU A 1 365 ? -17.655 -3.915 46.094 1.00 77.75 365 LEU A O 1
ATOM 2775 N N . GLU A 1 366 ? -16.103 -3.051 44.727 1.00 82.00 366 GLU A N 1
ATOM 2776 C CA . GLU A 1 366 ? -16.753 -1.745 44.623 1.00 82.00 366 GLU A CA 1
ATOM 2777 C C . GLU A 1 366 ? -18.055 -1.823 43.814 1.00 82.00 366 GLU A C 1
ATOM 2779 O O . GLU A 1 366 ? -19.048 -1.199 44.198 1.00 82.00 366 GLU A O 1
ATOM 2784 N N . VAL A 1 367 ? -18.085 -2.617 42.735 1.00 82.69 367 VAL A N 1
ATOM 2785 C CA . VAL A 1 367 ? -19.313 -2.893 41.969 1.00 82.69 367 VAL A CA 1
ATOM 2786 C C . VAL A 1 367 ? -20.358 -3.558 42.865 1.00 82.69 367 VAL A C 1
ATOM 2788 O O . VAL A 1 367 ? -21.497 -3.086 42.921 1.00 82.69 367 VAL A O 1
ATOM 2791 N N . ALA A 1 368 ? -19.977 -4.593 43.619 1.00 81.19 368 ALA A N 1
ATOM 2792 C CA . ALA A 1 368 ? -20.865 -5.278 44.554 1.00 81.19 368 ALA A CA 1
ATOM 2793 C C . ALA A 1 368 ? -21.399 -4.316 45.626 1.00 81.19 368 ALA A C 1
ATOM 2795 O O . ALA A 1 368 ? -22.610 -4.233 45.830 1.00 81.19 368 ALA A O 1
ATOM 2796 N N . ARG A 1 369 ? -20.523 -3.518 46.253 1.00 84.69 369 ARG A N 1
ATOM 2797 C CA . ARG A 1 369 ? -20.909 -2.523 47.265 1.00 84.69 369 ARG A CA 1
ATOM 2798 C C . ARG A 1 369 ? -21.927 -1.520 46.723 1.00 84.69 369 ARG A C 1
ATOM 2800 O O . ARG A 1 369 ? -22.957 -1.300 47.353 1.00 84.69 369 ARG A O 1
ATOM 2807 N N . ARG A 1 370 ? -21.656 -0.913 45.562 1.00 83.56 370 ARG A N 1
ATOM 2808 C CA . ARG A 1 370 ? -22.549 0.091 44.954 1.00 83.56 370 ARG A CA 1
ATOM 2809 C C . ARG A 1 370 ? -23.889 -0.503 44.534 1.00 83.56 370 ARG A C 1
ATOM 2811 O O . ARG A 1 370 ? -24.918 0.137 44.734 1.00 83.56 370 ARG A O 1
ATOM 2818 N N . THR A 1 371 ? -23.879 -1.722 44.002 1.00 81.38 371 THR A N 1
ATOM 2819 C CA . THR A 1 371 ? -25.105 -2.431 43.616 1.00 81.38 371 THR A CA 1
ATOM 2820 C C . THR A 1 371 ? -25.946 -2.766 44.849 1.00 81.38 371 THR A C 1
ATOM 2822 O O . THR A 1 371 ? -27.145 -2.503 44.846 1.00 81.38 371 THR A O 1
ATOM 2825 N N . LEU A 1 372 ? -25.323 -3.233 45.939 1.00 80.31 372 LEU A N 1
ATOM 2826 C CA . LEU A 1 372 ? -26.003 -3.498 47.212 1.00 80.31 372 LEU A CA 1
ATOM 2827 C C . LEU A 1 372 ? -26.618 -2.232 47.821 1.00 80.31 372 LEU A C 1
ATOM 2829 O O . LEU A 1 372 ? -27.781 -2.254 48.225 1.00 80.31 372 LEU A O 1
ATOM 2833 N N . CYS A 1 373 ? -25.877 -1.119 47.849 1.00 82.69 373 CYS A N 1
ATOM 2834 C CA . CYS A 1 373 ? -26.414 0.165 48.305 1.00 82.69 373 CYS A CA 1
ATOM 2835 C C . CYS A 1 373 ? -27.646 0.576 47.492 1.00 82.69 373 CYS A C 1
ATOM 2837 O O . CYS A 1 373 ? -28.671 0.896 48.082 1.00 82.69 373 CYS A O 1
ATOM 2839 N N . TRP A 1 374 ? -27.582 0.477 46.161 1.00 87.19 374 TRP A N 1
ATOM 2840 C CA . TRP A 1 374 ? -28.735 0.759 45.308 1.00 87.19 374 TRP A CA 1
ATOM 2841 C C . TRP A 1 374 ? -29.923 -0.170 45.594 1.00 87.19 374 TRP A C 1
ATOM 2843 O O . TRP A 1 374 ? -31.040 0.316 45.737 1.00 87.19 374 TRP A O 1
ATOM 2853 N N . THR A 1 375 ? -29.706 -1.486 45.729 1.00 79.94 375 THR A N 1
ATOM 2854 C CA . THR A 1 375 ? -30.805 -2.421 46.036 1.00 79.94 375 THR A CA 1
ATOM 2855 C C . THR A 1 375 ? -31.464 -2.122 47.379 1.00 79.94 375 THR A C 1
ATOM 2857 O O . THR A 1 375 ? -32.684 -2.201 47.484 1.00 79.94 375 THR A O 1
ATOM 2860 N N . ARG A 1 376 ? -30.680 -1.739 48.397 1.00 80.50 376 ARG A N 1
ATOM 2861 C CA . ARG A 1 376 ? -31.203 -1.315 49.699 1.00 80.50 376 ARG A CA 1
ATOM 2862 C C . ARG A 1 376 ? -32.049 -0.053 49.552 1.00 80.50 376 ARG A C 1
ATOM 2864 O O . ARG A 1 376 ? -33.188 -0.048 49.994 1.00 80.50 376 ARG A O 1
ATOM 2871 N N . ASP A 1 377 ? -31.519 0.975 48.892 1.00 82.12 377 ASP A N 1
ATOM 2872 C CA . ASP A 1 377 ? -32.221 2.250 48.719 1.00 82.12 377 ASP A CA 1
ATOM 2873 C C . ASP A 1 377 ? -33.526 2.064 47.910 1.00 82.12 377 ASP A C 1
ATOM 2875 O O . ASP A 1 377 ? -34.551 2.677 48.214 1.00 82.12 377 ASP A O 1
ATOM 2879 N N . LEU A 1 378 ? -33.526 1.157 46.924 1.00 79.06 378 LEU A N 1
ATOM 2880 C CA . LEU A 1 378 ? -34.720 0.750 46.183 1.00 79.06 378 LEU A CA 1
ATOM 2881 C C . LEU A 1 378 ? -35.746 0.057 47.098 1.00 79.06 378 LEU A C 1
ATOM 2883 O O . LEU A 1 378 ? -36.920 0.423 47.080 1.00 79.06 378 LEU A O 1
ATOM 2887 N N . LEU A 1 379 ? -35.323 -0.911 47.916 1.00 78.00 379 LEU A N 1
ATOM 2888 C CA . LEU A 1 379 ? -36.194 -1.607 48.873 1.00 78.00 379 LEU A CA 1
ATOM 2889 C C . LEU A 1 379 ? -36.792 -0.646 49.909 1.00 78.00 379 LEU A C 1
ATOM 2891 O O . LEU A 1 379 ? -37.993 -0.710 50.165 1.00 78.00 379 LEU A O 1
ATOM 2895 N N . ASP A 1 380 ? -35.994 0.282 50.438 1.00 78.50 380 ASP A N 1
ATOM 2896 C CA . ASP A 1 380 ? -36.448 1.309 51.379 1.00 78.50 380 ASP A CA 1
ATOM 2897 C C . ASP A 1 380 ? -37.479 2.243 50.721 1.00 78.50 380 ASP A C 1
ATOM 2899 O O . ASP A 1 380 ? -38.510 2.556 51.317 1.00 78.50 380 ASP A O 1
ATOM 2903 N N . SER A 1 381 ? -37.273 2.621 49.452 1.00 76.06 381 SER A N 1
ATOM 2904 C CA . SER A 1 381 ? -38.246 3.424 48.696 1.00 76.06 381 SER A CA 1
ATOM 2905 C C . SER A 1 381 ? -39.578 2.698 48.452 1.00 76.06 381 SER A C 1
ATOM 2907 O O . SER A 1 381 ? -40.632 3.334 48.410 1.00 76.06 381 SER A O 1
ATOM 2909 N N . MET A 1 382 ? -39.557 1.364 48.348 1.00 68.56 382 MET A N 1
ATOM 2910 C CA . MET A 1 382 ? -40.762 0.539 48.221 1.00 68.56 382 MET A CA 1
ATOM 2911 C C . MET A 1 382 ? -41.449 0.295 49.575 1.00 68.56 382 MET A C 1
ATOM 2913 O O . MET A 1 382 ? -42.678 0.239 49.638 1.00 68.56 382 MET A O 1
ATOM 2917 N N . ALA A 1 383 ? -40.683 0.191 50.665 1.00 58.03 383 ALA A N 1
ATOM 2918 C CA . ALA A 1 383 ? -41.191 -0.095 52.008 1.00 58.03 383 ALA A CA 1
ATOM 2919 C C . ALA A 1 383 ? -41.988 1.069 52.636 1.00 58.03 383 ALA A C 1
ATOM 2921 O O . ALA A 1 383 ? -42.829 0.833 53.502 1.00 58.03 383 ALA A O 1
ATOM 2922 N N . PHE A 1 384 ? -41.792 2.309 52.172 1.00 51.88 384 PHE A N 1
ATOM 2923 C CA . PHE A 1 384 ? -42.493 3.502 52.678 1.00 51.88 384 PHE A CA 1
ATOM 2924 C C . PHE A 1 384 ? -43.734 3.926 51.867 1.00 51.88 384 PHE A C 1
ATOM 2926 O O . PHE A 1 384 ? -44.300 4.995 52.097 1.00 51.88 384 PHE A O 1
ATOM 2933 N N . GLY A 1 385 ? -44.201 3.088 50.939 1.00 48.81 385 GLY A N 1
ATOM 2934 C CA . GLY A 1 385 ? -45.219 3.456 49.956 1.00 48.81 385 GLY A CA 1
ATOM 2935 C C . GLY A 1 385 ? -46.444 2.546 49.897 1.00 48.81 385 GLY A C 1
ATOM 2936 O O . GLY A 1 385 ? -46.862 2.195 48.798 1.00 48.81 385 GLY A O 1
ATOM 2937 N N . ALA A 1 386 ? -47.028 2.137 51.027 1.00 49.47 386 ALA A N 1
ATOM 2938 C CA . ALA A 1 386 ? -48.262 1.341 50.985 1.00 49.47 386 ALA A CA 1
ATOM 2939 C C . ALA A 1 386 ? -49.504 2.177 50.599 1.00 49.47 386 ALA A C 1
ATOM 2941 O O . ALA A 1 386 ? -50.337 1.690 49.835 1.00 49.47 386 ALA A O 1
ATOM 2942 N N . ASP A 1 387 ? -49.587 3.448 51.022 1.00 48.44 387 ASP A N 1
ATOM 2943 C CA . ASP A 1 387 ? -50.790 4.274 50.801 1.00 48.44 387 ASP A CA 1
ATOM 2944 C C . ASP A 1 387 ? -50.602 5.457 49.830 1.00 48.44 387 ASP A C 1
ATOM 2946 O O . ASP A 1 387 ? -51.538 5.815 49.123 1.00 48.44 387 ASP A O 1
ATOM 2950 N N . ALA A 1 388 ? -49.400 6.030 49.692 1.00 47.78 388 ALA A N 1
ATOM 2951 C CA . ALA A 1 388 ? -49.175 7.176 48.791 1.00 47.78 388 ALA A CA 1
ATOM 2952 C C . ALA A 1 388 ? -48.860 6.778 47.330 1.00 47.78 388 ALA A C 1
ATOM 2954 O O . ALA A 1 388 ? -49.104 7.542 46.393 1.00 47.78 388 ALA A O 1
ATOM 2955 N N . SER A 1 389 ? -48.339 5.568 47.110 1.00 46.09 389 SER A N 1
ATOM 2956 C CA . SER A 1 389 ? -47.786 5.144 45.813 1.00 46.09 389 SER A CA 1
ATOM 2957 C C . SER A 1 389 ? -48.845 4.695 44.804 1.00 46.09 389 SER A C 1
ATOM 2959 O O . SER A 1 389 ? -48.631 4.803 43.597 1.00 46.09 389 SER A O 1
ATOM 2961 N N . ARG A 1 390 ? -50.024 4.253 45.264 1.00 49.50 390 ARG A N 1
ATOM 2962 C CA . ARG A 1 390 ? -51.152 3.912 44.375 1.00 49.50 390 ARG A CA 1
ATOM 2963 C C . ARG A 1 390 ? -51.794 5.146 43.735 1.00 49.50 390 ARG A C 1
ATOM 2965 O O . ARG A 1 390 ? -52.272 5.059 42.605 1.00 49.50 390 ARG A O 1
ATOM 2972 N N . GLU A 1 391 ? -51.768 6.288 44.421 1.00 42.25 391 GLU A N 1
ATOM 2973 C CA . GLU A 1 391 ? -52.317 7.557 43.926 1.00 42.25 391 GLU A CA 1
ATOM 2974 C C . GLU A 1 391 ? -51.396 8.205 42.872 1.00 42.25 391 GLU A C 1
ATOM 2976 O O . GLU A 1 391 ? -51.869 8.763 41.882 1.00 42.25 391 GLU A O 1
ATOM 2981 N N . LEU A 1 392 ? -50.072 8.090 43.051 1.00 44.62 392 LEU A N 1
ATOM 2982 C CA . LEU A 1 392 ? -49.069 8.622 42.119 1.00 44.62 392 LEU A CA 1
ATOM 2983 C C . LEU A 1 392 ? -48.916 7.755 40.860 1.00 44.62 392 LEU A C 1
ATOM 2985 O O . LEU A 1 392 ? -48.827 8.304 39.763 1.00 44.62 392 LEU A O 1
ATOM 2989 N N . PHE A 1 393 ? -48.995 6.424 40.979 1.00 43.88 393 PHE A N 1
ATOM 2990 C CA . PHE A 1 393 ? -48.964 5.521 39.819 1.00 43.88 393 PHE A CA 1
ATOM 2991 C C . PHE A 1 393 ? -50.203 5.680 38.913 1.00 43.88 393 PHE A C 1
ATOM 2993 O O . PHE A 1 393 ? -50.104 5.524 37.703 1.00 43.88 393 PHE A O 1
ATOM 3000 N N . ARG A 1 394 ? -51.361 6.084 39.463 1.00 46.25 394 ARG A N 1
ATOM 3001 C CA . ARG A 1 394 ? -52.561 6.435 38.670 1.00 46.25 394 ARG A CA 1
ATOM 3002 C C . ARG A 1 394 ? -52.504 7.806 37.996 1.00 46.25 394 ARG A C 1
ATOM 3004 O O . ARG A 1 394 ? -53.350 8.082 37.155 1.00 46.25 394 ARG A O 1
ATOM 3011 N N . ARG A 1 395 ? -51.570 8.679 38.380 1.00 38.72 395 ARG A N 1
ATOM 3012 C CA . ARG A 1 395 ? -51.439 10.029 37.809 1.00 38.72 395 ARG A CA 1
ATOM 3013 C C . ARG A 1 395 ? -50.374 10.133 36.714 1.00 38.72 395 ARG A C 1
ATOM 3015 O O . ARG A 1 395 ? -50.251 11.215 36.153 1.00 38.72 395 ARG A O 1
ATOM 3022 N N . HIS A 1 396 ? -49.562 9.099 36.482 1.00 40.22 396 HIS A N 1
ATOM 3023 C CA . HIS A 1 396 ? -48.417 9.131 35.549 1.00 40.22 396 HIS A CA 1
ATOM 3024 C C . HIS A 1 396 ? -48.373 7.953 34.549 1.00 40.22 396 HIS A C 1
ATOM 3026 O O . HIS A 1 396 ? -47.420 7.859 33.777 1.00 40.22 396 HIS A O 1
ATOM 3032 N N . VAL A 1 397 ? -49.393 7.086 34.541 1.00 39.19 397 VAL A N 1
ATOM 3033 C CA . VAL A 1 397 ? -49.831 6.365 33.327 1.00 39.19 397 VAL A CA 1
ATOM 3034 C C . VAL A 1 397 ? -50.834 7.264 32.624 1.00 39.19 397 VAL A C 1
ATOM 3036 O O . VAL A 1 397 ? -50.740 7.389 31.385 1.00 39.19 397 VAL A O 1
#

Mean predicted aligned error: 12.73 Å

Radius of gyration: 37.04 Å; Cα contacts (8 Å, |Δi|>4): 346; chains: 1; bounding box: 103×40×102 Å

Nearest PDB structures (foldseek):
  7qpg-assembly1_S  TM=4.307E-01  e=1.336E-08  Homo sapiens
  3sf4-assembly3_C  TM=2.706E-01  e=1.016E-01  Homo sapiens
  5a7d-assembly2_E  TM=2.633E-01  e=5.144E-01  Drosophila melanogaster
  3sf4-assembly1_A  TM=2.532E-01  e=5.590E-01  Homo sapiens
  7ep7-assembly1_A  TM=2.600E-01  e=8.472E-01  Mus musculus

Secondary structure (DSSP, 8-state):
-HHHHHHT--TTS-HHHHHHHIIIIIGGG--TTTHHHHHHHHHHHHHHHHHHH--HHHHHHHHGGGGSPP-PPP---GGGGTS--S---SS--SSHHHHHHHHHHHHHHHHHHHH-----HHHHHHS-HHHHHHHHHHT--SGGGHHHHIIIIIHHHHHHTT--HHHHHHHHHHHHHHH-STTTTHHHHHHHHHHHHHHHTTPPP-HHHHHHHHHHHHHHHHHHHHSPSSPPHHHHHHHHHHHHHHHHTTTSHHHHHHHHHHHHHHHHHHHHHHHHHTT-TT--TT-TTTHHHHHHHHHTS-SSTHHHHHHHHHHH-TTS-HHHHHHHHHHHHHHHT-HHHHHHHHHHHHHHH--SSTTTTHHHHHHHHHHHHHHHHHHHHHHT-SSSHHHHHTTT-

pLDDT: mean 81.89, std 15.54, range [33.81, 98.0]

Sequence (397 aa):
DVAGAVQGFPLDTDSAALAAWLRAEVLPTLQPAQWPAVVAWIEQRARALEARLQRPADALQLVALLDHPAQPAPALTPQQLVDTPRSSARLSHFVPECVFLRQQLADIAHLHSAHGLVLTLDAHAQLSYSAIATALLDRVVAPELLSVAYAEHFAPYARRHALDCAELVHAYCIADMDASVGGAWEPRVLALLSCLHSDMSGAQPTAARTGHARALGAVALEAMRRSAIPWSSGVDEAAQKALEVLDRFGSDDEVAVLAREAREQLRLMRLKRMLRAHGLGDAHISDTRMAGAVLQWLARRPGADVMRDVLQLVDAYHHLSRTAAYVLRLQALCETGDTDAVAALIGFIDSEEHGVQPVARLVPLEVARRTLCWTRDLLDSMAFGADASRELFRRHV